Protein AF-A0A3S0YT49-F1 (afdb_monomer)

Sequence (410 aa):
MTLQAIIIRADGALAETEEIRRRAFAQVFSEAGFEWPCDREGFALTAKLGSGISRMTHYVRSIMRGKPETEDISLLIQAMHRRASKVFGELLSTAALEPRPGIRDLIIAARNDGLKLVLVSLLEPRDTECLLTTLLGDRGRCLFDLVVSGDKSGKGECDRLYADALSALDIDSKHCLVIEGGRRGALAAQASGFSVITTRSAFCRESPAFSEDSVFVDDLTKLLPASDRNPYDPLTAEDRADLLAAIYRLHANNCCGLTGLDWSDEMKVSDILKTKGTAVKTIEANATMRALAHKFRKEQVGAMLVLDDKGGLQGIISERDLARGVDEYGMDLPQMRVANLMTRSVVTCAPEDRVSVVASIMTQQRIRHLPVVVDGKVVGLISIGDVLKHRLDEIQLEANVLRDVARSRR

Structure (mmCIF, N/CA/C/O backbone):
data_AF-A0A3S0YT49-F1
#
_entry.id   AF-A0A3S0YT49-F1
#
loop_
_atom_site.group_PDB
_atom_site.id
_atom_site.type_symbol
_atom_site.label_atom_id
_atom_site.label_alt_id
_atom_site.label_comp_id
_atom_site.label_asym_id
_atom_site.label_entity_id
_atom_site.label_seq_id
_atom_site.pdbx_PDB_ins_code
_atom_site.Cartn_x
_atom_site.Cartn_y
_atom_site.Cartn_z
_atom_site.occupancy
_atom_site.B_iso_or_equiv
_atom_site.auth_seq_id
_atom_site.auth_comp_id
_atom_site.auth_asym_id
_atom_site.auth_atom_id
_atom_site.pdbx_PDB_model_num
ATOM 1 N N . MET A 1 1 ? -22.991 -13.844 -2.734 1.00 59.94 1 MET A N 1
ATOM 2 C CA . MET A 1 1 ? -22.660 -13.730 -1.297 1.00 59.94 1 MET A CA 1
ATOM 3 C C . MET A 1 1 ? -22.907 -12.282 -0.908 1.00 59.94 1 MET A C 1
ATOM 5 O O . MET A 1 1 ? -22.580 -11.429 -1.717 1.00 59.94 1 MET A O 1
ATOM 9 N N . THR A 1 2 ? -23.540 -12.000 0.231 1.00 89.19 2 THR A N 1
ATOM 10 C CA . THR A 1 2 ? -23.880 -10.616 0.626 1.00 89.19 2 THR A CA 1
ATOM 11 C C . THR A 1 2 ? -22.850 -10.100 1.624 1.00 89.19 2 THR A C 1
ATOM 13 O O . THR A 1 2 ? -22.547 -10.819 2.576 1.00 89.19 2 THR A O 1
ATOM 16 N N . LEU A 1 3 ? -22.302 -8.905 1.408 1.00 94.06 3 LEU A N 1
ATOM 17 C CA . LEU A 1 3 ? -21.408 -8.241 2.359 1.00 94.06 3 LEU A CA 1
ATOM 18 C C . LEU A 1 3 ? -22.169 -7.928 3.658 1.00 94.06 3 LEU A C 1
ATOM 20 O O . LEU A 1 3 ? -23.323 -7.512 3.610 1.00 94.06 3 LEU A O 1
ATOM 24 N N . GLN A 1 4 ? -21.538 -8.157 4.808 1.00 96.19 4 GLN A N 1
ATOM 25 C CA . GLN A 1 4 ? -22.115 -7.913 6.137 1.00 96.19 4 GLN A CA 1
ATOM 26 C C . GLN A 1 4 ? -21.230 -7.016 7.006 1.00 96.19 4 GLN A C 1
ATOM 28 O O . GLN A 1 4 ? -21.740 -6.328 7.892 1.00 96.19 4 GLN A O 1
ATOM 33 N N . ALA A 1 5 ? -19.915 -7.015 6.768 1.00 97.19 5 ALA A N 1
ATOM 34 C CA . ALA A 1 5 ? -18.979 -6.210 7.538 1.00 97.19 5 ALA A CA 1
ATOM 35 C C . ALA A 1 5 ? -17.848 -5.639 6.683 1.00 97.19 5 ALA A C 1
ATOM 37 O O . ALA A 1 5 ? -17.342 -6.289 5.765 1.00 97.19 5 ALA A O 1
ATOM 38 N N . ILE A 1 6 ? -17.412 -4.434 7.044 1.00 97.88 6 ILE A N 1
ATOM 39 C CA . ILE A 1 6 ? -16.203 -3.811 6.509 1.00 97.88 6 ILE A CA 1
ATOM 40 C C . ILE A 1 6 ? -15.182 -3.701 7.636 1.00 97.88 6 ILE A C 1
ATOM 42 O O . ILE A 1 6 ? -15.461 -3.154 8.705 1.00 97.88 6 ILE A O 1
ATOM 46 N N . ILE A 1 7 ? -13.987 -4.217 7.377 1.00 97.75 7 ILE A N 1
ATOM 47 C CA . ILE A 1 7 ? -12.855 -4.202 8.295 1.00 97.75 7 ILE A CA 1
ATOM 48 C C . ILE A 1 7 ? -11.856 -3.163 7.789 1.00 97.75 7 ILE A C 1
ATOM 50 O O . ILE A 1 7 ? -11.359 -3.272 6.673 1.00 97.75 7 ILE A O 1
ATOM 54 N N . ILE A 1 8 ? -11.543 -2.152 8.593 1.00 98.00 8 ILE A N 1
ATOM 55 C CA . ILE A 1 8 ? -10.650 -1.054 8.217 1.00 98.00 8 ILE A CA 1
ATOM 56 C C . ILE A 1 8 ? -9.365 -1.146 9.035 1.00 98.00 8 ILE A C 1
ATOM 58 O O . ILE A 1 8 ? -9.387 -1.159 10.269 1.00 98.00 8 ILE A O 1
ATOM 62 N N . ARG A 1 9 ? -8.224 -1.170 8.348 1.00 95.81 9 ARG A N 1
ATOM 63 C CA . ARG A 1 9 ? -6.911 -1.047 8.974 1.00 95.81 9 ARG A CA 1
ATOM 64 C C . ARG A 1 9 ? -6.703 0.372 9.515 1.00 95.81 9 ARG A C 1
ATOM 66 O O . ARG A 1 9 ? -6.855 1.345 8.786 1.00 95.81 9 ARG A O 1
ATOM 73 N N . ALA A 1 10 ? -6.285 0.506 10.772 1.00 94.31 10 ALA A N 1
ATOM 74 C CA . ALA A 1 10 ? -5.985 1.808 11.368 1.00 94.31 10 ALA A CA 1
ATOM 75 C C . ALA A 1 10 ? -4.792 2.501 10.673 1.00 94.31 10 ALA A C 1
ATOM 77 O O . ALA A 1 10 ? -4.943 3.547 10.041 1.00 94.31 10 ALA A O 1
ATOM 78 N N . ASP A 1 11 ? -3.604 1.897 10.746 1.00 87.25 11 ASP A N 1
ATOM 79 C CA . ASP A 1 11 ? -2.383 2.473 10.172 1.00 87.25 11 ASP A CA 1
ATOM 80 C C . ASP A 1 11 ? -2.377 2.393 8.644 1.00 87.25 11 ASP A C 1
ATOM 82 O O . ASP A 1 11 ? -2.387 1.303 8.069 1.00 87.25 11 ASP A O 1
ATOM 86 N N . GLY A 1 12 ? -2.312 3.545 7.983 1.00 86.44 12 GLY A N 1
ATOM 87 C CA . GLY A 1 12 ? -2.144 3.647 6.537 1.00 86.44 12 GLY A CA 1
ATOM 88 C C . GLY A 1 12 ? -3.419 3.436 5.720 1.00 86.44 12 GLY A C 1
ATOM 89 O O . GLY A 1 12 ? -3.381 3.711 4.526 1.00 86.44 12 GLY A O 1
ATOM 90 N N . ALA A 1 13 ? -4.540 3.011 6.314 1.00 92.88 13 ALA A N 1
ATOM 91 C CA . ALA A 1 13 ? -5.833 2.929 5.619 1.00 92.88 13 ALA A CA 1
ATOM 92 C C . ALA A 1 13 ? -6.873 3.891 6.210 1.00 92.88 13 ALA A C 1
ATOM 94 O O . ALA A 1 13 ? -7.418 4.710 5.478 1.00 92.88 13 ALA A O 1
ATOM 95 N N . LEU A 1 14 ? -7.088 3.882 7.532 1.00 95.38 14 LEU A N 1
ATOM 96 C CA . LEU A 1 14 ? -7.902 4.897 8.209 1.00 95.38 14 LEU A CA 1
ATOM 97 C C . LEU A 1 14 ? -7.212 6.267 8.166 1.00 95.38 14 LEU A C 1
ATOM 99 O O . LEU A 1 14 ? -7.855 7.250 7.810 1.00 95.38 14 LEU A O 1
ATOM 103 N N . ALA A 1 15 ? -5.922 6.335 8.511 1.00 93.56 15 ALA A N 1
ATOM 104 C CA . ALA A 1 15 ? -5.125 7.565 8.490 1.00 93.56 15 ALA A CA 1
ATOM 105 C C . ALA A 1 15 ? -3.623 7.289 8.322 1.00 93.56 15 ALA A C 1
ATOM 107 O O . ALA A 1 15 ? -3.135 6.192 8.597 1.00 93.56 15 ALA A O 1
ATOM 108 N N . GLU A 1 16 ? -2.872 8.309 7.908 1.00 90.56 16 GLU A N 1
ATOM 109 C CA . GLU A 1 16 ? -1.411 8.243 7.809 1.00 90.56 16 GLU A CA 1
ATOM 110 C C . GLU A 1 16 ? -0.751 8.445 9.183 1.00 90.56 16 GLU A C 1
ATOM 112 O O . GLU A 1 16 ? -0.547 9.569 9.638 1.00 90.56 16 GLU A O 1
ATOM 117 N N . THR A 1 17 ? -0.384 7.350 9.850 1.00 91.00 17 THR A N 1
ATOM 118 C CA . THR A 1 17 ? 0.247 7.368 11.188 1.00 91.00 17 THR A CA 1
ATOM 119 C C . THR A 1 17 ? 1.776 7.265 11.142 1.00 91.00 17 THR A C 1
ATOM 121 O O . THR A 1 17 ? 2.469 7.578 12.113 1.00 91.00 17 THR A O 1
ATOM 124 N N . GLU A 1 18 ? 2.338 6.866 10.001 1.00 88.44 18 GLU A N 1
ATOM 125 C CA . GLU A 1 18 ? 3.768 6.575 9.857 1.00 88.44 18 GLU A CA 1
ATOM 126 C C . GLU A 1 18 ? 4.661 7.817 9.965 1.00 88.44 18 GLU A C 1
ATOM 128 O O . GLU A 1 18 ? 5.769 7.734 10.497 1.00 88.44 18 GLU A O 1
ATOM 133 N N . GLU A 1 19 ? 4.172 8.991 9.564 1.00 89.75 19 GLU A N 1
ATOM 134 C CA . GLU A 1 19 ? 4.915 10.246 9.738 1.00 89.75 19 GLU A CA 1
ATOM 135 C C . GLU A 1 19 ? 5.068 10.617 11.222 1.00 89.75 19 GLU A C 1
ATOM 137 O O . GLU A 1 19 ? 6.117 11.109 11.643 1.00 89.75 19 GLU A O 1
ATOM 142 N N . ILE A 1 20 ? 4.064 10.316 12.049 1.00 93.25 20 ILE A N 1
ATOM 143 C CA . ILE A 1 20 ? 4.140 10.507 13.504 1.00 93.25 20 ILE A CA 1
ATOM 144 C C . ILE A 1 20 ? 5.184 9.561 14.093 1.00 93.25 20 ILE A C 1
ATOM 146 O O . ILE A 1 20 ? 6.019 9.976 14.898 1.00 93.25 20 ILE A O 1
ATOM 150 N N . ARG A 1 21 ? 5.202 8.302 13.642 1.00 92.38 21 ARG A N 1
ATOM 151 C CA . ARG A 1 21 ? 6.203 7.319 14.069 1.00 92.38 21 ARG A CA 1
ATOM 152 C C . ARG A 1 21 ? 7.619 7.745 13.691 1.00 92.38 21 ARG A C 1
ATOM 154 O O . ARG A 1 21 ? 8.523 7.643 14.521 1.00 92.38 21 ARG A O 1
ATOM 161 N N . ARG A 1 22 ? 7.808 8.281 12.482 1.00 92.12 22 ARG A N 1
ATOM 162 C CA . ARG A 1 22 ? 9.089 8.845 12.038 1.00 92.12 22 ARG A CA 1
ATOM 163 C C . ARG A 1 22 ? 9.544 9.975 12.956 1.00 92.12 22 ARG A C 1
ATOM 165 O O . ARG A 1 22 ? 10.684 9.976 13.413 1.00 92.12 22 ARG A O 1
ATOM 172 N N . ARG A 1 23 ? 8.649 10.922 13.257 1.00 93.31 23 ARG A N 1
ATOM 173 C CA . ARG A 1 23 ? 8.932 12.045 14.165 1.00 93.31 23 ARG A CA 1
ATOM 174 C C . ARG A 1 23 ? 9.292 11.565 15.570 1.00 93.31 23 ARG A C 1
ATOM 176 O O . ARG A 1 23 ? 10.247 12.082 16.141 1.00 93.31 23 ARG A O 1
ATOM 183 N N . ALA A 1 24 ? 8.603 10.548 16.086 1.00 94.56 24 ALA A N 1
ATOM 184 C CA . ALA A 1 24 ? 8.929 9.950 17.378 1.00 94.56 24 ALA A CA 1
ATOM 185 C C . ALA A 1 24 ? 10.335 9.326 17.390 1.00 94.56 24 ALA A C 1
ATOM 187 O O . ALA A 1 24 ? 11.092 9.537 18.334 1.00 94.56 24 ALA A O 1
ATOM 188 N N . PHE A 1 25 ? 10.726 8.613 16.327 1.00 92.94 25 PHE A N 1
ATOM 189 C CA . PHE A 1 25 ? 12.080 8.059 16.198 1.00 92.94 25 PHE A CA 1
ATOM 190 C C . PHE A 1 25 ? 13.133 9.169 16.143 1.00 92.94 25 PHE A C 1
ATOM 192 O O . PHE A 1 25 ? 14.107 9.126 16.892 1.00 92.94 25 PHE A O 1
ATOM 199 N N . ALA A 1 26 ? 12.913 10.181 15.299 1.00 91.75 26 ALA A N 1
ATOM 200 C CA . ALA A 1 26 ? 13.812 11.322 15.159 1.00 91.75 26 ALA A CA 1
ATOM 201 C C . ALA A 1 26 ? 14.020 12.059 16.492 1.00 91.75 26 ALA A C 1
ATOM 203 O O . ALA A 1 26 ? 15.153 12.369 16.859 1.00 91.75 26 ALA A O 1
ATOM 204 N N . GLN A 1 27 ? 12.937 12.291 17.239 1.00 93.81 27 GLN A N 1
ATOM 205 C CA . GLN A 1 27 ? 12.998 12.935 18.547 1.00 93.81 27 GLN A CA 1
ATOM 206 C C . GLN A 1 27 ? 13.818 12.108 19.539 1.00 93.81 27 GLN A C 1
ATOM 208 O O . GLN A 1 27 ? 14.681 12.658 20.213 1.00 93.81 27 GLN A O 1
ATOM 213 N N . VAL A 1 28 ? 13.608 10.792 19.605 1.00 93.50 28 VAL A N 1
ATOM 214 C CA . VAL A 1 28 ? 14.351 9.936 20.542 1.00 93.50 28 VAL A CA 1
ATOM 215 C C . VAL A 1 28 ? 15.831 9.834 20.200 1.00 93.50 28 VAL A C 1
ATOM 217 O O . VAL A 1 28 ? 16.656 9.807 21.110 1.00 93.50 28 VAL A O 1
ATOM 220 N N . PHE A 1 29 ? 16.190 9.819 18.915 1.00 87.12 29 PHE A N 1
ATOM 221 C CA . PHE A 1 29 ? 17.597 9.895 18.523 1.00 87.12 29 PHE A CA 1
ATOM 222 C C . PHE A 1 29 ? 18.232 11.196 19.021 1.00 87.12 29 PHE A C 1
ATOM 224 O O . PHE A 1 29 ? 19.290 11.147 19.646 1.00 87.12 29 PHE A O 1
ATOM 231 N N . SER A 1 30 ? 17.539 12.326 18.859 1.00 88.88 30 SER A N 1
ATOM 232 C CA . SER A 1 30 ? 17.997 13.616 19.379 1.00 88.88 30 SER A CA 1
ATOM 233 C C . SER A 1 30 ? 18.085 13.644 20.912 1.00 88.88 30 SER A C 1
ATOM 235 O O . SER A 1 30 ? 19.070 14.147 21.443 1.00 88.88 30 SER A O 1
ATOM 237 N N . GLU A 1 31 ? 17.096 13.099 21.633 1.00 89.31 31 GLU A N 1
ATOM 238 C CA . GLU A 1 31 ? 17.092 13.012 23.107 1.00 89.31 31 GLU A CA 1
ATOM 239 C C . GLU A 1 31 ? 18.260 12.164 23.634 1.00 89.31 31 GLU A C 1
ATOM 241 O O . GLU A 1 31 ? 18.824 12.461 24.684 1.00 89.31 31 GLU A O 1
ATOM 246 N N . ALA A 1 32 ? 18.650 11.124 22.893 1.00 82.00 32 ALA A N 1
ATOM 247 C CA . ALA A 1 32 ? 19.795 10.277 23.210 1.00 82.00 32 ALA A CA 1
ATOM 248 C C . ALA A 1 32 ? 21.151 10.893 22.798 1.00 82.00 32 ALA A C 1
ATOM 250 O O . ALA A 1 32 ? 22.187 10.249 22.964 1.00 82.00 32 ALA A O 1
ATOM 251 N N . GLY A 1 33 ? 21.161 12.126 22.277 1.00 78.31 33 GLY A N 1
ATOM 252 C CA . GLY A 1 33 ? 22.371 12.838 21.862 1.00 78.31 33 GLY A CA 1
ATOM 253 C C . GLY A 1 33 ? 22.904 12.429 20.487 1.00 78.31 33 GLY A C 1
ATOM 254 O O . GLY A 1 33 ? 24.067 12.688 20.183 1.00 78.31 33 GLY A O 1
ATOM 255 N N . PHE A 1 34 ? 22.085 11.781 19.654 1.00 80.56 34 PHE A N 1
ATOM 256 C CA . PHE A 1 34 ? 22.462 11.364 18.308 1.00 80.56 34 PHE A CA 1
ATOM 257 C C . PHE A 1 34 ? 21.854 12.271 17.235 1.00 80.56 34 PHE A C 1
ATOM 259 O O . PHE A 1 34 ? 20.638 12.420 17.135 1.00 80.56 34 PHE A O 1
ATOM 266 N N . GLU A 1 35 ? 22.691 12.768 16.326 1.00 79.06 35 GLU A N 1
ATOM 267 C CA . GLU A 1 35 ? 22.259 13.488 15.116 1.00 79.06 35 GLU A CA 1
ATOM 268 C C . GLU A 1 35 ? 21.935 12.518 13.965 1.00 79.06 35 GLU A C 1
ATOM 270 O O . GLU A 1 35 ? 22.352 12.683 12.815 1.00 79.06 35 GLU A O 1
ATOM 275 N N . TRP A 1 36 ? 21.232 11.428 14.280 1.00 78.81 36 TRP A N 1
ATOM 276 C CA . TRP A 1 36 ? 20.972 10.376 13.305 1.00 78.81 36 TRP A CA 1
ATOM 277 C C . TRP A 1 36 ? 19.899 10.772 12.283 1.00 78.81 36 TRP A C 1
ATOM 279 O O . TRP A 1 36 ? 18.863 11.333 12.648 1.00 78.81 36 TRP A O 1
ATOM 289 N N . PRO A 1 37 ? 20.094 10.437 10.994 1.00 70.62 37 PRO A N 1
ATOM 290 C CA . PRO A 1 37 ? 19.100 10.676 9.956 1.00 70.62 37 PRO A CA 1
ATOM 291 C C . PRO A 1 37 ? 17.817 9.912 10.245 1.00 70.62 37 PRO A C 1
ATOM 293 O O . PRO A 1 37 ? 17.843 8.697 10.436 1.00 70.62 37 PRO A O 1
ATOM 296 N N . CYS A 1 38 ? 16.683 10.593 10.167 1.00 80.25 38 CYS A N 1
ATOM 297 C CA . CYS A 1 38 ? 15.385 9.937 10.095 1.00 80.25 38 CYS A CA 1
ATOM 298 C C . CYS A 1 38 ? 14.518 10.648 9.052 1.00 80.25 38 CYS A C 1
ATOM 300 O O . CYS A 1 38 ? 13.458 11.175 9.370 1.00 80.25 38 CYS A O 1
ATOM 302 N N . ASP A 1 39 ? 15.006 10.761 7.815 1.00 81.25 39 ASP A N 1
ATOM 303 C CA . ASP A 1 39 ? 14.230 11.338 6.717 1.00 81.25 39 ASP A CA 1
ATOM 304 C C . ASP A 1 39 ? 13.074 10.418 6.292 1.00 81.25 39 ASP A C 1
ATOM 306 O O . ASP A 1 39 ? 13.009 9.234 6.639 1.00 81.25 39 ASP A O 1
ATOM 310 N N . ARG A 1 40 ? 12.115 10.999 5.569 1.00 78.31 40 ARG A N 1
ATOM 311 C CA . ARG A 1 40 ? 10.868 10.329 5.195 1.00 78.31 40 ARG A CA 1
ATOM 312 C C . ARG A 1 40 ? 11.094 9.129 4.277 1.00 78.31 40 ARG A C 1
ATOM 314 O O . ARG A 1 40 ? 10.423 8.112 4.444 1.00 78.31 40 ARG A O 1
ATOM 321 N N . GLU A 1 41 ? 12.032 9.229 3.340 1.00 70.69 41 GLU A N 1
ATOM 322 C CA . GLU A 1 41 ? 12.303 8.181 2.353 1.00 70.69 41 GLU A CA 1
ATOM 323 C C . GLU A 1 41 ? 12.973 6.972 3.002 1.00 70.69 41 GLU A C 1
ATOM 325 O O . GLU A 1 41 ? 12.469 5.851 2.889 1.00 70.69 41 GLU A O 1
ATOM 330 N N . GLY A 1 42 ? 14.033 7.202 3.780 1.00 71.69 42 GLY A N 1
ATOM 331 C CA . GLY A 1 42 ? 14.689 6.161 4.564 1.00 71.69 42 GLY A CA 1
ATOM 332 C C . GLY A 1 42 ? 13.720 5.458 5.517 1.00 71.69 42 GLY A C 1
ATOM 333 O O . GLY A 1 42 ? 13.777 4.236 5.674 1.00 71.69 42 GLY A O 1
ATOM 334 N N . PHE A 1 43 ? 12.781 6.204 6.110 1.00 79.38 43 PHE A N 1
ATOM 335 C CA . PHE A 1 43 ? 11.822 5.645 7.064 1.00 79.38 43 PHE A CA 1
ATOM 336 C C . PHE A 1 43 ? 10.784 4.752 6.406 1.00 79.38 43 PHE A C 1
ATOM 338 O O . PHE A 1 43 ? 10.521 3.658 6.920 1.00 79.38 43 PHE A O 1
ATOM 345 N N . ALA A 1 44 ? 10.263 5.159 5.247 1.00 73.69 44 ALA A N 1
ATOM 346 C CA . ALA A 1 44 ? 9.342 4.353 4.450 1.00 73.69 44 ALA A CA 1
ATOM 347 C C . ALA A 1 44 ? 9.945 2.985 4.081 1.00 73.69 44 ALA A C 1
ATOM 349 O O . ALA A 1 44 ? 9.271 1.960 4.150 1.00 73.69 44 ALA A O 1
ATOM 350 N N . LEU A 1 45 ? 11.249 2.926 3.801 1.00 70.06 45 LEU A N 1
ATOM 351 C CA . LEU A 1 45 ? 11.937 1.691 3.399 1.00 70.06 45 LEU A CA 1
ATOM 352 C C . LEU A 1 45 ? 12.042 0.650 4.526 1.00 70.06 45 LEU A C 1
ATOM 354 O O . LEU A 1 45 ? 12.254 -0.540 4.268 1.00 70.06 45 LEU A O 1
ATOM 358 N N . THR A 1 46 ? 11.842 1.074 5.776 1.00 74.25 46 THR A N 1
ATOM 359 C CA . THR A 1 46 ? 11.782 0.173 6.933 1.00 74.25 46 THR A CA 1
ATOM 360 C C . THR A 1 46 ? 10.394 -0.422 7.171 1.00 74.25 46 THR A C 1
ATOM 362 O O . THR A 1 46 ? 10.292 -1.378 7.937 1.00 74.25 46 THR A O 1
ATOM 365 N N . ALA A 1 47 ? 9.339 0.055 6.497 1.00 69.38 47 ALA A N 1
ATOM 366 C CA . ALA A 1 47 ? 7.967 -0.429 6.694 1.00 69.38 47 ALA A CA 1
ATOM 367 C C . ALA A 1 47 ? 7.837 -1.953 6.488 1.00 69.38 47 ALA A C 1
ATOM 369 O O . ALA A 1 47 ? 7.134 -2.635 7.234 1.00 69.38 47 ALA A O 1
ATOM 370 N N . LYS A 1 48 ? 8.617 -2.527 5.561 1.00 67.38 48 LYS A N 1
ATOM 371 C CA . LYS A 1 48 ? 8.663 -3.979 5.309 1.00 67.38 48 LYS A CA 1
ATOM 372 C C . LYS A 1 48 ? 9.140 -4.815 6.500 1.00 67.38 48 LYS A C 1
ATOM 374 O O . LYS A 1 48 ? 8.845 -6.007 6.564 1.00 67.38 48 LYS A O 1
ATOM 379 N N . LEU A 1 49 ? 9.866 -4.217 7.447 1.00 68.00 49 LEU A N 1
ATOM 380 C CA . LEU A 1 49 ? 10.414 -4.907 8.619 1.00 68.00 49 LEU A CA 1
ATOM 381 C C . LEU A 1 49 ? 9.353 -5.161 9.701 1.00 68.00 49 LEU A C 1
ATOM 383 O O . LEU A 1 49 ? 9.544 -6.043 10.533 1.00 68.00 49 LEU A O 1
ATOM 387 N N . GLY A 1 50 ? 8.205 -4.479 9.643 1.00 69.94 50 GLY A N 1
ATOM 388 C CA . GLY A 1 50 ? 7.071 -4.704 10.545 1.00 69.94 50 GLY A CA 1
ATOM 389 C C . GLY A 1 50 ? 7.233 -3.943 11.842 1.00 69.94 50 GLY A C 1
ATOM 390 O O . GLY A 1 50 ? 7.203 -2.714 11.827 1.00 69.94 50 GLY A O 1
ATOM 391 N N . SER A 1 51 ? 7.420 -4.674 12.942 1.00 76.19 51 SER A N 1
ATOM 392 C CA . SER A 1 51 ? 7.442 -4.109 14.292 1.00 76.19 51 SER A CA 1
ATOM 393 C C . SER A 1 51 ? 8.389 -2.911 14.458 1.00 76.19 51 SER A C 1
ATOM 395 O O . SER A 1 51 ? 9.478 -2.846 13.870 1.00 76.19 51 SER A O 1
ATOM 397 N N . GLY A 1 52 ? 7.991 -1.972 15.324 1.00 79.38 52 GLY A N 1
ATOM 398 C CA . GLY A 1 52 ? 8.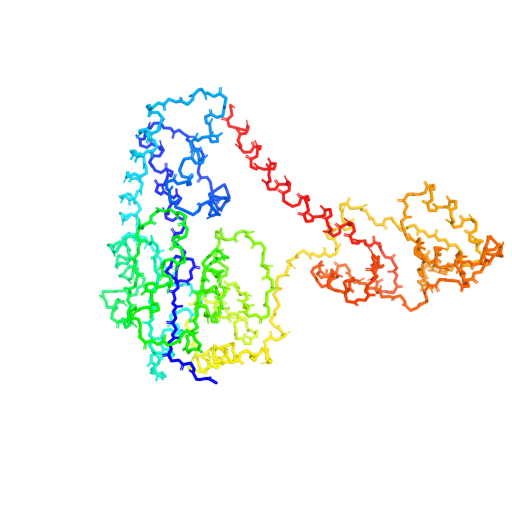765 -0.768 15.636 1.00 79.38 52 GLY A CA 1
ATOM 399 C C . GLY A 1 52 ? 10.184 -1.084 16.112 1.00 79.38 52 GLY A C 1
ATOM 400 O O . GLY A 1 52 ? 11.139 -0.435 15.682 1.00 79.38 52 GLY A O 1
ATOM 401 N N . ILE A 1 53 ? 10.348 -2.136 16.916 1.00 83.00 53 ILE A N 1
ATOM 402 C CA . ILE A 1 53 ? 11.661 -2.574 17.394 1.00 83.00 53 ILE A CA 1
ATOM 403 C C . ILE A 1 53 ? 12.537 -3.067 16.241 1.00 83.00 53 ILE A C 1
ATOM 405 O O . ILE A 1 53 ? 13.678 -2.634 16.137 1.00 83.00 53 ILE A O 1
ATOM 409 N N . SER A 1 54 ? 12.011 -3.877 15.313 1.00 81.62 54 SER A N 1
ATOM 410 C CA . SER A 1 54 ? 12.773 -4.343 14.145 1.00 81.62 54 SER A CA 1
ATOM 411 C C . SER A 1 54 ? 13.241 -3.182 13.267 1.00 81.62 54 SER A C 1
ATOM 413 O O . SER A 1 54 ? 14.369 -3.193 12.769 1.00 81.62 54 SER A O 1
ATOM 415 N N . ARG A 1 55 ? 12.401 -2.154 13.116 1.00 84.19 55 ARG A N 1
ATOM 416 C CA . ARG A 1 55 ? 12.741 -0.929 12.381 1.00 84.19 55 ARG A CA 1
ATOM 417 C C . ARG A 1 55 ? 13.821 -0.127 13.090 1.00 84.19 55 ARG A C 1
ATOM 419 O O . ARG A 1 55 ? 14.796 0.267 12.457 1.00 84.19 55 ARG A O 1
ATOM 426 N N . MET A 1 56 ? 13.695 0.070 14.401 1.00 84.69 56 MET A N 1
ATOM 427 C CA . MET A 1 56 ? 14.693 0.792 15.187 1.00 84.69 56 MET A CA 1
ATOM 428 C C . MET A 1 56 ? 16.032 0.059 15.210 1.00 84.69 56 MET A C 1
ATOM 430 O O . MET A 1 56 ? 17.069 0.666 14.965 1.00 84.69 56 MET A O 1
ATOM 434 N N . THR A 1 57 ? 16.012 -1.257 15.416 1.00 83.88 57 THR A N 1
ATOM 435 C CA . THR A 1 57 ? 17.196 -2.107 15.311 1.00 83.88 57 THR A CA 1
ATOM 436 C C . THR A 1 57 ? 17.863 -1.944 13.950 1.00 83.88 57 THR A C 1
ATOM 438 O O . THR A 1 57 ? 19.079 -1.797 13.887 1.00 83.88 57 THR A O 1
ATOM 441 N N . HIS A 1 58 ? 17.092 -1.937 12.859 1.00 83.38 58 HIS A N 1
ATOM 442 C CA . HIS A 1 58 ? 17.642 -1.727 11.522 1.00 83.38 58 HIS A CA 1
ATOM 443 C C . HIS A 1 58 ? 18.298 -0.353 11.370 1.00 83.38 58 HIS A C 1
ATOM 445 O O . HIS A 1 58 ? 19.406 -0.281 10.846 1.00 83.38 58 HIS A O 1
ATOM 451 N N . TYR A 1 59 ? 17.657 0.709 11.862 1.00 79.31 59 TYR A N 1
ATOM 452 C CA . TYR A 1 59 ? 18.212 2.064 11.858 1.00 79.31 59 TYR A CA 1
ATOM 453 C C . TYR A 1 59 ? 19.527 2.163 12.628 1.00 79.31 59 TYR A C 1
ATOM 455 O O . TYR A 1 59 ? 20.532 2.626 12.098 1.00 79.31 59 TYR A O 1
ATOM 463 N N . VAL A 1 60 ? 19.549 1.677 13.866 1.00 77.75 60 VAL A N 1
ATOM 464 C CA . VAL A 1 60 ? 20.752 1.736 14.700 1.00 77.75 60 VAL A CA 1
ATOM 465 C C . VAL A 1 60 ? 21.866 0.892 14.080 1.00 77.75 60 VAL A C 1
ATOM 467 O O . VAL A 1 60 ? 22.992 1.360 13.923 1.00 77.75 60 VAL A O 1
ATOM 470 N N . ARG A 1 61 ? 21.558 -0.329 13.624 1.00 79.38 61 ARG A N 1
ATOM 471 C CA . ARG A 1 61 ? 22.547 -1.216 12.990 1.00 79.38 61 ARG A CA 1
ATOM 472 C C . ARG A 1 61 ? 23.060 -0.691 11.649 1.00 79.38 61 ARG A C 1
ATOM 474 O O . ARG A 1 61 ? 24.220 -0.934 11.323 1.00 79.38 61 ARG A O 1
ATOM 481 N N . SER A 1 62 ? 22.237 -0.002 10.855 1.00 74.00 62 SER A N 1
ATOM 482 C CA . SER A 1 62 ? 22.677 0.561 9.571 1.00 74.00 62 SER A CA 1
ATOM 483 C C . SER A 1 62 ? 23.695 1.685 9.775 1.00 74.00 62 SER A C 1
ATOM 485 O O . SER A 1 62 ? 24.669 1.762 9.025 1.00 74.00 62 SER A O 1
ATOM 487 N N . ILE A 1 63 ? 23.526 2.475 10.837 1.00 71.38 63 ILE A N 1
ATOM 488 C CA . ILE A 1 63 ? 24.437 3.554 11.229 1.00 71.38 63 ILE A CA 1
ATOM 489 C C . ILE A 1 63 ? 25.709 2.996 11.884 1.00 71.38 63 ILE A C 1
ATOM 491 O O . ILE A 1 63 ? 26.811 3.476 11.626 1.00 71.38 63 ILE A O 1
ATOM 495 N N . MET A 1 64 ? 25.591 1.937 12.689 1.00 68.50 64 MET A N 1
ATOM 496 C CA . MET A 1 64 ? 26.717 1.313 13.398 1.00 68.50 64 MET A CA 1
ATOM 497 C C . MET A 1 64 ? 27.523 0.302 12.561 1.00 68.50 64 MET A C 1
ATOM 499 O O . MET A 1 64 ? 28.346 -0.430 13.111 1.00 68.50 64 MET A O 1
ATOM 503 N N . ARG A 1 65 ? 27.324 0.244 11.236 1.00 70.00 65 ARG A N 1
ATOM 504 C CA . ARG A 1 65 ? 28.004 -0.715 10.344 1.00 70.00 65 ARG A CA 1
ATOM 505 C C . ARG A 1 65 ? 29.522 -0.745 10.561 1.00 70.00 65 ARG A C 1
ATOM 507 O O . ARG A 1 65 ? 30.198 0.274 10.444 1.00 70.00 65 ARG A O 1
ATOM 514 N N . GLY A 1 66 ? 30.052 -1.944 10.812 1.00 61.81 66 GLY A N 1
ATOM 515 C CA . GLY A 1 66 ? 31.483 -2.185 11.033 1.00 61.81 66 GLY A CA 1
ATOM 516 C C . GLY A 1 66 ? 31.948 -2.032 12.485 1.00 61.81 66 GLY A C 1
ATOM 517 O O . GLY A 1 66 ? 33.129 -2.235 12.751 1.00 61.81 66 GLY A O 1
ATOM 518 N N . LYS A 1 67 ? 31.050 -1.705 13.424 1.00 69.19 67 LYS A N 1
ATOM 519 C CA . LYS A 1 67 ? 31.326 -1.729 14.867 1.00 69.19 67 LYS A CA 1
ATOM 520 C C . LYS A 1 67 ? 30.873 -3.065 15.482 1.00 69.19 67 LYS A C 1
ATOM 522 O O . LYS A 1 67 ? 29.895 -3.636 14.996 1.00 69.19 67 LYS A O 1
ATOM 527 N N . PRO A 1 68 ? 31.566 -3.576 16.517 1.00 64.56 68 PRO A N 1
ATOM 528 C CA . PRO A 1 68 ? 31.168 -4.804 17.198 1.00 64.56 68 PRO A CA 1
ATOM 529 C C . PRO A 1 68 ? 29.806 -4.637 17.878 1.00 64.56 68 PRO A C 1
ATOM 531 O O . PRO A 1 68 ? 29.492 -3.575 18.415 1.00 64.56 68 PRO A O 1
ATOM 534 N N . GLU A 1 69 ? 29.003 -5.697 17.841 1.00 70.88 69 GLU A N 1
ATOM 535 C CA . GLU A 1 69 ? 27.707 -5.735 18.510 1.00 70.88 69 GLU A CA 1
ATOM 536 C C . GLU A 1 69 ? 27.928 -6.007 20.003 1.00 70.88 69 GLU A C 1
ATOM 538 O O . GLU A 1 69 ? 28.556 -6.998 20.373 1.00 70.88 69 GLU A O 1
ATOM 543 N N . THR A 1 70 ? 27.456 -5.101 20.857 1.00 77.00 70 THR A N 1
ATOM 544 C CA . THR A 1 70 ? 27.587 -5.203 22.314 1.00 77.00 70 THR A CA 1
ATOM 545 C C . THR A 1 70 ? 26.212 -5.323 22.962 1.00 77.00 70 THR A C 1
ATOM 547 O O . THR A 1 70 ? 25.194 -4.895 22.405 1.00 77.00 70 THR A O 1
ATOM 550 N N . GLU A 1 71 ? 26.174 -5.903 24.160 1.00 76.25 71 GLU A N 1
ATOM 551 C CA . GLU A 1 71 ? 24.958 -5.989 24.973 1.00 76.25 71 GLU A CA 1
ATOM 552 C C . GLU A 1 71 ? 24.372 -4.593 25.254 1.00 76.25 71 GLU A C 1
ATOM 554 O O . GLU A 1 71 ? 23.164 -4.385 25.117 1.00 76.25 71 GLU A O 1
ATOM 559 N N . ASP A 1 72 ? 25.240 -3.603 25.482 1.00 79.69 72 ASP A N 1
ATOM 560 C CA . ASP A 1 72 ? 24.865 -2.198 25.681 1.00 79.69 72 ASP A CA 1
ATOM 561 C C . ASP A 1 72 ? 24.079 -1.612 24.500 1.00 79.69 72 ASP A C 1
ATOM 563 O O . ASP A 1 72 ? 23.102 -0.889 24.700 1.00 79.69 72 ASP A O 1
ATOM 567 N N . ILE A 1 73 ? 24.450 -1.944 23.256 1.00 80.06 73 ILE A N 1
ATOM 568 C CA . ILE A 1 73 ? 23.737 -1.466 22.059 1.00 80.06 73 ILE A CA 1
ATOM 569 C C . ILE A 1 73 ? 22.331 -2.063 22.003 1.00 80.06 73 ILE A C 1
ATOM 571 O O . ILE A 1 73 ? 21.368 -1.368 21.674 1.00 80.06 73 ILE A O 1
ATOM 575 N N . SER A 1 74 ? 22.193 -3.345 22.343 1.00 80.25 74 SER A N 1
ATOM 576 C CA . SER A 1 74 ? 20.888 -4.010 22.371 1.00 80.25 74 SER A CA 1
ATOM 577 C C . SER A 1 74 ? 19.974 -3.396 23.436 1.00 80.25 74 SER A C 1
ATOM 579 O O . SER A 1 74 ? 18.804 -3.120 23.158 1.00 80.25 74 SER A O 1
ATOM 581 N N . LEU A 1 75 ? 20.513 -3.110 24.625 1.00 83.12 75 LEU A N 1
ATOM 582 C CA . LEU A 1 75 ? 19.795 -2.417 25.699 1.00 83.12 75 LEU A CA 1
ATOM 583 C C . LEU A 1 75 ? 19.408 -0.987 25.302 1.00 83.12 75 LEU A C 1
ATOM 585 O O . LEU A 1 75 ? 18.275 -0.569 25.551 1.00 83.12 75 LEU A O 1
ATOM 589 N N . LEU A 1 76 ? 20.304 -0.263 24.627 1.00 84.50 76 LEU A N 1
ATOM 590 C CA . LEU A 1 76 ? 20.042 1.078 24.108 1.00 84.50 76 LEU A CA 1
ATOM 591 C C . LEU A 1 76 ? 18.907 1.071 23.076 1.00 84.50 76 LEU A C 1
ATOM 593 O O . LEU A 1 76 ? 17.990 1.882 23.180 1.00 84.50 76 LEU A O 1
ATOM 597 N N . ILE A 1 77 ? 18.910 0.133 22.121 1.00 85.00 77 ILE A N 1
ATOM 598 C CA . ILE A 1 77 ? 17.829 -0.021 21.132 1.00 85.00 77 ILE A CA 1
ATOM 599 C C . ILE A 1 77 ? 16.486 -0.254 21.832 1.00 85.00 77 ILE A C 1
ATOM 601 O O . ILE A 1 77 ? 15.492 0.387 21.494 1.00 85.00 77 ILE A O 1
ATOM 605 N N . GLN A 1 78 ? 16.444 -1.139 22.829 1.00 86.62 78 GLN A N 1
ATOM 606 C CA . GLN A 1 78 ? 15.218 -1.394 23.586 1.00 86.62 78 GLN A CA 1
ATOM 607 C C . GLN A 1 78 ? 14.756 -0.159 24.370 1.00 86.62 78 GLN A C 1
ATOM 609 O O . GLN A 1 78 ? 13.560 0.135 24.407 1.00 86.62 78 GLN A O 1
ATOM 614 N N . ALA A 1 79 ? 15.683 0.575 24.992 1.00 87.38 79 ALA A N 1
ATOM 615 C CA . ALA A 1 79 ? 15.376 1.798 25.725 1.00 87.38 79 ALA A CA 1
ATOM 616 C C . ALA A 1 79 ? 14.827 2.893 24.797 1.00 87.38 79 ALA A C 1
ATOM 618 O O . ALA A 1 79 ? 13.774 3.465 25.091 1.00 87.38 79 ALA A O 1
ATOM 619 N N . MET A 1 80 ? 15.476 3.119 23.652 1.00 89.38 80 MET A N 1
ATOM 620 C CA . MET A 1 80 ? 15.010 4.056 22.630 1.00 89.38 80 MET A CA 1
ATOM 621 C C . MET A 1 80 ? 13.647 3.639 22.074 1.00 89.38 80 MET A C 1
ATOM 623 O O . MET A 1 80 ? 12.769 4.483 21.941 1.00 89.38 80 MET A O 1
ATOM 627 N N . HIS A 1 81 ? 13.406 2.350 21.829 1.00 90.44 81 HIS A N 1
ATOM 628 C CA . HIS A 1 81 ? 12.114 1.876 21.325 1.00 90.44 81 HIS A CA 1
ATOM 629 C C . HIS A 1 81 ? 10.986 2.139 22.325 1.00 90.44 81 HIS A C 1
ATOM 631 O O . HIS A 1 81 ? 9.932 2.664 21.957 1.00 90.44 81 HIS A O 1
ATOM 637 N N . ARG A 1 82 ? 11.221 1.836 23.609 1.00 90.88 82 ARG A N 1
ATOM 638 C CA . ARG A 1 82 ? 10.263 2.135 24.683 1.00 90.88 82 ARG A CA 1
ATOM 639 C C . ARG A 1 82 ? 9.980 3.631 24.782 1.00 90.88 82 ARG A C 1
ATOM 641 O O . ARG A 1 82 ? 8.826 4.019 24.950 1.00 90.88 82 ARG A O 1
ATOM 648 N N . ARG A 1 83 ? 11.007 4.481 24.674 1.00 93.94 83 ARG A N 1
ATOM 649 C CA . ARG A 1 83 ? 10.823 5.938 24.678 1.00 93.94 83 ARG A CA 1
ATOM 650 C C . ARG A 1 83 ? 10.063 6.407 23.436 1.00 93.94 83 ARG A C 1
ATOM 652 O O . ARG A 1 83 ? 9.129 7.185 23.582 1.00 93.94 83 ARG A O 1
ATOM 659 N N . ALA A 1 84 ? 10.394 5.890 22.255 1.00 92.56 84 ALA A N 1
ATOM 660 C CA . ALA A 1 84 ? 9.757 6.271 20.997 1.00 92.56 84 ALA A CA 1
ATOM 661 C C . ALA A 1 84 ? 8.279 5.883 20.970 1.00 92.56 84 ALA A C 1
ATOM 663 O O . ALA A 1 84 ? 7.474 6.635 20.441 1.00 92.56 84 ALA A O 1
ATOM 664 N N . SER A 1 85 ? 7.910 4.762 21.593 1.00 91.69 85 SER A N 1
ATOM 665 C CA . SER A 1 85 ? 6.505 4.357 21.744 1.00 91.69 85 SER A CA 1
ATOM 666 C C . SER A 1 85 ? 5.722 5.358 22.607 1.00 91.69 85 SER A C 1
ATOM 668 O O . SER A 1 85 ? 4.630 5.771 22.237 1.00 91.69 85 SER A O 1
ATOM 670 N N . LYS A 1 86 ? 6.316 5.859 23.702 1.00 92.69 86 LYS A N 1
ATOM 671 C CA . LYS A 1 86 ? 5.700 6.922 24.522 1.00 92.69 86 LYS A CA 1
ATOM 672 C C . LYS A 1 86 ? 5.566 8.244 23.760 1.00 92.69 86 LYS A C 1
ATOM 674 O O . LYS A 1 86 ? 4.492 8.835 23.758 1.00 92.69 86 LYS A O 1
ATOM 679 N N . VAL A 1 87 ? 6.640 8.674 23.091 1.00 95.12 87 VAL A N 1
ATOM 680 C CA . VAL A 1 87 ? 6.648 9.901 22.275 1.00 95.12 87 VAL A CA 1
ATOM 681 C C . VAL A 1 87 ? 5.640 9.797 21.126 1.00 95.12 87 VAL A C 1
ATOM 683 O O . VAL A 1 87 ? 4.977 10.776 20.804 1.00 95.12 87 VAL A O 1
ATOM 686 N N . PHE A 1 88 ? 5.473 8.615 20.528 1.00 94.56 88 PHE A N 1
ATOM 687 C CA . PHE A 1 88 ? 4.462 8.378 19.500 1.00 94.56 88 PHE A CA 1
ATOM 688 C C . PHE A 1 88 ? 3.050 8.671 20.021 1.00 94.56 88 PHE A C 1
ATOM 690 O O . PHE A 1 88 ? 2.352 9.461 19.393 1.00 94.56 88 PHE A O 1
ATOM 697 N N . GLY A 1 89 ? 2.658 8.122 21.176 1.00 92.75 89 GLY A N 1
ATOM 698 C CA . GLY A 1 89 ? 1.348 8.397 21.780 1.00 92.75 89 GLY A CA 1
ATOM 699 C C . GLY A 1 89 ? 1.141 9.877 22.141 1.00 92.75 89 GLY A C 1
ATOM 700 O O . GLY A 1 89 ? 0.072 10.437 21.899 1.00 92.75 89 GLY A O 1
ATOM 701 N N . GLU A 1 90 ? 2.178 10.550 22.657 1.00 93.69 90 GLU A N 1
ATOM 702 C CA . GLU A 1 90 ? 2.155 11.998 22.937 1.00 93.69 90 GLU A CA 1
ATOM 703 C C . GLU A 1 90 ? 1.916 12.817 21.655 1.00 93.69 90 GLU A C 1
ATOM 705 O O . GLU A 1 90 ? 1.015 13.661 21.598 1.00 93.69 90 GLU A O 1
ATOM 710 N N . LEU A 1 91 ? 2.676 12.532 20.593 1.00 94.94 91 LEU A N 1
ATOM 711 C CA . LEU A 1 91 ? 2.528 13.200 19.301 1.00 94.94 91 LEU A CA 1
ATOM 712 C C . LEU A 1 91 ? 1.182 12.884 18.644 1.00 94.94 91 LEU A C 1
ATOM 714 O O . LEU A 1 91 ? 0.591 13.764 18.028 1.00 94.94 91 LEU A O 1
ATOM 718 N N . LEU A 1 92 ? 0.677 11.659 18.789 1.00 93.56 92 LEU A N 1
ATOM 719 C CA . LEU A 1 92 ? -0.602 11.234 18.227 1.00 93.56 92 LEU A CA 1
ATOM 720 C C . LEU A 1 92 ? -1.780 12.028 18.803 1.00 93.56 92 LEU A C 1
ATOM 722 O O . LEU A 1 92 ? -2.679 12.420 18.061 1.00 93.56 92 LEU A O 1
ATOM 726 N N . SER A 1 93 ? -1.743 12.322 20.104 1.00 89.38 93 SER A N 1
ATOM 727 C CA . SER A 1 93 ? -2.784 13.105 20.784 1.00 89.38 93 SER A CA 1
ATOM 728 C C . SER A 1 93 ? -2.850 14.576 20.355 1.00 89.38 93 SER A C 1
ATOM 730 O O . SER A 1 93 ? -3.870 15.232 20.542 1.00 89.38 93 SER A O 1
ATOM 732 N N . THR A 1 94 ? -1.765 15.099 19.780 1.00 88.75 94 THR A N 1
ATOM 733 C CA . THR A 1 94 ? -1.625 16.516 19.399 1.00 88.75 94 THR A CA 1
ATOM 734 C C . THR A 1 94 ? -1.513 16.720 17.890 1.00 88.75 94 THR A C 1
ATOM 736 O O . THR A 1 94 ? -1.425 17.854 17.417 1.00 88.75 94 THR A O 1
ATOM 739 N N . ALA A 1 95 ? -1.498 15.635 17.116 1.00 88.75 95 ALA A N 1
ATOM 740 C CA . ALA A 1 95 ? -1.353 15.693 15.675 1.00 88.75 95 ALA A CA 1
ATOM 741 C C . ALA A 1 95 ? -2.649 16.172 15.011 1.00 88.75 95 ALA A C 1
ATOM 743 O O . ALA A 1 95 ? -3.731 15.652 15.274 1.00 88.75 95 ALA A O 1
ATOM 744 N N . ALA A 1 96 ? -2.517 17.114 14.078 1.00 87.31 96 ALA A N 1
ATOM 745 C CA . ALA A 1 96 ? -3.568 17.416 13.119 1.00 87.31 96 ALA A CA 1
ATOM 746 C C . ALA A 1 96 ? -3.610 16.287 12.079 1.00 87.31 96 ALA A C 1
ATOM 748 O O . ALA A 1 96 ? -2.867 16.308 11.097 1.00 87.31 96 ALA A O 1
ATOM 749 N N . LEU A 1 97 ? -4.414 15.261 12.355 1.00 89.81 97 LEU A N 1
ATOM 750 C CA . LEU A 1 97 ? -4.649 14.143 11.451 1.00 89.81 97 LEU A CA 1
ATOM 751 C C . LEU A 1 97 ? -6.051 14.218 10.860 1.00 89.81 97 LEU A C 1
ATOM 753 O O . LEU A 1 97 ? -7.020 14.534 11.547 1.00 89.81 97 LEU A O 1
ATOM 757 N N . GLU A 1 98 ? -6.156 13.810 9.603 1.00 90.50 98 GLU A N 1
ATOM 758 C CA . GLU A 1 98 ? -7.428 13.599 8.931 1.00 90.50 98 GLU A CA 1
ATOM 759 C C . GLU A 1 98 ? -7.532 12.142 8.471 1.00 90.50 98 GLU A C 1
ATOM 761 O O . GLU A 1 98 ? -6.513 11.521 8.142 1.00 90.50 98 GLU A O 1
ATOM 766 N N . PRO A 1 99 ? -8.746 11.562 8.453 1.00 94.00 99 PRO A N 1
ATOM 767 C CA . PRO A 1 99 ? -8.962 10.281 7.808 1.00 94.00 99 PRO A CA 1
ATOM 768 C C . PRO A 1 99 ? -8.564 10.351 6.336 1.00 94.00 99 PRO A C 1
ATOM 770 O O . PRO A 1 99 ? -8.732 11.387 5.691 1.00 94.00 99 PRO A O 1
ATOM 773 N N . ARG A 1 100 ? -8.072 9.239 5.788 1.00 94.06 100 ARG A N 1
ATOM 774 C CA . ARG A 1 100 ? -7.720 9.174 4.368 1.00 94.06 100 ARG A CA 1
ATOM 775 C C . ARG A 1 100 ? -8.951 9.450 3.490 1.00 94.06 100 ARG A C 1
ATOM 777 O O . ARG A 1 100 ? -10.076 9.143 3.906 1.00 94.06 100 ARG A O 1
ATOM 784 N N . PRO A 1 101 ? -8.756 9.988 2.274 1.00 93.12 101 PRO A N 1
ATOM 785 C CA . PRO A 1 101 ? -9.853 10.306 1.370 1.00 93.12 101 PRO A CA 1
ATOM 786 C C . PRO A 1 101 ? -10.866 9.170 1.193 1.00 93.12 101 PRO A C 1
ATOM 788 O O . PRO A 1 101 ? -10.499 8.010 0.991 1.00 93.12 101 PRO A O 1
ATOM 791 N N . GLY A 1 102 ? -12.150 9.517 1.296 1.00 93.12 102 GLY A N 1
ATOM 792 C CA . GLY A 1 102 ? -13.284 8.595 1.199 1.00 93.12 102 GLY A CA 1
ATOM 793 C C . GLY A 1 102 ? -13.555 7.730 2.439 1.00 93.12 102 GLY A C 1
ATOM 794 O O . GLY A 1 102 ? -14.603 7.094 2.496 1.00 93.12 102 GLY A O 1
ATOM 795 N N . ILE A 1 103 ? -12.693 7.716 3.467 1.00 95.62 103 ILE A N 1
ATOM 796 C CA . ILE A 1 103 ? -12.931 6.906 4.679 1.00 95.62 103 ILE A CA 1
ATOM 797 C C . ILE A 1 103 ? -14.106 7.438 5.504 1.00 95.62 103 ILE A C 1
ATOM 799 O O . ILE A 1 103 ? -14.948 6.653 5.940 1.00 95.62 103 ILE A O 1
ATOM 803 N N . ARG A 1 104 ? -14.198 8.761 5.716 1.00 94.00 104 ARG A N 1
ATOM 804 C CA . ARG A 1 104 ? -15.337 9.361 6.443 1.00 94.00 104 ARG A CA 1
ATOM 805 C C . ARG A 1 104 ? -16.657 9.016 5.755 1.00 94.00 104 ARG A C 1
ATOM 807 O O . ARG A 1 104 ? -17.599 8.572 6.406 1.00 94.00 104 ARG A O 1
ATOM 814 N N . ASP A 1 105 ? -16.692 9.183 4.440 1.00 94.75 105 ASP A N 1
ATOM 815 C CA . ASP A 1 105 ? -17.862 8.917 3.613 1.00 94.75 105 ASP A CA 1
ATOM 816 C C . ASP A 1 105 ? -18.240 7.439 3.577 1.00 94.75 105 ASP A C 1
ATOM 818 O O . ASP A 1 105 ? -19.423 7.117 3.689 1.00 94.75 105 ASP A O 1
ATOM 822 N N . LEU A 1 106 ? -17.251 6.544 3.515 1.00 96.44 106 LEU A N 1
ATOM 823 C CA . LEU A 1 106 ? -17.474 5.109 3.634 1.00 96.44 106 LEU A CA 1
ATOM 824 C C . LEU A 1 106 ? -18.099 4.746 4.984 1.00 96.44 106 LEU A C 1
ATOM 826 O O . LEU A 1 106 ? -19.065 3.991 5.011 1.00 96.44 106 LEU A O 1
ATOM 830 N N . ILE A 1 107 ? -17.577 5.278 6.095 1.00 95.56 107 ILE A N 1
ATOM 831 C CA . ILE A 1 107 ? -18.120 5.013 7.437 1.00 95.56 107 ILE A CA 1
ATOM 832 C C . ILE A 1 107 ? -19.594 5.432 7.503 1.00 95.56 107 ILE A C 1
ATOM 834 O O . ILE A 1 107 ? -20.429 4.681 8.007 1.00 95.56 107 ILE A O 1
ATOM 838 N N . ILE A 1 108 ? -19.926 6.611 6.969 1.00 93.06 108 ILE A N 1
ATOM 839 C CA . ILE A 1 108 ? -21.306 7.111 6.922 1.00 93.06 108 ILE A CA 1
ATOM 840 C C . ILE A 1 108 ? -22.184 6.191 6.067 1.00 93.06 108 ILE A C 1
ATOM 842 O O . ILE A 1 108 ? -23.245 5.763 6.520 1.00 93.06 108 ILE A O 1
ATOM 846 N N . ALA A 1 109 ? -21.749 5.876 4.845 1.00 94.31 109 ALA A N 1
ATOM 847 C CA . ALA A 1 109 ? -22.513 5.059 3.907 1.00 94.31 109 ALA A CA 1
ATOM 848 C C . ALA A 1 109 ? -22.748 3.639 4.445 1.00 94.31 109 ALA A C 1
ATOM 850 O O . ALA A 1 109 ? -23.884 3.175 4.465 1.00 94.31 109 ALA A O 1
ATOM 851 N N . ALA A 1 110 ? -21.703 2.989 4.960 1.00 95.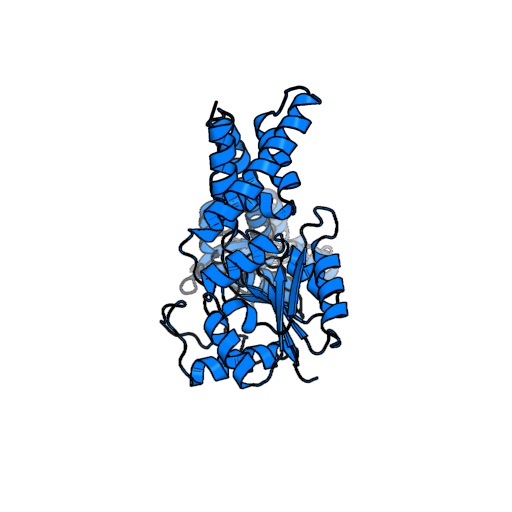50 110 ALA A N 1
ATOM 852 C CA . ALA A 1 110 ? -21.772 1.637 5.504 1.00 95.50 110 ALA A CA 1
ATOM 853 C C . ALA A 1 110 ? -22.718 1.542 6.710 1.00 95.50 110 ALA A C 1
ATOM 855 O O . ALA A 1 110 ? -23.524 0.618 6.788 1.00 95.50 110 ALA A O 1
ATOM 856 N N . ARG A 1 111 ? -22.680 2.522 7.626 1.00 94.38 111 ARG A N 1
ATOM 857 C CA . ARG A 1 111 ? -23.598 2.546 8.777 1.00 94.38 111 ARG A CA 1
ATOM 858 C C . ARG A 1 111 ? -25.047 2.782 8.366 1.00 94.38 111 ARG A C 1
ATOM 860 O O . ARG A 1 111 ? -25.935 2.157 8.937 1.00 94.38 111 ARG A O 1
ATOM 867 N N . ASN A 1 112 ? -25.287 3.662 7.393 1.00 94.81 112 ASN A N 1
ATOM 868 C CA . ASN A 1 112 ? -26.635 3.901 6.870 1.00 94.81 112 ASN A CA 1
ATOM 869 C C . ASN A 1 112 ? -27.218 2.658 6.184 1.00 94.81 112 ASN A C 1
ATOM 871 O O . ASN A 1 112 ? -28.430 2.466 6.207 1.00 94.81 112 ASN A O 1
ATOM 875 N N . ASP A 1 113 ? -26.356 1.816 5.618 1.00 95.94 113 ASP A N 1
ATOM 876 C CA . ASP A 1 113 ? -26.714 0.546 4.984 1.00 95.94 113 ASP A CA 1
ATOM 877 C C . ASP A 1 113 ? -26.801 -0.632 5.978 1.00 95.94 113 ASP A C 1
ATOM 879 O O . ASP A 1 113 ? -27.179 -1.743 5.618 1.00 95.94 113 ASP A O 1
ATOM 883 N N . GLY A 1 114 ? -26.480 -0.402 7.257 1.00 96.25 114 GLY A N 1
ATOM 884 C CA . GLY A 1 114 ? -26.549 -1.418 8.311 1.00 96.25 114 GLY A CA 1
ATOM 885 C C . GLY A 1 114 ? -25.381 -2.410 8.328 1.00 96.25 114 GLY A C 1
ATOM 886 O O . GLY A 1 114 ? -25.476 -3.443 8.993 1.00 96.25 114 GLY A O 1
ATOM 887 N N . LEU A 1 115 ? -24.280 -2.114 7.631 1.00 97.06 115 LEU A N 1
ATOM 888 C CA . LEU A 1 115 ? -23.058 -2.917 7.685 1.00 97.06 115 LEU A CA 1
ATOM 889 C C . LEU A 1 115 ? -22.353 -2.742 9.032 1.00 97.06 115 LEU A C 1
ATOM 891 O O . LEU A 1 115 ? -22.250 -1.628 9.554 1.00 97.06 115 LEU A O 1
ATOM 895 N N . LYS A 1 116 ? -21.792 -3.837 9.558 1.00 97.88 116 LYS A N 1
ATOM 896 C CA . LYS A 1 116 ? -20.902 -3.756 10.721 1.00 97.88 116 LYS A CA 1
ATOM 897 C C . LYS A 1 116 ? -19.571 -3.125 10.321 1.00 97.88 116 LYS A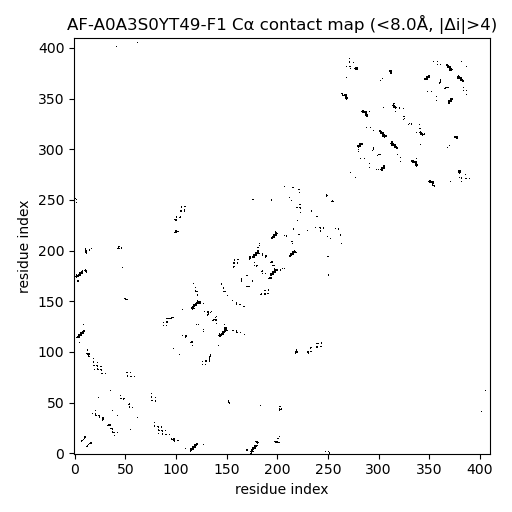 C 1
ATOM 899 O O . LYS A 1 116 ? -18.982 -3.491 9.302 1.00 97.88 116 LYS A O 1
ATOM 904 N N . LEU A 1 117 ? -19.061 -2.229 11.154 1.00 98.19 117 LEU A N 1
ATOM 905 C CA . LEU A 1 117 ? -17.740 -1.634 10.998 1.00 98.19 117 LEU A CA 1
ATOM 906 C C . LEU A 1 117 ? -16.777 -2.185 12.040 1.00 98.19 117 LEU A C 1
ATOM 908 O O . LEU A 1 117 ? -17.020 -2.109 13.244 1.00 98.19 117 LEU A O 1
ATOM 912 N N . VAL A 1 118 ? -15.643 -2.693 11.569 1.00 98.25 118 VAL A N 1
ATOM 913 C CA . VAL A 1 118 ? -14.573 -3.221 12.415 1.00 98.25 118 VAL A CA 1
ATOM 914 C C . VAL A 1 118 ? -13.303 -2.430 12.166 1.00 98.25 118 VAL A C 1
ATOM 916 O O . VAL A 1 118 ? -12.920 -2.226 11.018 1.00 98.25 118 VAL A O 1
ATOM 919 N N . LEU A 1 119 ? -12.621 -2.006 13.226 1.00 98.00 119 LEU A N 1
ATOM 920 C CA . LEU A 1 119 ? -11.269 -1.465 13.121 1.00 98.00 119 LEU A CA 1
ATOM 921 C C . LEU A 1 119 ? -10.252 -2.525 13.537 1.00 98.00 119 LEU A C 1
ATOM 923 O O . LEU A 1 119 ? -10.408 -3.149 14.586 1.00 98.00 119 LEU A O 1
ATOM 927 N N . VAL A 1 120 ? -9.178 -2.672 12.764 1.00 96.62 120 VAL A N 1
ATOM 928 C CA . VAL A 1 120 ? -8.028 -3.512 13.126 1.00 96.62 120 VAL A CA 1
ATOM 929 C C . VAL A 1 120 ? -6.746 -2.684 13.178 1.00 96.62 120 VAL A C 1
ATOM 931 O O . VAL A 1 120 ? -6.461 -1.891 12.281 1.00 96.62 120 VAL A O 1
ATOM 934 N N . SER A 1 121 ? -5.944 -2.859 14.225 1.00 93.94 121 SER A N 1
ATOM 935 C CA . SER A 1 121 ? -4.762 -2.035 14.495 1.00 93.94 121 SER A CA 1
ATOM 936 C C . SER A 1 121 ? -3.609 -2.857 15.076 1.00 93.94 121 SER A C 1
ATOM 938 O O . SER A 1 121 ? -3.824 -3.757 15.882 1.00 93.94 121 SER A O 1
ATOM 940 N N . LEU A 1 122 ? -2.369 -2.540 14.677 1.00 89.50 122 LEU A N 1
ATOM 941 C CA . LEU A 1 122 ? -1.155 -3.051 15.348 1.00 89.50 122 LEU A CA 1
ATOM 942 C C . LEU A 1 122 ? -0.633 -2.057 16.395 1.00 89.50 122 LEU A C 1
ATOM 944 O O . LEU A 1 122 ? 0.401 -2.294 17.011 1.00 89.50 122 LEU A O 1
ATOM 948 N N . LEU A 1 123 ? -1.306 -0.918 16.565 1.00 89.44 123 LEU A N 1
ATOM 949 C CA . LEU A 1 123 ? -1.009 -0.013 17.663 1.00 89.44 123 LEU A CA 1
ATOM 950 C C . LEU A 1 123 ? -1.448 -0.647 18.983 1.00 89.44 123 LEU A C 1
ATOM 952 O O . LEU A 1 123 ? -2.364 -1.479 19.026 1.00 89.44 123 LEU A O 1
ATOM 956 N N . GLU A 1 124 ? -0.841 -0.190 20.076 1.00 88.38 124 GLU A N 1
ATOM 957 C CA . GLU A 1 124 ? -1.353 -0.486 21.408 1.00 88.38 124 GLU A CA 1
ATOM 958 C C . GLU A 1 124 ? -2.826 -0.036 21.527 1.00 88.38 124 GLU A C 1
ATOM 960 O O . GLU A 1 124 ? -3.245 0.926 20.866 1.00 88.38 124 GLU A O 1
ATOM 965 N N . PRO A 1 125 ? -3.639 -0.686 22.383 1.00 91.69 125 PRO A N 1
ATOM 966 C CA . PRO A 1 125 ? -5.036 -0.300 22.580 1.00 91.69 125 PRO A CA 1
ATOM 967 C C . PRO A 1 125 ? -5.204 1.183 22.930 1.00 91.69 125 PRO A C 1
ATOM 969 O O . PRO A 1 125 ? -6.049 1.861 22.355 1.00 91.69 125 PRO A O 1
ATOM 972 N N . ARG A 1 126 ? -4.339 1.718 23.803 1.00 92.19 126 ARG A N 1
ATOM 973 C CA . ARG A 1 126 ? -4.357 3.136 24.192 1.00 92.19 126 ARG A CA 1
ATOM 974 C C . ARG A 1 126 ? -4.145 4.068 22.998 1.00 92.19 126 ARG A C 1
ATOM 976 O O . ARG A 1 126 ? -4.874 5.045 22.855 1.00 92.19 126 ARG A O 1
ATOM 983 N N . ASP A 1 127 ? -3.164 3.766 22.155 1.00 93.31 127 ASP A N 1
ATOM 984 C CA . ASP A 1 127 ? -2.851 4.578 20.978 1.00 93.31 127 ASP A CA 1
ATOM 985 C C . ASP A 1 127 ? -3.927 4.434 19.897 1.00 93.31 127 ASP A C 1
ATOM 987 O O . ASP A 1 127 ? -4.223 5.394 19.194 1.00 93.31 127 ASP A O 1
ATOM 991 N N . THR A 1 128 ? -4.568 3.265 19.794 1.00 94.88 128 THR A N 1
ATOM 992 C CA . THR A 1 128 ? -5.711 3.067 18.889 1.00 94.88 128 THR A CA 1
ATOM 993 C C . THR A 1 128 ? -6.900 3.937 19.299 1.00 94.88 128 THR A C 1
ATOM 995 O O . THR A 1 128 ? -7.480 4.616 18.454 1.00 94.88 128 THR A O 1
ATOM 998 N N . GLU A 1 129 ? -7.243 3.961 20.589 1.00 94.38 129 GLU A N 1
ATOM 999 C CA . GLU A 1 129 ? -8.304 4.835 21.107 1.00 94.38 129 GLU A CA 1
ATOM 1000 C C . GLU A 1 129 ? -7.937 6.316 20.925 1.00 94.38 129 GLU A C 1
ATOM 1002 O O . GLU A 1 129 ? -8.763 7.113 20.484 1.00 94.38 129 GLU A O 1
ATOM 1007 N N . CYS A 1 130 ? -6.674 6.685 21.170 1.00 94.56 130 CYS A N 1
ATOM 1008 C CA . CYS A 1 130 ? -6.183 8.037 20.908 1.00 94.56 130 CYS A CA 1
ATOM 1009 C C . CYS A 1 130 ? -6.333 8.427 19.430 1.00 94.56 130 CYS A C 1
ATOM 1011 O O . CYS A 1 130 ? -6.838 9.507 19.142 1.00 94.56 130 CYS A O 1
ATOM 1013 N N . LEU A 1 131 ? -5.937 7.554 18.496 1.00 95.25 131 LEU A N 1
ATOM 1014 C CA . LEU A 1 131 ? -6.079 7.781 17.055 1.00 95.25 131 LEU A CA 1
ATOM 1015 C C . LEU A 1 131 ? -7.542 8.034 16.675 1.00 95.25 131 LEU A C 1
ATOM 1017 O O . LEU A 1 131 ? -7.834 8.970 15.933 1.00 95.25 131 LEU A O 1
ATOM 1021 N N . LEU A 1 132 ? -8.461 7.209 17.184 1.00 95.00 132 LEU A N 1
ATOM 1022 C CA . LEU A 1 132 ? -9.892 7.343 16.919 1.00 95.00 132 LEU A CA 1
ATOM 1023 C C . LEU A 1 132 ? -10.439 8.682 17.413 1.00 95.00 132 LEU A C 1
ATOM 1025 O O . LEU A 1 132 ? -11.151 9.351 16.663 1.00 95.00 132 LEU A O 1
ATOM 1029 N N . THR A 1 133 ? -10.074 9.089 18.629 1.00 93.62 133 THR A N 1
ATOM 1030 C CA . THR A 1 133 ? -10.474 10.384 19.187 1.00 93.62 133 THR A CA 1
ATOM 1031 C C . THR A 1 133 ? -9.900 11.545 18.379 1.00 93.62 133 THR A C 1
ATOM 1033 O O . THR A 1 133 ? -10.643 12.455 18.017 1.00 93.62 133 THR A O 1
ATOM 1036 N N . THR A 1 134 ? -8.614 11.496 18.020 1.00 92.44 134 THR A N 1
ATOM 1037 C CA . THR A 1 134 ? -7.963 12.540 17.211 1.00 92.44 134 THR A CA 1
ATOM 1038 C C . THR A 1 134 ? -8.625 12.694 15.836 1.00 92.44 134 THR A C 1
ATOM 1040 O O . THR A 1 134 ? -8.830 13.810 15.369 1.00 92.44 134 THR A O 1
ATOM 1043 N N . LEU A 1 135 ? -8.990 11.589 15.178 1.00 92.69 135 LEU A N 1
ATOM 1044 C CA . LEU A 1 135 ? -9.530 11.605 13.813 1.00 92.69 135 LEU A CA 1
ATOM 1045 C C . LEU A 1 135 ? -11.034 11.891 13.737 1.00 92.69 135 LEU A C 1
ATOM 1047 O O . LEU A 1 135 ? -11.509 12.580 12.827 1.00 92.69 135 LEU A O 1
ATOM 1051 N N . LEU A 1 136 ? -11.802 11.275 14.633 1.00 90.88 136 LEU A N 1
ATOM 1052 C CA . LEU A 1 136 ? -13.260 11.157 14.538 1.00 90.88 136 LEU A CA 1
ATOM 1053 C C . LEU A 1 136 ? -13.977 11.776 15.753 1.00 90.88 136 LEU A C 1
ATOM 1055 O O . LEU A 1 136 ? -15.205 11.717 15.829 1.00 90.88 136 LEU A O 1
ATOM 1059 N N . GLY A 1 137 ? -13.230 12.398 16.672 1.00 89.75 137 GLY A N 1
ATOM 1060 C CA . GLY A 1 137 ? -13.729 13.012 17.903 1.00 89.75 137 GLY A CA 1
ATOM 1061 C C . GLY A 1 137 ? -14.024 11.998 19.012 1.00 89.75 137 GLY A C 1
ATOM 1062 O O . GLY A 1 137 ? -13.911 10.790 18.818 1.00 89.75 137 GLY A O 1
ATOM 1063 N N . ASP A 1 138 ? -14.483 12.481 20.170 1.00 90.38 138 ASP A N 1
ATOM 1064 C CA . ASP A 1 138 ? -14.705 11.672 21.388 1.00 90.38 138 ASP A CA 1
ATOM 1065 C C . ASP A 1 138 ? -15.667 10.485 21.206 1.00 90.38 138 ASP A C 1
ATOM 1067 O O . ASP A 1 138 ? -15.654 9.528 21.978 1.00 90.38 138 ASP A O 1
ATOM 1071 N N . ARG A 1 139 ? -16.529 10.535 20.183 1.00 88.81 139 ARG A N 1
ATOM 1072 C CA . ARG A 1 139 ? -17.468 9.455 19.834 1.00 88.81 139 ARG A CA 1
ATOM 1073 C C . ARG A 1 139 ? -16.986 8.574 18.683 1.00 88.81 139 ARG A C 1
ATOM 1075 O O . ARG A 1 139 ? -17.722 7.688 18.255 1.00 88.81 139 ARG A O 1
ATOM 1082 N N . GLY A 1 140 ? -15.764 8.783 18.198 1.00 90.31 140 GLY A N 1
ATOM 1083 C CA . GLY A 1 140 ? -15.175 8.048 17.084 1.00 90.31 140 GLY A CA 1
ATOM 1084 C C . GLY A 1 140 ? -15.194 6.538 17.297 1.00 90.31 140 GLY A C 1
ATOM 1085 O O . GLY A 1 140 ? -15.584 5.787 16.407 1.00 90.31 140 GLY A O 1
ATOM 1086 N N . ARG A 1 141 ? -14.883 6.088 18.518 1.00 94.75 141 ARG A N 1
ATOM 1087 C CA . ARG A 1 141 ? -14.927 4.671 18.900 1.00 94.75 141 ARG A CA 1
ATOM 1088 C C . ARG A 1 141 ? -16.305 4.033 18.726 1.00 94.75 141 ARG A C 1
ATOM 1090 O O . ARG A 1 141 ? -16.381 2.861 18.363 1.00 94.75 141 ARG A O 1
ATOM 1097 N N . CYS A 1 142 ? -17.382 4.784 18.948 1.00 94.19 142 CYS A N 1
ATOM 1098 C CA . CYS A 1 142 ? -18.757 4.294 18.821 1.00 94.19 142 CYS A CA 1
ATOM 1099 C C . CYS A 1 142 ? -19.186 4.068 17.362 1.00 94.19 142 CYS A C 1
ATOM 1101 O O . CYS A 1 142 ? -20.235 3.472 17.122 1.00 94.19 142 CYS A O 1
ATOM 1103 N N . LEU A 1 143 ? -18.399 4.539 16.387 1.00 95.19 143 LEU A N 1
ATOM 1104 C CA . LEU A 1 143 ? -18.653 4.294 14.968 1.00 95.19 143 LEU A CA 1
ATOM 1105 C C . LEU A 1 143 ? -18.310 2.858 14.550 1.00 95.19 143 LEU A C 1
ATOM 1107 O O . LEU A 1 143 ? -18.794 2.420 13.509 1.00 95.19 143 LEU A O 1
ATOM 1111 N N . PHE A 1 144 ? -17.533 2.134 15.361 1.00 97.50 144 PHE A N 1
ATOM 1112 C CA . PHE A 1 144 ? -17.097 0.765 15.099 1.00 97.50 144 PHE A CA 1
ATOM 1113 C C . PHE A 1 144 ? -17.756 -0.213 16.074 1.00 97.50 144 PHE A C 1
ATOM 1115 O O . PHE A 1 144 ? -17.654 -0.059 17.294 1.00 97.50 144 PHE A O 1
ATOM 1122 N N . ASP A 1 145 ? -18.386 -1.251 15.533 1.00 97.75 145 ASP A N 1
ATOM 1123 C CA . ASP A 1 145 ? -18.984 -2.351 16.292 1.00 97.75 145 ASP A CA 1
ATOM 1124 C C . ASP A 1 145 ? -17.916 -3.166 17.029 1.00 97.75 145 ASP A C 1
ATOM 1126 O O . ASP A 1 145 ? -18.130 -3.629 18.148 1.00 97.75 145 ASP A O 1
ATOM 1130 N N . LEU A 1 146 ? -16.729 -3.285 16.429 1.00 97.12 146 LEU A N 1
ATOM 1131 C CA . LEU A 1 146 ? -15.588 -3.990 16.998 1.00 97.12 146 LEU A CA 1
ATOM 1132 C C . LEU A 1 146 ? -14.291 -3.223 16.724 1.00 97.12 146 LEU A C 1
ATOM 1134 O O . LEU A 1 146 ? -14.073 -2.707 15.631 1.00 97.12 146 LEU A O 1
ATOM 1138 N N . VAL A 1 147 ? -13.406 -3.174 17.718 1.00 97.06 147 VAL A N 1
ATOM 1139 C CA . VAL A 1 147 ? -12.036 -2.671 17.564 1.00 97.06 147 VAL A CA 1
ATOM 1140 C C . VAL A 1 147 ? -11.088 -3.736 18.085 1.00 97.06 147 VAL A C 1
ATOM 1142 O O . VAL A 1 147 ? -11.182 -4.136 19.245 1.00 97.06 147 VAL A O 1
ATOM 1145 N N . VAL A 1 148 ? -10.192 -4.195 17.217 1.00 94.94 148 VAL A N 1
ATOM 1146 C CA . VAL A 1 148 ? -9.159 -5.180 17.532 1.00 94.94 148 VAL A CA 1
ATOM 1147 C C . VAL A 1 148 ? -7.803 -4.502 17.424 1.00 94.94 148 VAL A C 1
ATOM 1149 O O . VAL A 1 148 ? -7.388 -4.070 16.349 1.00 94.94 148 VAL A O 1
ATOM 1152 N N . SER A 1 149 ? -7.106 -4.418 18.549 1.00 91.00 149 SER A N 1
ATOM 1153 C CA . SER A 1 149 ? -5.782 -3.807 18.655 1.00 91.00 149 SER A CA 1
ATOM 1154 C C . SER A 1 149 ? -4.792 -4.817 19.216 1.00 91.00 149 SER A C 1
ATOM 1156 O O . SER A 1 149 ? -5.132 -5.568 20.132 1.00 91.00 149 SER A O 1
ATOM 1158 N N . GLY A 1 150 ? -3.554 -4.818 18.723 1.00 74.56 150 GLY A N 1
ATOM 1159 C CA . GLY A 1 150 ? -2.523 -5.707 19.249 1.00 74.56 150 GLY A CA 1
ATOM 1160 C C . GLY A 1 150 ? -1.098 -5.218 19.014 1.00 74.56 150 GLY A C 1
ATOM 1161 O O . GLY A 1 150 ? -0.668 -5.100 17.876 1.00 74.56 150 GLY A O 1
ATOM 1162 N N . ASP A 1 151 ? -0.336 -5.067 20.100 1.00 64.06 151 ASP A N 1
ATOM 1163 C CA . ASP A 1 151 ? 1.107 -4.755 20.103 1.00 64.06 151 ASP A CA 1
ATOM 1164 C C . ASP A 1 151 ? 1.980 -6.022 20.254 1.00 64.06 151 ASP A C 1
ATOM 1166 O O . ASP A 1 151 ? 3.085 -6.024 20.796 1.00 64.06 151 ASP A O 1
ATOM 1170 N N . LYS A 1 152 ? 1.497 -7.188 19.808 1.00 59.03 152 LYS A N 1
ATOM 1171 C CA . LYS A 1 152 ? 2.307 -8.418 19.868 1.00 59.03 152 LYS A CA 1
ATOM 1172 C C . LYS A 1 152 ? 3.347 -8.429 18.746 1.00 59.03 152 LYS A C 1
ATOM 1174 O O . LYS A 1 152 ? 3.266 -9.241 17.822 1.00 59.03 152 LYS A O 1
ATOM 1179 N N . SER A 1 153 ? 4.337 -7.547 18.889 1.00 62.03 153 SER A N 1
ATOM 1180 C CA . SER A 1 153 ? 5.550 -7.434 18.084 1.00 62.03 153 SER A CA 1
ATOM 1181 C C . SER A 1 153 ? 6.104 -8.818 17.740 1.00 62.03 153 SER A C 1
ATOM 1183 O O . SER A 1 153 ? 6.376 -9.627 18.630 1.00 62.03 153 SER A O 1
ATOM 1185 N N . GLY A 1 154 ? 6.276 -9.115 16.452 1.00 63.28 154 GLY A N 1
ATOM 1186 C CA . GLY A 1 154 ? 6.907 -10.361 16.018 1.00 63.28 154 GLY A CA 1
ATOM 1187 C C . GLY A 1 154 ? 6.409 -10.888 14.678 1.00 63.28 154 GLY A C 1
ATOM 1188 O O . GLY A 1 154 ? 5.552 -10.304 14.017 1.00 63.28 154 GLY A O 1
ATOM 1189 N N . LYS A 1 155 ? 6.963 -12.031 14.266 1.00 65.88 155 LYS A N 1
ATOM 1190 C CA . LYS A 1 155 ? 6.578 -12.706 13.022 1.00 65.88 155 LYS A CA 1
ATOM 1191 C C . LYS A 1 155 ? 5.091 -13.095 13.073 1.00 65.88 155 LYS A C 1
ATOM 1193 O O . LYS A 1 155 ? 4.632 -13.623 14.082 1.00 65.88 155 LYS A O 1
ATOM 1198 N N . GLY A 1 156 ? 4.355 -12.824 11.994 1.00 77.81 156 GLY A N 1
ATOM 1199 C CA . GLY A 1 156 ? 2.920 -13.126 11.894 1.00 77.81 156 GLY A CA 1
ATOM 1200 C C . GLY A 1 156 ? 2.020 -12.231 12.753 1.00 77.81 156 GLY A C 1
ATOM 1201 O O . GLY A 1 156 ? 0.980 -12.668 13.236 1.00 77.81 156 GLY 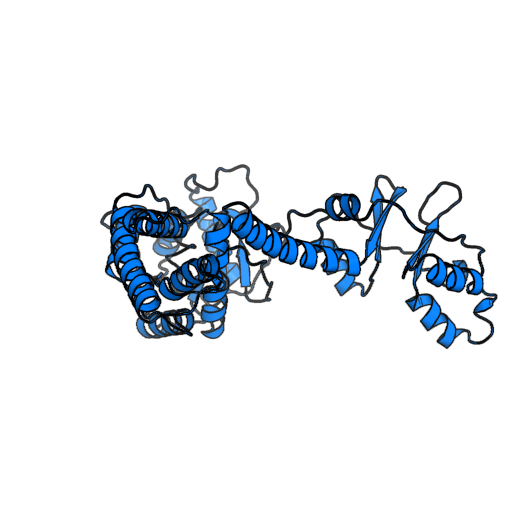A O 1
ATOM 1202 N N . GLU A 1 157 ? 2.429 -10.989 13.031 1.00 84.31 157 GLU A N 1
ATOM 1203 C CA . GLU A 1 157 ? 1.581 -10.001 13.721 1.00 84.31 157 GLU A CA 1
ATOM 1204 C C . GLU A 1 157 ? 0.285 -9.693 12.950 1.00 84.31 157 GLU A C 1
ATOM 1206 O O . GLU A 1 157 ? -0.786 -9.712 13.550 1.00 84.31 157 GLU A O 1
ATOM 1211 N N . CYS A 1 158 ? 0.355 -9.512 11.625 1.00 87.62 158 CYS A N 1
ATOM 1212 C CA . CYS A 1 158 ? -0.831 -9.286 10.795 1.00 87.62 158 CYS A CA 1
ATOM 1213 C C . CYS A 1 158 ? -1.738 -10.525 10.740 1.00 87.62 158 CYS A C 1
ATOM 1215 O O . CYS A 1 158 ? -2.949 -10.386 10.864 1.00 87.62 158 CYS A O 1
ATOM 1217 N N . ASP A 1 159 ? -1.165 -11.727 10.607 1.00 90.00 159 ASP A N 1
ATOM 1218 C CA . ASP A 1 159 ? -1.939 -12.978 10.545 1.00 90.00 159 ASP A CA 1
ATOM 1219 C C . ASP A 1 159 ? -2.765 -13.174 11.823 1.00 90.00 159 ASP A C 1
ATOM 1221 O O . ASP A 1 159 ? -3.957 -13.468 11.775 1.00 90.00 159 ASP A O 1
ATOM 1225 N N . ARG A 1 160 ? -2.141 -12.935 12.985 1.00 90.50 160 ARG A N 1
ATOM 1226 C CA . ARG A 1 160 ? -2.822 -12.997 14.286 1.00 90.50 160 ARG A CA 1
ATOM 1227 C C . ARG A 1 160 ? -3.904 -11.934 14.415 1.00 90.50 160 ARG A C 1
ATOM 1229 O O . ARG A 1 160 ? -4.987 -12.253 14.879 1.00 90.50 160 ARG A O 1
ATOM 1236 N N . LEU A 1 161 ? -3.640 -10.708 13.966 1.00 92.56 161 LEU A N 1
ATOM 1237 C CA . LEU A 1 161 ? -4.621 -9.626 14.016 1.00 92.56 161 LEU A CA 1
ATOM 1238 C C . LEU A 1 161 ? -5.912 -9.978 13.262 1.00 92.56 161 LEU A C 1
ATOM 1240 O O . LEU A 1 161 ? -7.006 -9.744 13.770 1.00 92.56 161 LEU A O 1
ATOM 1244 N N . TYR A 1 162 ? -5.787 -10.549 12.063 1.00 93.06 162 TYR A N 1
ATOM 1245 C CA . TYR A 1 162 ? -6.942 -10.944 11.258 1.00 93.06 162 TYR A CA 1
ATOM 1246 C C . TYR A 1 162 ? -7.642 -12.195 11.794 1.00 93.06 162 TYR A C 1
ATOM 1248 O O . TYR A 1 162 ? -8.871 -12.255 11.758 1.00 93.06 162 TYR A O 1
ATOM 1256 N N . ALA A 1 163 ? -6.899 -13.144 12.370 1.00 91.56 163 ALA A N 1
ATOM 1257 C CA . ALA A 1 163 ? -7.483 -14.277 13.084 1.00 91.56 163 ALA A CA 1
ATOM 1258 C C . ALA A 1 163 ? -8.284 -13.829 14.324 1.00 91.56 163 ALA A C 1
ATOM 1260 O O . ALA A 1 163 ? -9.407 -14.291 14.533 1.00 91.56 163 ALA A O 1
ATOM 1261 N N . ASP A 1 164 ? -7.745 -12.890 15.107 1.00 91.81 164 ASP A N 1
ATOM 1262 C CA . ASP A 1 164 ? -8.414 -12.315 16.278 1.00 91.81 164 ASP A CA 1
ATOM 1263 C C . ASP A 1 164 ? -9.682 -11.545 15.864 1.00 91.81 164 ASP A C 1
ATOM 1265 O O . ASP A 1 164 ? -10.726 -11.678 16.504 1.00 91.81 164 ASP A O 1
ATOM 1269 N N . ALA A 1 165 ? -9.628 -10.795 14.755 1.00 93.12 165 ALA A N 1
ATOM 1270 C CA . ALA A 1 165 ? -10.788 -10.093 14.207 1.00 93.12 165 ALA A CA 1
ATOM 1271 C C . ALA A 1 165 ? -11.890 -11.046 13.734 1.00 93.12 165 ALA A C 1
ATOM 1273 O O . ALA A 1 165 ? -13.058 -10.821 14.046 1.00 93.12 165 ALA A O 1
ATOM 1274 N N . LEU A 1 166 ? -11.528 -12.125 13.035 1.00 91.31 166 LEU A N 1
ATOM 1275 C CA . LEU A 1 166 ? -12.483 -13.131 12.575 1.00 91.31 166 LEU A CA 1
ATOM 1276 C C . LEU A 1 166 ? -13.170 -13.837 13.754 1.00 91.31 166 LEU A C 1
ATOM 1278 O O . LEU A 1 166 ? -14.387 -14.001 13.753 1.00 91.31 166 LEU A O 1
ATOM 1282 N N . SER A 1 167 ? -12.391 -14.193 14.779 1.00 91.88 167 SER A N 1
ATOM 1283 C CA . SER A 1 167 ? -12.888 -14.826 16.005 1.00 91.88 167 SER A CA 1
ATOM 1284 C C . SER A 1 167 ? -13.865 -13.926 16.772 1.00 91.88 167 SER A C 1
ATOM 1286 O O . SER A 1 167 ? -14.891 -14.391 17.261 1.00 91.88 167 SER A O 1
ATOM 1288 N N . ALA A 1 168 ? -13.577 -12.624 16.858 1.00 93.00 168 ALA A N 1
ATOM 1289 C CA . ALA A 1 168 ? -14.392 -11.678 17.618 1.00 93.00 168 ALA A CA 1
ATOM 1290 C C . ALA A 1 168 ? -15.638 -11.166 16.867 1.00 93.00 168 ALA A C 1
ATOM 1292 O O . ALA A 1 168 ? -16.614 -10.781 17.509 1.00 93.00 168 ALA A O 1
ATOM 1293 N N . LEU A 1 169 ? -15.612 -11.120 15.530 1.00 91.19 169 LEU A N 1
ATOM 1294 C CA . LEU A 1 169 ? -16.709 -10.579 14.716 1.00 91.19 169 LEU A CA 1
ATOM 1295 C C . LEU A 1 169 ? -17.893 -11.549 14.565 1.00 91.19 169 LEU A C 1
ATOM 1297 O O . LEU A 1 169 ? -19.018 -11.091 14.343 1.00 91.19 169 LEU A O 1
ATOM 1301 N N . ASP A 1 170 ? -17.637 -12.857 14.683 1.00 89.25 170 ASP A N 1
ATOM 1302 C CA . ASP A 1 170 ? -18.613 -13.938 14.465 1.00 89.25 170 ASP A CA 1
ATOM 1303 C C . ASP A 1 170 ? -19.326 -13.831 13.097 1.00 89.25 170 ASP A C 1
ATOM 1305 O O . ASP A 1 170 ? -20.536 -14.008 12.962 1.00 89.25 170 ASP A O 1
ATOM 1309 N N . ILE A 1 171 ? -18.565 -13.464 12.058 1.00 93.06 171 ILE A N 1
ATOM 1310 C CA . ILE A 1 171 ? -19.007 -13.403 10.658 1.00 93.06 171 ILE A CA 1
ATOM 1311 C C . ILE A 1 171 ? -17.967 -14.133 9.809 1.00 93.06 171 ILE A C 1
ATOM 1313 O O . ILE A 1 171 ? -16.773 -13.868 9.921 1.00 93.06 171 ILE A O 1
ATOM 1317 N N . ASP A 1 172 ? -18.423 -15.037 8.943 1.00 93.12 172 ASP A N 1
ATOM 1318 C CA . ASP A 1 172 ? -17.566 -15.762 7.997 1.00 93.12 172 ASP A CA 1
ATOM 1319 C C . ASP A 1 172 ? -16.834 -14.775 7.066 1.00 93.12 172 ASP A C 1
ATOM 1321 O O . ASP A 1 172 ? -17.440 -13.834 6.546 1.00 93.12 172 ASP A O 1
ATOM 1325 N N . SER A 1 173 ? -15.531 -14.986 6.847 1.00 91.69 173 SER A N 1
ATOM 1326 C CA . SER A 1 173 ? -14.670 -14.059 6.103 1.00 91.69 173 SER A CA 1
ATOM 1327 C C . SER A 1 173 ? -15.160 -13.775 4.681 1.00 91.69 173 SER A C 1
ATOM 1329 O O . SER A 1 173 ? -14.953 -12.666 4.190 1.00 91.69 173 SER A O 1
ATOM 1331 N N . LYS A 1 174 ? -15.921 -14.688 4.060 1.00 90.44 174 LYS A N 1
ATOM 1332 C CA . LYS A 1 174 ? -16.550 -14.473 2.743 1.00 90.44 174 LYS A CA 1
ATOM 1333 C C . LYS A 1 174 ? -17.639 -13.394 2.734 1.00 90.44 174 LYS A C 1
ATOM 1335 O O . LYS A 1 174 ? -18.087 -12.991 1.664 1.00 90.44 174 LYS A O 1
ATOM 1340 N N . HIS A 1 175 ? -18.115 -12.959 3.899 1.00 93.44 175 HIS A N 1
ATOM 1341 C CA . HIS A 1 175 ? -19.089 -11.875 4.074 1.00 93.44 175 HIS A CA 1
ATOM 1342 C C . HIS A 1 175 ? -18.433 -10.573 4.550 1.00 93.44 175 HIS A C 1
ATOM 1344 O O . HIS A 1 175 ? -19.131 -9.623 4.910 1.00 93.44 175 HIS A O 1
ATOM 1350 N N . CYS A 1 176 ? -17.102 -10.518 4.534 1.00 94.00 176 CYS A N 1
ATOM 1351 C CA . CYS A 1 176 ? -16.314 -9.396 5.007 1.00 94.00 176 CYS A CA 1
ATOM 1352 C C . CYS A 1 176 ? -15.431 -8.847 3.882 1.00 94.00 176 CYS A C 1
ATOM 1354 O O . CYS A 1 176 ? -14.901 -9.599 3.063 1.00 94.00 176 CYS A O 1
ATOM 1356 N N . LEU A 1 177 ? -15.229 -7.532 3.882 1.00 93.81 177 LEU A N 1
ATOM 1357 C CA . LEU A 1 177 ? -14.253 -6.865 3.025 1.00 93.81 177 LEU A CA 1
ATOM 1358 C C . LEU A 1 177 ? -13.269 -6.080 3.888 1.00 93.81 177 LEU A C 1
ATOM 1360 O O . LEU A 1 177 ? -13.670 -5.338 4.783 1.00 93.81 177 LEU A O 1
ATOM 1364 N N . VAL A 1 178 ? -11.979 -6.243 3.611 1.00 94.56 178 VAL A N 1
ATOM 1365 C CA . VAL A 1 178 ? -10.892 -5.574 4.327 1.00 94.56 178 VAL A CA 1
ATOM 1366 C C . VAL A 1 1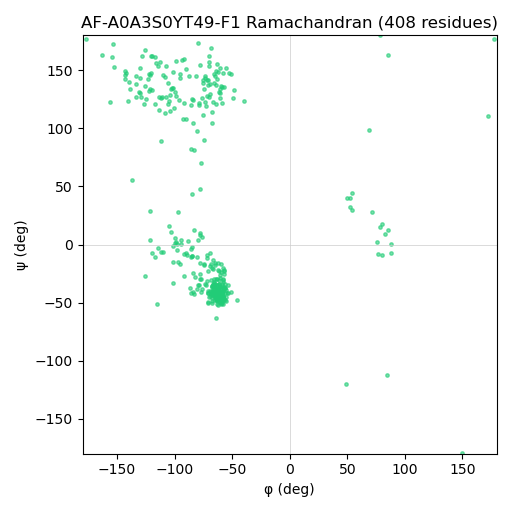78 ? -10.364 -4.404 3.505 1.00 94.56 178 VAL A C 1
ATOM 1368 O O . VAL A 1 178 ? -10.097 -4.543 2.314 1.00 94.56 178 VAL A O 1
ATOM 1371 N N . ILE A 1 179 ? -10.162 -3.263 4.159 1.00 95.25 179 ILE A N 1
ATOM 1372 C CA . ILE A 1 179 ? -9.465 -2.098 3.618 1.00 95.25 179 ILE A CA 1
ATOM 1373 C C . ILE A 1 179 ? -8.110 -1.989 4.310 1.00 95.25 179 ILE A C 1
ATOM 1375 O O . ILE A 1 179 ? -8.029 -1.724 5.509 1.00 95.25 179 ILE A O 1
ATOM 1379 N N . GLU A 1 180 ? -7.049 -2.199 3.541 1.00 91.62 180 GLU A N 1
ATOM 1380 C CA . GLU A 1 180 ? -5.665 -2.250 4.007 1.00 91.62 180 GLU A CA 1
ATOM 1381 C C . GLU A 1 180 ? -4.825 -1.080 3.495 1.00 91.62 180 GLU A C 1
ATOM 1383 O O . GLU A 1 180 ? -5.145 -0.454 2.487 1.00 91.62 180 GLU A O 1
ATOM 1388 N N . GLY A 1 181 ? -3.747 -0.771 4.215 1.00 86.69 181 GLY A N 1
ATOM 1389 C CA . GLY A 1 181 ? -2.829 0.333 3.906 1.00 86.69 181 GLY A CA 1
ATOM 1390 C C . GLY A 1 181 ? -1.538 -0.118 3.217 1.00 86.69 181 GLY A C 1
ATOM 1391 O O . GLY A 1 181 ? -0.784 0.699 2.680 1.00 86.69 181 GLY A O 1
ATOM 1392 N N . GLY A 1 182 ? -1.251 -1.424 3.251 1.00 79.81 182 GLY A N 1
ATOM 1393 C CA . GLY A 1 182 ? -0.016 -1.981 2.712 1.00 79.81 182 GLY A CA 1
ATOM 1394 C C . GLY A 1 182 ? -0.051 -3.491 2.488 1.00 79.81 182 GLY A C 1
ATOM 1395 O O . GLY A 1 182 ? -0.872 -4.226 3.036 1.00 79.81 182 GLY A O 1
ATOM 1396 N N . ARG A 1 183 ? 0.906 -3.972 1.687 1.00 77.94 183 ARG A N 1
ATOM 1397 C CA . ARG A 1 183 ? 0.941 -5.351 1.176 1.00 77.94 183 ARG A CA 1
ATOM 1398 C C . ARG A 1 183 ? 0.966 -6.425 2.261 1.00 77.94 183 ARG A C 1
ATOM 1400 O O . ARG A 1 183 ? 0.296 -7.439 2.128 1.00 77.94 183 ARG A O 1
ATOM 1407 N N . ARG A 1 184 ? 1.748 -6.234 3.327 1.00 79.69 184 ARG A N 1
ATOM 1408 C CA . ARG A 1 184 ? 1.875 -7.233 4.402 1.00 79.69 184 ARG A CA 1
ATOM 1409 C C . ARG A 1 184 ? 0.540 -7.531 5.079 1.00 79.69 184 ARG A C 1
ATOM 1411 O O . ARG A 1 184 ? 0.231 -8.690 5.326 1.00 79.69 184 ARG A O 1
ATOM 1418 N N . GLY A 1 185 ? -0.219 -6.481 5.380 1.00 85.69 185 GLY A N 1
ATOM 1419 C CA . GLY A 1 185 ? -1.548 -6.608 5.958 1.00 85.69 185 GLY A CA 1
ATOM 1420 C C . GLY A 1 185 ? -2.537 -7.208 4.962 1.00 85.69 185 GLY A C 1
ATOM 1421 O O . GLY A 1 185 ? -3.243 -8.149 5.308 1.00 85.69 185 GLY A O 1
ATOM 1422 N N . ALA A 1 186 ? -2.488 -6.762 3.702 1.00 84.56 186 ALA A N 1
ATOM 1423 C CA . ALA A 1 186 ? -3.323 -7.310 2.635 1.00 84.56 186 ALA A CA 1
ATOM 1424 C C . ALA A 1 186 ? -3.122 -8.824 2.444 1.00 84.56 186 ALA A C 1
ATOM 1426 O O . ALA A 1 186 ? -4.095 -9.569 2.436 1.00 84.56 186 ALA A O 1
ATOM 1427 N N . LEU A 1 187 ? -1.873 -9.299 2.383 1.00 82.88 187 LEU A N 1
ATOM 1428 C CA . LEU A 1 187 ? -1.568 -10.729 2.252 1.00 82.88 187 LEU A CA 1
ATOM 1429 C C . LEU A 1 187 ? -2.057 -11.545 3.456 1.00 82.88 187 LEU A C 1
ATOM 1431 O O . LEU A 1 187 ? -2.558 -12.650 3.276 1.00 82.88 187 LEU A O 1
ATOM 1435 N N . ALA A 1 188 ? -1.932 -11.008 4.672 1.00 87.50 188 ALA A N 1
ATOM 1436 C CA . ALA A 1 188 ? -2.421 -11.667 5.882 1.00 87.50 188 ALA A CA 1
ATOM 1437 C C . ALA A 1 188 ? -3.959 -11.755 5.910 1.00 87.50 188 ALA A C 1
ATOM 1439 O O . ALA A 1 188 ? -4.528 -12.789 6.270 1.00 87.50 188 ALA A O 1
ATOM 1440 N N . ALA A 1 189 ? -4.642 -10.692 5.477 1.00 89.31 189 ALA A N 1
ATOM 1441 C CA . ALA A 1 189 ? -6.092 -10.680 5.324 1.00 89.31 189 ALA A CA 1
ATOM 1442 C C . ALA A 1 189 ? -6.556 -11.695 4.263 1.00 89.31 189 ALA A C 1
ATOM 1444 O O . ALA A 1 189 ? -7.447 -12.501 4.528 1.00 89.31 189 ALA A O 1
ATOM 1445 N N . GLN A 1 190 ? -5.902 -11.729 3.100 1.00 85.69 190 GLN A N 1
ATOM 1446 C CA . GLN A 1 190 ? -6.192 -12.704 2.042 1.00 85.69 190 GLN A CA 1
ATOM 1447 C C . GLN A 1 190 ? -5.958 -14.144 2.509 1.00 85.69 190 GLN A C 1
ATOM 1449 O O . GLN A 1 190 ? -6.792 -15.013 2.272 1.00 85.69 190 GLN A O 1
ATOM 1454 N N . ALA A 1 191 ? -4.865 -14.402 3.235 1.00 85.94 191 ALA A N 1
ATOM 1455 C CA . ALA A 1 191 ? -4.593 -15.713 3.827 1.00 85.94 191 ALA A CA 1
ATOM 1456 C C . ALA A 1 191 ? -5.669 -16.149 4.842 1.00 85.94 191 ALA A C 1
ATOM 1458 O O . ALA A 1 191 ? -5.853 -17.345 5.062 1.00 85.94 191 ALA A O 1
ATOM 1459 N N . SER A 1 192 ? -6.405 -15.192 5.417 1.00 88.31 192 SER A N 1
ATOM 1460 C CA . SER A 1 192 ? -7.553 -15.427 6.306 1.00 88.31 192 SER A CA 1
ATOM 1461 C C . SER A 1 192 ? -8.894 -15.549 5.551 1.00 88.31 192 SER A C 1
ATOM 1463 O O . SER A 1 192 ? -9.948 -15.694 6.172 1.00 88.31 192 SER A O 1
ATOM 1465 N N . GLY A 1 193 ? -8.876 -15.502 4.214 1.00 85.88 193 GLY A N 1
ATOM 1466 C CA . GLY A 1 193 ? -10.049 -15.667 3.349 1.00 85.88 193 GLY A CA 1
ATOM 1467 C C . GLY A 1 193 ? -10.865 -14.395 3.105 1.00 85.88 193 GLY A C 1
ATOM 1468 O O . GLY A 1 193 ? -11.987 -14.491 2.617 1.00 85.88 193 GLY A O 1
ATOM 1469 N N . PHE A 1 194 ? -10.342 -13.215 3.452 1.00 87.56 194 PHE A N 1
ATOM 1470 C CA . PHE A 1 194 ? -11.029 -11.946 3.204 1.00 87.56 194 PHE A CA 1
ATOM 1471 C C . PHE A 1 194 ? -10.842 -11.456 1.762 1.00 87.56 194 PHE A C 1
ATOM 1473 O O . PHE A 1 194 ? -9.744 -11.548 1.211 1.00 87.56 194 PHE A O 1
ATOM 1480 N N . SER A 1 195 ? -11.874 -10.821 1.199 1.00 87.31 195 SER A N 1
ATOM 1481 C CA . SER A 1 195 ? -11.708 -9.908 0.059 1.00 87.31 195 SER A CA 1
ATOM 1482 C C . SER A 1 195 ? -10.976 -8.647 0.521 1.00 87.31 195 SER A C 1
ATOM 1484 O O . SER A 1 195 ? -11.282 -8.121 1.594 1.00 87.31 195 SER A O 1
ATOM 1486 N N . VAL A 1 196 ? -10.031 -8.134 -0.277 1.00 86.62 196 VAL A N 1
ATOM 1487 C CA . VAL A 1 196 ? -9.174 -7.014 0.147 1.00 86.62 196 VAL A CA 1
ATOM 1488 C C . VAL A 1 196 ? -9.117 -5.887 -0.882 1.00 86.62 196 VAL A C 1
ATOM 1490 O O . VAL A 1 196 ? -8.797 -6.091 -2.054 1.00 86.62 196 VAL A O 1
ATOM 1493 N N . ILE A 1 197 ? -9.330 -4.666 -0.397 1.00 87.94 197 ILE A N 1
ATOM 1494 C CA . ILE A 1 197 ? -8.970 -3.419 -1.070 1.00 87.94 197 ILE A CA 1
ATOM 1495 C C . ILE A 1 197 ? -7.739 -2.856 -0.367 1.00 87.94 197 ILE A C 1
ATOM 1497 O O . ILE A 1 197 ? -7.747 -2.619 0.836 1.00 87.94 197 ILE A O 1
ATOM 1501 N N . THR A 1 198 ? -6.669 -2.617 -1.110 1.00 85.81 198 THR A N 1
ATOM 1502 C CA . THR A 1 198 ? -5.469 -1.954 -0.602 1.00 85.81 198 THR A CA 1
ATOM 1503 C C . THR A 1 198 ? -5.481 -0.498 -1.040 1.00 85.81 198 THR A C 1
ATOM 1505 O O . THR A 1 198 ? -5.430 -0.207 -2.229 1.00 85.81 198 THR A O 1
ATOM 1508 N N . THR A 1 199 ? -5.523 0.414 -0.078 1.00 86.94 199 THR A N 1
ATOM 1509 C CA . THR A 1 199 ? -5.315 1.853 -0.265 1.00 86.94 199 THR A CA 1
ATOM 1510 C C . THR A 1 199 ? -3.829 2.175 -0.064 1.00 86.94 199 THR A C 1
ATOM 1512 O O . THR A 1 199 ? -3.277 1.904 0.999 1.00 86.94 199 THR A O 1
ATOM 1515 N N . ARG A 1 200 ? -3.135 2.754 -1.048 1.00 79.56 200 ARG A N 1
ATOM 1516 C CA . ARG A 1 200 ? -1.685 3.012 -0.981 1.00 79.56 200 ARG A CA 1
ATOM 1517 C C . ARG A 1 200 ? -1.370 4.071 0.068 1.00 79.56 200 ARG A C 1
ATOM 1519 O O . ARG A 1 200 ? -1.575 5.251 -0.191 1.00 79.56 200 ARG A O 1
ATOM 1526 N N . SER A 1 201 ? -0.851 3.676 1.229 1.00 81.00 201 SER A N 1
ATOM 1527 C CA . SER A 1 201 ? -0.293 4.651 2.177 1.00 81.00 201 SER A CA 1
ATOM 1528 C C . SER A 1 201 ? 0.902 5.383 1.559 1.00 81.00 201 SER A C 1
ATOM 1530 O O . SER A 1 201 ? 1.685 4.793 0.812 1.00 81.00 201 SER A O 1
ATOM 1532 N N . ALA A 1 202 ? 1.117 6.642 1.937 1.00 75.19 202 ALA A N 1
ATOM 1533 C CA . ALA A 1 202 ? 2.266 7.447 1.524 1.00 75.19 202 ALA A CA 1
ATOM 1534 C C . ALA A 1 202 ? 3.635 6.848 1.922 1.00 75.19 202 ALA A C 1
ATOM 1536 O O . ALA A 1 202 ? 4.669 7.258 1.391 1.00 75.19 202 ALA A O 1
ATOM 1537 N N . PHE A 1 203 ? 3.660 5.898 2.864 1.00 71.75 203 PHE A N 1
ATOM 1538 C CA . PHE A 1 203 ? 4.861 5.156 3.272 1.00 71.75 203 PHE A CA 1
ATOM 1539 C C . PHE A 1 203 ? 4.933 3.750 2.657 1.00 71.75 203 PHE A C 1
ATOM 1541 O O . PHE A 1 203 ? 5.917 3.036 2.862 1.00 71.75 203 PHE A O 1
ATOM 1548 N N . CYS A 1 204 ? 3.931 3.351 1.870 1.00 68.62 204 CYS A N 1
ATOM 1549 C CA . CYS A 1 204 ? 3.947 2.116 1.103 1.00 68.62 204 CYS A CA 1
ATOM 1550 C C . CYS A 1 204 ? 4.690 2.339 -0.223 1.00 68.62 204 CYS A C 1
ATOM 1552 O O . CYS A 1 204 ? 4.170 2.955 -1.150 1.00 68.62 204 CYS A O 1
ATOM 1554 N N . ARG A 1 205 ? 5.926 1.834 -0.305 1.00 62.56 205 ARG A N 1
ATOM 1555 C CA . ARG A 1 205 ? 6.775 1.899 -1.513 1.00 62.56 205 ARG A CA 1
ATOM 1556 C C . ARG A 1 205 ? 6.749 0.623 -2.351 1.00 62.56 205 ARG A C 1
ATOM 1558 O O . ARG A 1 205 ? 7.361 0.564 -3.406 1.00 62.56 205 ARG A O 1
ATOM 1565 N N . GLU A 1 206 ? 6.064 -0.414 -1.885 1.00 55.59 206 GLU A N 1
ATOM 1566 C CA . GLU A 1 206 ? 6.005 -1.672 -2.620 1.00 55.59 206 GLU A CA 1
ATOM 1567 C C . GLU A 1 206 ? 5.122 -1.514 -3.861 1.00 55.59 206 GLU A C 1
ATOM 1569 O O . GLU A 1 206 ? 3.976 -1.068 -3.768 1.00 55.59 206 GLU A O 1
ATOM 1574 N N . SER A 1 207 ? 5.648 -1.895 -5.030 1.00 50.78 207 SER A N 1
ATOM 1575 C CA . SER A 1 207 ? 4.840 -1.962 -6.245 1.00 50.78 207 SER A CA 1
ATOM 1576 C C . SER A 1 207 ? 3.689 -2.954 -6.035 1.00 50.78 207 SER A C 1
ATOM 1578 O O . SER A 1 207 ? 3.921 -4.046 -5.498 1.00 50.78 207 SER A O 1
ATOM 1580 N N . PRO A 1 208 ? 2.458 -2.616 -6.453 1.00 48.09 208 PRO A N 1
ATOM 1581 C CA . PRO A 1 208 ? 1.333 -3.522 -6.306 1.00 48.09 208 PRO A CA 1
ATOM 1582 C C . PRO A 1 208 ? 1.603 -4.811 -7.086 1.00 48.09 208 PRO A C 1
ATOM 1584 O O . PRO A 1 208 ? 1.983 -4.782 -8.256 1.00 48.09 208 PRO A O 1
ATOM 1587 N N . ALA A 1 209 ? 1.411 -5.954 -6.430 1.00 41.59 209 ALA A N 1
ATOM 1588 C CA . ALA A 1 209 ? 1.246 -7.220 -7.126 1.00 41.59 209 ALA A CA 1
ATOM 1589 C C . ALA A 1 209 ? -0.255 -7.382 -7.368 1.00 41.59 209 ALA A C 1
ATOM 1591 O O . ALA A 1 209 ? -1.001 -7.584 -6.414 1.00 41.59 209 ALA A O 1
ATOM 1592 N N . PHE A 1 210 ? -0.703 -7.244 -8.617 1.00 42.16 210 PHE A N 1
ATOM 1593 C CA . PHE A 1 210 ? -2.082 -7.574 -8.964 1.00 42.16 210 PHE A CA 1
ATOM 1594 C C . PHE A 1 210 ? -2.301 -9.074 -8.745 1.00 42.16 210 PHE A C 1
ATOM 1596 O O . PHE A 1 210 ? -1.611 -9.901 -9.342 1.00 42.16 210 PHE A O 1
ATOM 1603 N N . SER A 1 211 ? -3.256 -9.409 -7.883 1.00 46.59 211 SER A N 1
ATOM 1604 C CA . SER A 1 211 ? -3.904 -10.720 -7.837 1.00 46.59 211 SER A CA 1
ATOM 1605 C C . SER A 1 211 ? -5.376 -10.545 -8.206 1.00 46.59 211 SER A C 1
ATOM 1607 O O . SER A 1 211 ? -5.918 -9.455 -8.017 1.00 46.59 211 SER A O 1
ATOM 1609 N N . GLU A 1 212 ? -6.013 -11.587 -8.744 1.00 45.47 212 GLU A N 1
ATOM 1610 C CA . GLU A 1 212 ? -7.429 -11.544 -9.153 1.00 45.47 212 GLU A CA 1
ATOM 1611 C C . GLU A 1 212 ? -8.370 -11.153 -7.992 1.00 45.47 212 GLU A C 1
ATOM 1613 O O . GLU A 1 212 ? -9.418 -10.564 -8.238 1.00 45.47 212 GLU A O 1
ATOM 1618 N N . ASP A 1 213 ? -7.939 -11.362 -6.740 1.00 50.22 213 ASP A N 1
ATOM 1619 C CA . ASP A 1 213 ? -8.700 -11.091 -5.510 1.00 50.22 213 ASP A CA 1
ATOM 1620 C C . ASP A 1 213 ? -8.244 -9.825 -4.747 1.00 50.22 213 ASP A C 1
ATOM 1622 O O . ASP A 1 213 ? -8.539 -9.662 -3.558 1.00 50.22 213 ASP A O 1
ATOM 1626 N N . SER A 1 214 ? -7.470 -8.932 -5.378 1.00 60.06 214 SER A N 1
ATOM 1627 C CA . SER A 1 214 ? -6.981 -7.700 -4.737 1.00 60.06 214 SER A CA 1
ATOM 1628 C C . SER A 1 214 ? -7.154 -6.479 -5.626 1.00 60.06 214 SER A C 1
ATOM 1630 O O . SER A 1 214 ? -6.609 -6.434 -6.731 1.00 60.06 214 SER A O 1
ATOM 1632 N N . VAL A 1 215 ? -7.799 -5.442 -5.097 1.00 71.62 215 VAL A N 1
ATOM 1633 C CA . VAL A 1 215 ? -7.832 -4.126 -5.744 1.00 71.62 215 VAL A CA 1
ATOM 1634 C C . VAL A 1 215 ? -6.882 -3.184 -5.041 1.00 71.62 215 VAL A C 1
ATOM 1636 O O . VAL A 1 215 ? -6.854 -3.117 -3.816 1.00 71.62 215 VAL A O 1
ATOM 1639 N N . PHE A 1 216 ? -6.090 -2.465 -5.827 1.00 75.44 216 PHE A N 1
ATOM 1640 C CA . PHE A 1 216 ? -5.116 -1.517 -5.323 1.00 75.44 216 PHE A CA 1
ATOM 1641 C C . PHE A 1 216 ? -5.480 -0.118 -5.793 1.00 75.44 216 PHE A C 1
ATOM 1643 O O . PHE A 1 216 ? -5.530 0.124 -6.996 1.00 75.44 216 PHE A O 1
ATOM 1650 N N . VAL A 1 217 ? -5.708 0.786 -4.847 1.00 78.25 217 VAL A N 1
ATOM 1651 C CA . VAL A 1 217 ? -6.113 2.166 -5.100 1.00 78.25 217 VAL A CA 1
ATOM 1652 C C . VAL A 1 217 ? -5.240 3.134 -4.325 1.00 78.25 217 VAL A C 1
ATOM 1654 O O . VAL A 1 217 ? -4.737 2.766 -3.272 1.00 78.25 217 VAL A O 1
ATOM 1657 N N . ASP A 1 218 ? -5.041 4.367 -4.791 1.00 80.00 218 ASP A N 1
ATOM 1658 C CA . ASP A 1 218 ? -4.327 5.344 -3.957 1.00 80.00 218 ASP A CA 1
ATOM 1659 C C . ASP A 1 218 ? -5.175 5.716 -2.739 1.00 80.00 218 ASP A C 1
ATOM 1661 O O . ASP A 1 218 ? -4.676 5.692 -1.620 1.00 80.00 218 ASP A O 1
ATOM 1665 N N . ASP A 1 219 ? -6.475 5.930 -2.931 1.00 87.88 219 ASP A N 1
ATOM 1666 C CA . ASP A 1 219 ? -7.459 6.193 -1.884 1.00 87.88 219 ASP A CA 1
ATOM 1667 C C . ASP A 1 219 ? -8.867 5.750 -2.332 1.00 87.88 219 ASP A C 1
ATOM 1669 O O . ASP A 1 219 ? -9.066 5.372 -3.489 1.00 87.88 219 ASP A O 1
ATOM 1673 N N . LEU A 1 220 ? -9.855 5.773 -1.432 1.00 90.44 220 LEU A N 1
ATOM 1674 C CA . LEU A 1 220 ? -11.193 5.251 -1.736 1.00 90.44 220 LEU A CA 1
ATOM 1675 C C . LEU A 1 220 ? -11.984 6.116 -2.722 1.00 90.44 220 LEU A C 1
ATOM 1677 O O . LEU A 1 220 ? -12.865 5.593 -3.402 1.00 90.44 220 LEU A O 1
ATOM 1681 N N . THR A 1 221 ? -11.669 7.407 -2.862 1.00 89.06 221 THR A N 1
ATOM 1682 C CA . THR A 1 221 ? -12.335 8.265 -3.858 1.00 89.06 221 THR A CA 1
ATOM 1683 C C . THR A 1 221 ? -11.995 7.836 -5.281 1.00 89.06 221 THR A C 1
ATOM 1685 O O . THR A 1 221 ? -12.772 8.079 -6.201 1.00 89.06 221 THR A O 1
ATOM 1688 N N . LYS A 1 222 ? -10.881 7.114 -5.468 1.00 85.88 222 LYS A N 1
ATOM 1689 C CA . LYS A 1 222 ? -10.507 6.512 -6.751 1.00 85.88 222 LYS A CA 1
ATOM 1690 C C . LYS A 1 222 ? -11.407 5.352 -7.167 1.00 85.88 222 LYS A C 1
ATOM 1692 O O . LYS A 1 222 ? -11.258 4.881 -8.280 1.00 85.88 222 LYS A O 1
ATOM 1697 N N . LEU A 1 223 ? -12.322 4.880 -6.319 1.00 84.25 223 LEU A N 1
ATOM 1698 C CA . LEU A 1 223 ? -13.345 3.901 -6.709 1.00 84.25 223 LEU A CA 1
ATOM 1699 C C . LEU A 1 223 ? -14.541 4.539 -7.428 1.00 84.25 223 LEU A C 1
ATOM 1701 O O . LEU A 1 223 ? -15.385 3.825 -7.972 1.00 84.25 223 LEU A O 1
ATOM 1705 N N . LEU A 1 224 ? -14.618 5.867 -7.419 1.00 84.00 224 LEU A N 1
ATOM 1706 C CA . LEU A 1 224 ? -15.663 6.633 -8.075 1.00 84.00 224 LEU A CA 1
ATOM 1707 C C . LEU A 1 224 ? -15.247 7.022 -9.501 1.00 84.00 224 LEU A C 1
ATOM 1709 O O . LEU A 1 224 ? -14.051 7.065 -9.805 1.00 84.00 224 LEU A O 1
ATOM 1713 N N . PRO A 1 225 ? -16.209 7.358 -10.380 1.00 75.62 225 PRO A N 1
ATOM 1714 C CA . PRO A 1 225 ? -15.908 7.907 -11.696 1.00 75.62 225 PRO A CA 1
ATOM 1715 C C . PRO A 1 225 ? -14.968 9.117 -11.618 1.00 75.62 225 PRO A C 1
ATOM 1717 O O . PRO A 1 225 ? -15.006 9.897 -10.658 1.00 75.62 225 PRO A O 1
ATOM 1720 N N . ALA A 1 226 ? -14.122 9.274 -12.639 1.00 65.19 226 ALA A N 1
ATOM 1721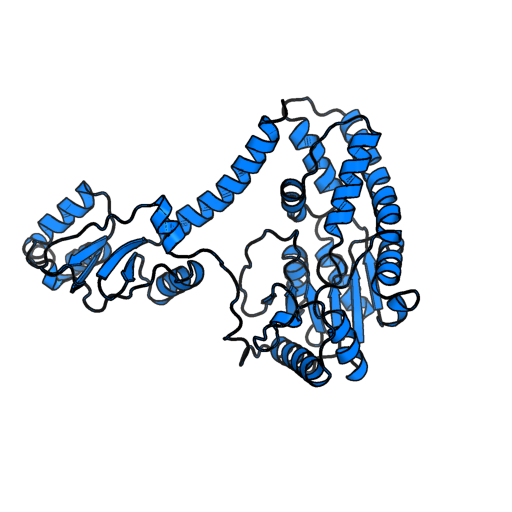 C CA . ALA A 1 226 ? -13.170 10.373 -12.710 1.00 65.19 226 ALA A CA 1
ATOM 1722 C C . ALA A 1 226 ? -13.900 11.724 -12.665 1.00 65.19 226 ALA A C 1
ATOM 1724 O O . ALA A 1 226 ? -14.740 12.026 -13.511 1.00 65.19 226 ALA A O 1
ATOM 1725 N N . SER A 1 227 ? -13.549 12.539 -11.677 1.00 62.19 227 SER A N 1
ATOM 1726 C CA . SER A 1 227 ? -14.027 13.908 -11.520 1.00 62.19 227 SER A CA 1
ATOM 1727 C C . SER A 1 227 ? -12.890 14.766 -10.976 1.00 62.19 227 SER A C 1
ATOM 1729 O O . SER A 1 227 ? -12.080 14.274 -10.188 1.00 62.19 227 SER A O 1
ATOM 1731 N N . ASP A 1 228 ? -12.870 16.046 -11.330 1.00 65.31 228 ASP A N 1
ATOM 1732 C CA . ASP A 1 228 ? -11.851 17.022 -10.919 1.00 65.31 228 ASP A CA 1
ATOM 1733 C C . ASP A 1 228 ? -12.069 17.511 -9.466 1.00 65.31 228 ASP A C 1
ATOM 1735 O O . ASP A 1 228 ? -12.146 18.704 -9.181 1.00 65.31 228 ASP A O 1
ATOM 1739 N N . ARG A 1 229 ? -12.282 16.564 -8.540 1.00 76.50 229 ARG A N 1
ATOM 1740 C CA . ARG A 1 229 ? -12.617 16.825 -7.132 1.00 76.50 229 ARG A CA 1
ATOM 1741 C C . ARG A 1 229 ? -11.371 16.799 -6.259 1.00 76.50 229 ARG A C 1
ATOM 1743 O O . ARG A 1 229 ? -10.504 15.941 -6.437 1.00 76.50 229 ARG A O 1
ATOM 1750 N N . ASN A 1 230 ? -11.325 17.674 -5.257 1.00 81.31 230 ASN A N 1
ATOM 1751 C CA . ASN A 1 230 ? -10.388 17.502 -4.157 1.00 81.31 230 ASN A CA 1
ATOM 1752 C C . ASN A 1 230 ? -10.789 16.235 -3.373 1.00 81.31 230 ASN A C 1
ATOM 1754 O O . ASN A 1 230 ? -11.926 16.148 -2.910 1.00 81.31 230 ASN A O 1
ATOM 1758 N N . PRO A 1 231 ? -9.896 15.243 -3.219 1.00 81.62 231 PRO A N 1
ATOM 1759 C CA . PRO A 1 231 ? -10.233 13.967 -2.588 1.00 81.62 231 PRO A CA 1
ATOM 1760 C C . PRO A 1 231 ? -10.611 14.090 -1.097 1.00 81.62 231 PRO A C 1
ATOM 1762 O O . PRO A 1 231 ? -11.221 13.176 -0.548 1.00 81.62 231 PRO A O 1
ATOM 1765 N N . TYR A 1 232 ? -10.271 15.200 -0.433 1.00 84.19 232 TYR A N 1
ATOM 1766 C CA . TYR A 1 232 ? -10.627 15.447 0.971 1.00 84.19 232 TYR A CA 1
ATOM 1767 C C . TYR A 1 232 ? -11.981 16.143 1.159 1.00 84.19 232 TYR A C 1
ATOM 1769 O O . TYR A 1 232 ? -12.463 16.232 2.290 1.00 84.19 232 TYR A O 1
ATOM 1777 N N . ASP A 1 233 ? -12.606 16.620 0.081 1.00 86.50 233 ASP A N 1
ATOM 1778 C CA . ASP A 1 233 ? -13.923 17.237 0.182 1.00 86.50 233 ASP A CA 1
ATOM 1779 C C . ASP A 1 233 ? -14.984 16.160 0.487 1.00 86.50 233 ASP A C 1
ATOM 1781 O O . ASP A 1 233 ? -14.916 15.057 -0.066 1.00 86.50 233 ASP A O 1
ATOM 1785 N N . PRO A 1 234 ? -15.985 16.451 1.343 1.00 87.38 234 PRO A N 1
ATOM 1786 C CA . PRO A 1 234 ? -17.058 15.506 1.633 1.00 87.38 234 PRO A CA 1
ATOM 1787 C C . PRO A 1 234 ? -17.798 15.079 0.365 1.00 87.38 234 PRO A C 1
ATOM 1789 O O . PRO A 1 234 ? -18.184 15.919 -0.452 1.00 87.38 234 PRO A O 1
ATOM 1792 N N . LEU A 1 235 ? -18.063 13.780 0.230 1.00 90.31 235 LEU A N 1
ATOM 1793 C CA . LEU A 1 235 ? -18.793 13.265 -0.924 1.00 90.31 235 LEU A CA 1
ATOM 1794 C C . LEU A 1 235 ? -20.271 13.683 -0.893 1.00 90.31 235 LEU A C 1
ATOM 1796 O O . LEU A 1 235 ? -20.879 13.903 0.163 1.00 90.31 235 LEU A O 1
ATOM 1800 N N . THR A 1 236 ? -20.891 13.764 -2.069 1.00 91.69 236 THR A N 1
ATOM 1801 C CA . THR A 1 236 ? -22.345 13.938 -2.169 1.00 91.69 236 THR A CA 1
ATOM 1802 C C . THR A 1 236 ? -23.077 12.675 -1.692 1.00 91.69 236 THR A C 1
ATOM 1804 O O . THR A 1 236 ? -22.478 11.626 -1.453 1.00 91.69 236 THR A O 1
ATOM 1807 N N . ALA A 1 237 ? -24.399 12.753 -1.510 1.00 90.31 237 ALA A N 1
ATOM 1808 C CA . ALA A 1 237 ? -25.186 11.562 -1.177 1.00 90.31 237 ALA A CA 1
ATOM 1809 C C . ALA A 1 237 ? -25.149 10.507 -2.298 1.00 90.31 237 ALA A C 1
ATOM 1811 O O . ALA A 1 237 ? -25.118 9.316 -1.997 1.00 90.31 237 ALA A O 1
ATOM 1812 N N . GLU A 1 238 ? -25.110 10.954 -3.554 1.00 90.62 238 GLU A N 1
ATOM 1813 C CA . GLU A 1 238 ? -24.983 10.104 -4.740 1.00 90.62 238 GLU A CA 1
ATOM 1814 C C . GLU A 1 238 ? -23.602 9.442 -4.792 1.00 90.62 238 GLU A C 1
ATOM 1816 O O . GLU A 1 238 ? -23.517 8.219 -4.808 1.00 90.62 238 GLU A O 1
ATOM 1821 N N . ASP A 1 239 ? -22.525 10.220 -4.647 1.00 91.19 239 ASP A N 1
ATOM 1822 C CA . ASP A 1 239 ? -21.158 9.684 -4.601 1.00 91.19 239 ASP A CA 1
ATOM 1823 C C . ASP A 1 239 ? -20.957 8.684 -3.450 1.00 91.19 239 ASP A C 1
ATOM 1825 O O . ASP A 1 239 ? -20.238 7.697 -3.592 1.00 91.19 239 ASP A O 1
ATOM 1829 N N . ARG A 1 240 ? -21.592 8.904 -2.290 1.00 93.31 240 ARG A N 1
ATOM 1830 C CA . ARG A 1 240 ? -21.567 7.930 -1.186 1.00 93.31 240 ARG A CA 1
ATOM 1831 C C . ARG A 1 240 ? -22.248 6.616 -1.558 1.00 93.31 240 ARG A C 1
ATOM 1833 O O . ARG A 1 240 ? -21.739 5.554 -1.197 1.00 93.31 240 ARG A O 1
ATOM 1840 N N . ALA A 1 241 ? -23.384 6.684 -2.249 1.00 90.50 241 ALA A N 1
ATOM 1841 C CA . ALA A 1 241 ? -24.080 5.498 -2.732 1.00 90.50 241 ALA A CA 1
ATOM 1842 C C . ALA A 1 241 ? -23.238 4.761 -3.787 1.00 90.50 241 ALA A C 1
ATOM 1844 O O . ALA A 1 241 ? -23.110 3.539 -3.715 1.00 90.50 241 ALA A O 1
ATOM 1845 N N . ASP A 1 242 ? -22.588 5.496 -4.690 1.00 90.19 242 ASP A N 1
ATOM 1846 C CA . ASP A 1 242 ? -21.691 4.941 -5.705 1.00 90.19 242 ASP A CA 1
ATOM 1847 C C . ASP A 1 242 ? -20.441 4.297 -5.101 1.00 90.19 242 ASP A C 1
ATOM 1849 O O . ASP A 1 242 ? -20.036 3.212 -5.530 1.00 90.19 242 ASP A O 1
ATOM 1853 N N . LEU A 1 243 ? -19.852 4.919 -4.075 1.00 92.19 243 LEU A N 1
ATOM 1854 C CA . LEU A 1 243 ? -18.719 4.360 -3.339 1.00 92.19 243 LEU A CA 1
ATOM 1855 C C . LEU A 1 243 ? -19.118 3.023 -2.718 1.00 92.19 243 LEU A C 1
ATOM 1857 O O . LEU A 1 243 ? -18.432 2.020 -2.908 1.00 92.19 243 LEU A O 1
ATOM 1861 N N . LEU A 1 244 ? -20.253 2.986 -2.019 1.00 93.06 244 LEU A N 1
ATOM 1862 C CA . LEU A 1 244 ? -20.753 1.764 -1.401 1.00 93.06 244 LEU A CA 1
ATOM 1863 C C . LEU A 1 244 ? -21.083 0.690 -2.452 1.00 93.06 244 LEU A C 1
ATOM 1865 O O . LEU A 1 244 ? -20.710 -0.471 -2.286 1.00 93.06 244 LEU A O 1
ATOM 1869 N N . ALA A 1 245 ? -21.694 1.066 -3.577 1.00 89.56 245 ALA A N 1
ATOM 1870 C CA . ALA A 1 245 ? -21.949 0.158 -4.692 1.00 89.56 245 ALA A CA 1
ATOM 1871 C C . ALA A 1 245 ? -20.648 -0.399 -5.300 1.00 89.56 245 ALA A C 1
ATOM 1873 O O . ALA A 1 245 ? -20.587 -1.575 -5.669 1.00 89.56 245 ALA A O 1
ATOM 1874 N N . ALA A 1 246 ? -19.583 0.405 -5.385 1.00 87.44 246 ALA A N 1
ATOM 1875 C CA . ALA A 1 246 ? -18.260 -0.064 -5.788 1.00 87.44 246 ALA A CA 1
ATOM 1876 C C . ALA A 1 246 ? -17.695 -1.092 -4.794 1.00 87.44 246 ALA A C 1
ATOM 1878 O O . ALA A 1 246 ? -17.230 -2.144 -5.230 1.00 87.44 246 ALA A O 1
ATOM 1879 N N . ILE A 1 247 ? -17.813 -0.853 -3.484 1.00 90.94 247 ILE A N 1
ATOM 1880 C CA . ILE A 1 247 ? -17.415 -1.816 -2.443 1.00 90.94 247 ILE A CA 1
ATOM 1881 C C . ILE A 1 247 ? -18.169 -3.148 -2.593 1.00 90.94 247 ILE A C 1
ATOM 1883 O O . ILE A 1 247 ? -17.542 -4.207 -2.595 1.00 90.94 247 ILE A O 1
ATOM 1887 N N . TYR A 1 248 ? -19.490 -3.114 -2.792 1.00 89.81 248 TYR A N 1
ATOM 1888 C CA . TYR A 1 248 ? -20.296 -4.320 -3.022 1.00 89.81 248 TYR A CA 1
ATOM 1889 C C . TYR A 1 248 ? -19.877 -5.087 -4.282 1.00 89.81 248 TYR A C 1
ATOM 1891 O O . TYR A 1 248 ? -19.779 -6.315 -4.260 1.00 89.81 248 TYR A O 1
ATOM 1899 N N . ARG A 1 249 ? -19.606 -4.378 -5.384 1.00 84.25 249 ARG A N 1
ATOM 1900 C CA . ARG A 1 249 ? -19.119 -4.988 -6.632 1.00 84.25 249 ARG A CA 1
ATOM 1901 C C . ARG A 1 249 ? -17.773 -5.682 -6.438 1.00 84.25 249 ARG A C 1
ATOM 1903 O O . ARG A 1 249 ? -17.607 -6.814 -6.886 1.00 84.25 249 ARG A O 1
ATOM 1910 N N . LEU A 1 250 ? -16.852 -5.029 -5.731 1.00 80.69 250 LEU A N 1
ATOM 1911 C CA . LEU A 1 250 ? -15.534 -5.578 -5.420 1.00 80.69 250 LEU A CA 1
ATOM 1912 C C . LEU A 1 250 ? -15.612 -6.814 -4.530 1.00 80.69 250 LEU A C 1
ATOM 1914 O O . LEU A 1 250 ? -14.956 -7.808 -4.819 1.00 80.69 250 LEU A O 1
ATOM 1918 N N . HIS A 1 251 ? -16.460 -6.790 -3.502 1.00 85.81 251 HIS A N 1
ATOM 1919 C CA . HIS A 1 251 ? -16.723 -7.961 -2.661 1.00 85.81 251 HIS A CA 1
ATOM 1920 C C . HIS A 1 251 ? -17.296 -9.144 -3.456 1.00 85.81 251 HIS A C 1
ATOM 1922 O O . HIS A 1 251 ? -16.940 -10.293 -3.211 1.00 85.81 251 HIS A O 1
ATOM 1928 N N . ALA A 1 252 ? -18.143 -8.877 -4.451 1.00 80.62 252 ALA A N 1
ATOM 1929 C CA . ALA A 1 252 ? -18.726 -9.901 -5.314 1.00 80.62 252 ALA A CA 1
ATOM 1930 C C . ALA A 1 252 ? -17.772 -10.428 -6.410 1.00 80.62 252 ALA A C 1
ATOM 1932 O O . ALA A 1 252 ? -18.236 -11.121 -7.317 1.00 80.62 252 ALA A O 1
ATOM 1933 N N . ASN A 1 253 ? -16.475 -10.088 -6.364 1.00 70.69 253 ASN A N 1
ATOM 1934 C CA . ASN A 1 253 ? -15.484 -10.356 -7.415 1.00 70.69 253 ASN A CA 1
ATOM 1935 C C . ASN A 1 253 ? -15.932 -9.855 -8.804 1.00 70.69 253 ASN A C 1
ATOM 1937 O O . ASN A 1 253 ? -15.612 -10.442 -9.838 1.00 70.69 253 ASN A O 1
ATOM 1941 N N . ASN A 1 254 ? -16.698 -8.761 -8.838 1.00 56.56 254 ASN A N 1
ATOM 1942 C CA . ASN A 1 254 ? -17.216 -8.164 -10.060 1.00 56.56 254 ASN A CA 1
ATOM 1943 C C . ASN A 1 254 ? -16.554 -6.804 -10.314 1.00 56.56 254 ASN A C 1
ATOM 1945 O O . ASN A 1 254 ? -17.066 -5.756 -9.928 1.00 56.56 254 ASN A O 1
ATOM 1949 N N . CYS A 1 255 ? -15.425 -6.815 -11.021 1.00 50.53 255 CYS A N 1
ATOM 1950 C CA . CYS A 1 255 ? -14.681 -5.601 -11.378 1.00 50.53 255 CYS A CA 1
ATOM 1951 C C . CYS A 1 255 ? -15.290 -4.817 -12.563 1.00 50.53 255 CYS A C 1
ATOM 1953 O O . CYS A 1 255 ? -14.670 -3.880 -13.075 1.00 50.53 255 CYS A O 1
ATOM 1955 N N . CYS A 1 256 ? -16.486 -5.185 -13.041 1.00 38.38 256 CYS A N 1
ATOM 1956 C CA . CYS A 1 256 ? -17.143 -4.525 -14.169 1.00 38.38 256 CYS A CA 1
ATOM 1957 C C . CYS A 1 256 ? -17.412 -3.037 -13.869 1.00 38.38 256 CYS A C 1
ATOM 1959 O O . CYS A 1 256 ? -18.043 -2.696 -12.869 1.00 38.38 256 CYS A O 1
ATOM 1961 N N . GLY A 1 257 ? -16.944 -2.145 -14.751 1.00 39.94 257 GLY A N 1
ATOM 1962 C CA . GLY A 1 257 ? -17.044 -0.687 -14.583 1.00 39.94 257 GLY A CA 1
ATOM 1963 C C . GLY A 1 257 ? -15.890 -0.042 -13.802 1.00 39.94 257 GLY A C 1
ATOM 1964 O O . GLY A 1 257 ? -15.786 1.178 -13.795 1.00 39.94 257 GLY A O 1
ATOM 1965 N N . LEU A 1 258 ? -14.989 -0.838 -13.214 1.00 46.00 258 LEU A N 1
ATOM 1966 C CA . LEU A 1 258 ? -13.744 -0.376 -12.574 1.00 46.00 258 LEU A CA 1
ATOM 1967 C C . LEU A 1 258 ? -12.526 -0.511 -13.509 1.00 46.00 258 LEU A C 1
ATOM 1969 O O . LEU A 1 258 ? -11.410 -0.149 -13.153 1.00 46.00 258 LEU A O 1
ATOM 1973 N N . THR A 1 259 ? -12.745 -1.004 -14.732 1.00 39.62 259 THR A N 1
ATOM 1974 C CA . THR A 1 259 ? -11.738 -1.225 -15.785 1.00 39.62 259 THR A CA 1
ATOM 1975 C C . THR A 1 259 ? -11.208 0.062 -16.426 1.00 39.62 259 THR A C 1
ATOM 1977 O O . THR A 1 259 ? -10.272 -0.002 -17.215 1.00 39.62 259 THR A O 1
ATOM 1980 N N . GLY A 1 260 ? -11.815 1.216 -16.124 1.00 40.16 260 GLY A N 1
ATOM 1981 C CA . GLY A 1 260 ? -11.334 2.547 -16.517 1.00 40.16 260 GLY A CA 1
ATOM 1982 C C . GLY A 1 260 ? -10.564 3.276 -15.413 1.00 40.16 260 GLY A C 1
ATOM 1983 O O . GLY A 1 260 ? -10.180 4.427 -15.600 1.00 40.16 260 GLY A O 1
ATOM 1984 N N . LEU A 1 261 ? -10.370 2.636 -14.258 1.00 39.09 261 LEU A N 1
ATOM 1985 C CA . LEU A 1 261 ? -9.578 3.188 -13.171 1.00 39.09 261 LEU A CA 1
ATOM 1986 C C . LEU A 1 261 ? -8.113 2.825 -13.422 1.00 39.09 261 LEU A C 1
ATOM 1988 O O . LEU A 1 261 ? -7.741 1.668 -13.612 1.00 39.09 261 LEU A O 1
ATOM 1992 N N . ASP A 1 262 ? -7.306 3.865 -13.553 1.00 35.62 262 ASP A N 1
ATOM 1993 C CA . ASP A 1 262 ? -5.980 3.812 -14.142 1.00 35.62 262 ASP A CA 1
ATOM 1994 C C . ASP A 1 262 ? -4.929 3.422 -13.092 1.00 35.62 262 ASP A C 1
ATOM 1996 O O . ASP A 1 262 ? -4.275 4.265 -12.475 1.00 35.62 262 ASP A O 1
ATOM 2000 N N . TRP A 1 263 ? -4.802 2.121 -12.831 1.00 40.16 263 TRP A N 1
ATOM 2001 C CA . TRP A 1 263 ? -4.000 1.606 -11.723 1.00 40.16 263 TRP A CA 1
ATOM 2002 C C . TRP A 1 263 ? -2.548 1.278 -12.130 1.00 40.16 263 TRP A C 1
ATOM 2004 O O . TRP A 1 263 ? -2.261 0.248 -12.736 1.00 40.16 263 TRP A O 1
ATOM 2014 N N . SER A 1 264 ? -1.609 2.112 -11.671 1.00 42.81 264 SER A N 1
ATOM 2015 C CA . SER A 1 264 ? -0.153 1.878 -11.545 1.00 42.81 264 SER A CA 1
ATOM 2016 C C . SER A 1 264 ? 0.704 1.747 -12.823 1.00 42.81 264 SER A C 1
ATOM 2018 O O . SER A 1 264 ? 0.817 0.689 -13.439 1.00 42.81 264 SER A O 1
ATOM 2020 N N . ASP A 1 265 ? 1.347 2.856 -13.190 1.00 48.25 265 ASP A N 1
ATOM 2021 C CA . ASP A 1 265 ? 2.803 3.106 -13.279 1.00 48.25 265 ASP A CA 1
ATOM 2022 C C . ASP A 1 265 ? 2.898 4.493 -13.945 1.00 48.25 265 ASP A C 1
ATOM 2024 O O . ASP A 1 265 ? 2.477 4.632 -15.094 1.00 48.25 265 ASP A O 1
ATOM 2028 N N . GLU A 1 266 ? 3.330 5.550 -13.241 1.00 55.34 266 GLU A N 1
ATOM 2029 C CA . GLU A 1 266 ? 3.479 6.875 -13.887 1.00 55.34 266 GLU A CA 1
ATOM 2030 C C . GLU A 1 266 ? 4.568 6.852 -14.968 1.00 55.34 266 GLU A C 1
ATOM 2032 O O . GLU A 1 266 ? 4.623 7.746 -15.814 1.00 55.34 266 GLU A O 1
ATOM 2037 N N . MET A 1 267 ? 5.424 5.825 -14.958 1.00 69.69 267 MET A N 1
ATOM 2038 C CA . MET A 1 267 ? 6.528 5.724 -15.886 1.00 69.69 267 MET A CA 1
ATOM 2039 C C . MET A 1 267 ? 6.055 5.438 -17.310 1.00 69.69 267 MET A C 1
ATOM 2041 O O . MET A 1 267 ? 5.369 4.449 -17.609 1.00 69.69 267 MET A O 1
ATOM 2045 N N . LYS A 1 268 ? 6.520 6.294 -18.213 1.00 84.62 268 LYS A N 1
ATOM 2046 C CA . LYS A 1 268 ? 6.219 6.227 -19.633 1.00 84.62 268 LYS A CA 1
ATOM 2047 C C . LYS A 1 268 ? 7.351 5.561 -20.399 1.00 84.62 268 LYS A C 1
ATOM 2049 O O . LYS A 1 268 ? 8.512 5.554 -19.988 1.00 84.62 268 LYS A O 1
ATOM 2054 N N . VAL A 1 269 ? 7.034 5.037 -21.576 1.00 85.75 269 VAL A N 1
ATOM 2055 C CA . VAL A 1 269 ? 8.028 4.513 -22.525 1.00 85.75 269 VAL A CA 1
ATOM 2056 C C . VAL A 1 269 ? 9.116 5.550 -22.835 1.00 85.75 269 VAL A C 1
ATOM 2058 O O . VAL A 1 269 ? 10.285 5.192 -23.000 1.00 85.75 269 VAL A O 1
ATOM 2061 N N . SER A 1 270 ? 8.759 6.836 -22.873 1.00 87.06 270 SER A N 1
ATOM 2062 C CA . SER A 1 270 ? 9.696 7.944 -23.072 1.00 87.06 270 SER A CA 1
ATOM 2063 C C . SER A 1 270 ? 10.812 7.987 -22.021 1.00 87.06 270 SER A C 1
ATOM 2065 O O . SER A 1 270 ? 11.945 8.328 -22.361 1.00 87.06 270 SER A O 1
ATOM 2067 N N . ASP A 1 271 ? 10.551 7.571 -20.782 1.00 82.50 271 ASP A N 1
ATOM 2068 C CA . ASP A 1 271 ? 11.547 7.556 -19.708 1.00 82.50 271 ASP A CA 1
ATOM 2069 C C . ASP A 1 271 ? 12.580 6.433 -19.895 1.00 82.50 271 ASP A C 1
ATOM 2071 O O . ASP A 1 271 ? 13.775 6.645 -19.677 1.00 82.50 271 ASP A O 1
ATOM 2075 N N . ILE A 1 272 ? 12.167 5.274 -20.425 1.00 83.25 272 ILE A N 1
ATOM 2076 C CA . ILE A 1 272 ? 13.100 4.212 -20.846 1.00 83.25 272 ILE A CA 1
ATOM 2077 C C . ILE A 1 272 ? 13.972 4.705 -22.009 1.00 83.25 272 ILE A C 1
ATOM 2079 O O . ILE A 1 272 ? 15.187 4.486 -22.019 1.00 83.25 272 ILE A O 1
ATOM 2083 N N . LEU A 1 273 ? 13.373 5.391 -22.989 1.00 86.12 273 LEU A N 1
ATOM 2084 C CA . LEU A 1 273 ? 14.090 5.891 -24.165 1.00 86.12 273 LEU A CA 1
ATOM 2085 C C . LEU A 1 273 ? 15.118 6.980 -23.829 1.00 86.12 273 LEU A C 1
ATOM 2087 O O . LEU A 1 273 ? 16.159 7.024 -24.482 1.00 86.12 273 LEU A O 1
ATOM 2091 N N . LYS A 1 274 ? 14.886 7.818 -22.808 1.00 82.25 274 LYS A N 1
ATOM 2092 C CA . LYS A 1 274 ? 15.879 8.807 -22.337 1.00 82.25 274 LYS A CA 1
ATOM 2093 C C . LYS A 1 274 ? 17.181 8.139 -21.887 1.00 82.25 274 LYS A C 1
ATOM 2095 O O . LYS A 1 274 ? 18.260 8.631 -22.202 1.00 82.25 274 LYS A O 1
ATOM 2100 N N . THR A 1 275 ? 17.077 7.009 -21.189 1.00 74.50 275 THR A N 1
ATOM 2101 C CA . THR A 1 275 ? 18.229 6.285 -20.627 1.00 74.50 275 THR A CA 1
ATOM 2102 C C . THR A 1 275 ? 18.880 5.353 -21.648 1.00 74.50 275 THR A C 1
ATOM 2104 O O . THR A 1 275 ? 20.104 5.252 -21.718 1.00 74.50 275 THR A O 1
ATOM 2107 N N . LYS A 1 276 ? 18.070 4.660 -22.456 1.00 78.88 276 LYS A N 1
ATOM 2108 C CA . LYS A 1 276 ? 18.538 3.713 -23.479 1.00 78.88 276 LYS A CA 1
ATOM 2109 C C . LYS A 1 276 ? 19.066 4.408 -24.741 1.00 78.88 276 LYS A C 1
ATOM 2111 O O . LYS A 1 276 ? 19.932 3.868 -25.430 1.00 78.88 276 LYS A O 1
ATOM 2116 N N . GLY A 1 277 ? 18.531 5.586 -25.051 1.00 77.25 277 GLY A N 1
ATOM 2117 C CA . GLY A 1 277 ? 18.662 6.247 -26.344 1.00 77.25 277 GLY A CA 1
ATOM 2118 C C . GLY A 1 277 ? 17.604 5.783 -27.353 1.00 77.25 277 GLY A C 1
ATOM 2119 O O . GLY A 1 277 ? 16.970 4.737 -27.213 1.00 77.25 277 GLY A O 1
ATOM 2120 N N . THR A 1 278 ? 17.428 6.575 -28.410 1.00 78.75 278 THR A N 1
ATOM 2121 C CA . THR A 1 278 ? 16.422 6.370 -29.470 1.00 78.75 278 THR A CA 1
ATOM 2122 C C . THR A 1 278 ? 16.962 5.618 -30.688 1.00 78.75 278 THR A C 1
ATOM 2124 O O . THR A 1 278 ? 16.260 5.441 -31.682 1.00 78.75 278 THR A O 1
ATOM 2127 N N . ALA A 1 279 ? 18.216 5.160 -30.640 1.00 78.12 279 ALA A N 1
ATOM 2128 C CA . ALA A 1 279 ? 18.857 4.499 -31.767 1.00 78.12 279 ALA A CA 1
ATOM 2129 C C . ALA A 1 279 ? 18.199 3.142 -32.063 1.00 78.12 279 ALA A C 1
ATOM 2131 O O . ALA A 1 279 ? 18.306 2.189 -31.289 1.00 78.12 279 ALA A O 1
ATOM 2132 N N . VAL A 1 280 ? 17.556 3.040 -33.225 1.00 84.75 280 VAL A N 1
ATOM 2133 C CA . VAL A 1 280 ? 16.936 1.804 -33.704 1.00 84.75 280 VAL A CA 1
ATOM 2134 C C . VAL A 1 280 ? 17.864 1.111 -34.690 1.00 84.75 280 VAL A C 1
ATOM 2136 O O . VAL A 1 280 ? 18.322 1.708 -35.664 1.00 84.75 280 VAL A O 1
ATOM 2139 N N . LYS A 1 281 ? 18.140 -0.173 -34.455 1.00 91.69 281 LYS A N 1
ATOM 2140 C CA . LYS A 1 281 ? 18.900 -1.000 -35.395 1.00 91.69 281 LYS A CA 1
ATOM 2141 C C . LYS A 1 281 ? 17.962 -1.542 -36.466 1.00 91.69 281 LYS A C 1
ATOM 2143 O O . LYS A 1 281 ? 16.961 -2.191 -36.160 1.00 91.69 281 LYS A O 1
ATOM 2148 N N . THR A 1 282 ? 18.299 -1.267 -37.719 1.00 93.81 282 THR A N 1
ATOM 2149 C CA . THR A 1 282 ? 17.469 -1.605 -38.876 1.00 93.81 282 THR A CA 1
ATOM 2150 C C . THR A 1 282 ? 18.167 -2.587 -39.805 1.00 93.81 282 THR A C 1
ATOM 2152 O O . THR A 1 282 ? 19.393 -2.737 -39.770 1.00 93.81 282 THR A O 1
ATOM 2155 N N . ILE A 1 283 ? 17.405 -3.257 -40.663 1.00 95.31 283 ILE A N 1
ATOM 2156 C CA . ILE A 1 283 ? 17.918 -4.079 -41.758 1.00 95.31 283 ILE A CA 1
ATOM 2157 C C . ILE A 1 283 ? 17.021 -3.935 -42.991 1.00 95.31 283 ILE A C 1
ATOM 2159 O O . ILE A 1 283 ? 15.817 -3.730 -42.865 1.00 95.31 283 ILE A O 1
ATOM 2163 N N . GLU A 1 284 ? 17.609 -4.028 -44.181 1.00 94.94 284 GLU A N 1
ATOM 2164 C CA . GLU A 1 284 ? 16.860 -3.949 -45.434 1.00 94.94 284 GLU A CA 1
ATOM 2165 C C . GLU A 1 284 ? 16.052 -5.229 -45.682 1.00 94.94 284 GLU A C 1
ATOM 2167 O O . GLU A 1 284 ? 16.495 -6.341 -45.387 1.00 94.94 284 GLU A O 1
ATOM 2172 N N . ALA A 1 285 ? 14.873 -5.077 -46.285 1.00 95.69 285 ALA A N 1
ATOM 2173 C CA . ALA A 1 285 ? 13.963 -6.181 -46.582 1.00 95.69 285 ALA A CA 1
ATOM 2174 C C . ALA A 1 285 ? 14.575 -7.223 -47.545 1.00 95.69 285 ALA A C 1
ATOM 2176 O O . ALA A 1 285 ? 14.258 -8.413 -47.479 1.00 95.69 285 ALA A O 1
ATOM 2177 N N . ASN A 1 286 ? 15.456 -6.778 -48.444 1.00 95.75 286 ASN A N 1
ATOM 2178 C CA . ASN A 1 286 ? 16.145 -7.602 -49.439 1.00 95.75 286 ASN A CA 1
ATOM 2179 C C . ASN A 1 286 ? 17.419 -8.284 -48.898 1.00 95.75 286 ASN A C 1
ATOM 2181 O O . ASN A 1 286 ? 17.971 -9.140 -49.593 1.00 95.75 286 ASN A O 1
ATOM 2185 N N . ALA A 1 287 ? 17.879 -7.924 -47.693 1.00 96.50 287 ALA A N 1
ATOM 2186 C CA . ALA A 1 287 ? 19.075 -8.493 -47.093 1.00 96.50 287 ALA A CA 1
ATOM 2187 C C . ALA A 1 287 ? 18.877 -9.987 -46.829 1.00 96.50 287 ALA A C 1
ATOM 2189 O O . ALA A 1 287 ? 17.765 -10.448 -46.564 1.00 96.50 287 ALA A O 1
ATOM 2190 N N . THR A 1 288 ? 19.962 -10.755 -46.887 1.00 97.88 288 THR A N 1
ATOM 2191 C CA . THR A 1 288 ? 19.900 -12.199 -46.648 1.00 97.88 288 THR A CA 1
ATOM 2192 C C . THR A 1 288 ? 19.800 -12.520 -45.157 1.00 97.88 288 THR A C 1
ATOM 2194 O O . THR A 1 288 ? 20.304 -11.774 -44.312 1.00 97.88 288 THR A O 1
ATOM 2197 N N . MET A 1 289 ? 19.230 -13.675 -44.808 1.00 97.50 289 MET A N 1
ATOM 2198 C CA . MET A 1 289 ? 19.212 -14.155 -43.418 1.00 97.50 289 MET A CA 1
ATOM 2199 C C . MET A 1 289 ? 20.627 -14.367 -42.861 1.00 97.50 289 MET A C 1
ATOM 2201 O O . MET A 1 289 ? 20.858 -14.179 -41.667 1.00 97.50 289 MET A O 1
ATOM 2205 N N . ARG A 1 290 ? 21.613 -14.682 -43.717 1.00 96.31 290 ARG A N 1
ATOM 2206 C CA . ARG A 1 290 ? 23.034 -14.703 -43.327 1.00 96.31 290 ARG A CA 1
ATOM 2207 C C . ARG A 1 290 ? 23.526 -13.322 -42.897 1.00 96.31 290 ARG A C 1
ATOM 2209 O O . ARG A 1 290 ? 24.204 -13.207 -41.875 1.00 96.31 290 ARG A O 1
ATOM 2216 N N . ALA A 1 291 ? 23.199 -12.283 -43.666 1.00 96.44 291 ALA A N 1
ATOM 2217 C CA . ALA A 1 291 ? 23.545 -10.910 -43.316 1.00 96.44 291 ALA A CA 1
ATOM 2218 C C . ALA A 1 291 ? 22.845 -10.480 -42.019 1.00 96.44 291 ALA A C 1
ATOM 2220 O O . ALA A 1 291 ? 23.488 -9.868 -41.168 1.00 96.44 291 ALA A O 1
ATOM 2221 N N . LEU A 1 292 ? 21.579 -10.870 -41.821 1.00 96.62 292 LEU A N 1
ATOM 2222 C CA . LEU A 1 292 ? 20.854 -10.654 -40.567 1.00 96.62 292 LEU A CA 1
ATOM 2223 C C . LEU A 1 292 ? 21.563 -11.304 -39.374 1.00 96.62 292 LEU A C 1
ATOM 2225 O O . LEU A 1 292 ? 21.834 -10.620 -38.392 1.00 96.62 292 LEU A O 1
ATOM 2229 N N . ALA A 1 293 ? 21.912 -12.591 -39.464 1.00 95.44 293 ALA A N 1
ATOM 2230 C CA . ALA A 1 293 ? 22.606 -13.306 -38.392 1.00 95.44 293 ALA A CA 1
ATOM 2231 C C . ALA A 1 293 ? 23.954 -12.650 -38.046 1.00 95.44 293 ALA A C 1
ATOM 2233 O O . ALA A 1 293 ? 24.294 -12.474 -36.874 1.00 95.44 293 ALA A O 1
ATOM 2234 N N . HIS A 1 294 ? 24.706 -12.217 -39.066 1.00 95.00 294 HIS A N 1
ATOM 2235 C CA . HIS A 1 294 ? 25.931 -11.447 -38.861 1.00 95.00 294 HIS A CA 1
ATOM 2236 C C . HIS A 1 294 ? 25.655 -10.115 -38.146 1.00 95.00 294 HIS A C 1
ATOM 2238 O O . HIS A 1 294 ? 26.392 -9.746 -37.231 1.00 95.00 294 HIS A O 1
ATOM 2244 N N . LYS A 1 295 ? 24.582 -9.411 -38.525 1.00 95.62 295 LYS A N 1
ATOM 2245 C CA . LYS A 1 295 ? 24.206 -8.123 -37.937 1.00 95.62 295 LYS A CA 1
ATOM 2246 C C . LYS A 1 295 ? 23.731 -8.270 -36.488 1.00 95.62 295 LYS A C 1
ATOM 2248 O O . LYS A 1 295 ? 24.149 -7.464 -35.666 1.00 95.62 295 LYS A O 1
ATOM 2253 N N . PHE A 1 296 ? 22.955 -9.304 -36.143 1.00 94.12 296 PHE A N 1
ATOM 2254 C CA . PHE A 1 296 ? 22.582 -9.596 -34.749 1.00 94.12 296 PHE A CA 1
ATOM 2255 C C . PHE A 1 296 ? 23.815 -9.764 -33.863 1.00 94.12 296 PHE A C 1
ATOM 2257 O O . PHE A 1 296 ? 23.928 -9.104 -32.831 1.00 94.12 296 PHE A O 1
ATOM 2264 N N . ARG A 1 297 ? 24.795 -10.559 -34.312 1.00 93.00 297 ARG A N 1
ATOM 2265 C CA . ARG A 1 297 ? 26.055 -10.744 -33.583 1.00 93.00 297 ARG A CA 1
ATOM 2266 C C . ARG A 1 297 ? 26.854 -9.445 -33.463 1.00 93.00 297 ARG A C 1
ATOM 2268 O O . ARG A 1 297 ? 27.371 -9.150 -32.390 1.00 93.00 297 ARG A O 1
ATOM 2275 N N . LYS A 1 298 ? 26.997 -8.702 -34.566 1.00 92.88 298 LYS A N 1
ATOM 2276 C CA . LYS A 1 298 ? 27.801 -7.473 -34.619 1.00 92.88 298 LYS A CA 1
ATOM 2277 C C . LYS A 1 298 ? 27.219 -6.369 -33.736 1.00 92.88 298 LYS A C 1
ATOM 2279 O O . LYS A 1 298 ? 27.969 -5.691 -33.046 1.00 92.88 298 LYS A O 1
ATOM 2284 N N . GLU A 1 299 ? 25.903 -6.190 -33.779 1.00 88.94 299 GLU A N 1
ATOM 2285 C CA . GLU A 1 299 ? 25.204 -5.105 -33.083 1.00 88.94 299 GLU A CA 1
ATOM 2286 C C . GLU A 1 299 ? 24.728 -5.503 -31.677 1.00 88.94 299 GLU A C 1
ATOM 2288 O O . GLU A 1 299 ? 24.264 -4.639 -30.942 1.00 88.94 299 GLU A O 1
ATOM 2293 N N . GLN A 1 300 ? 24.843 -6.785 -31.302 1.00 86.56 300 GLN A N 1
ATOM 2294 C CA . GLN A 1 300 ? 24.402 -7.342 -30.015 1.00 86.56 300 GLN A CA 1
ATOM 2295 C C . GLN A 1 300 ? 22.925 -7.048 -29.701 1.00 86.56 300 GLN A C 1
ATOM 2297 O O . GLN A 1 300 ? 22.571 -6.665 -28.587 1.00 86.56 300 GLN A O 1
ATOM 2302 N N . VAL A 1 301 ? 22.046 -7.223 -30.692 1.00 88.12 301 VAL A N 1
ATOM 2303 C CA . VAL A 1 301 ? 20.598 -6.996 -30.546 1.00 88.12 301 VAL A CA 1
ATOM 2304 C C . VAL A 1 301 ? 19.801 -8.251 -30.873 1.00 88.12 301 VAL A C 1
ATOM 2306 O O . VAL A 1 301 ? 20.171 -8.999 -31.771 1.00 88.12 301 VAL A O 1
ATOM 2309 N N . GLY A 1 302 ? 18.676 -8.443 -30.179 1.00 86.62 302 GLY A N 1
ATOM 2310 C CA . GLY A 1 302 ? 17.784 -9.592 -30.383 1.00 86.62 302 GLY A CA 1
ATOM 2311 C C . GLY A 1 302 ? 16.674 -9.374 -31.420 1.00 86.62 302 GLY A C 1
ATOM 2312 O O . GLY A 1 302 ? 15.937 -10.309 -31.745 1.00 86.62 302 GLY A O 1
ATOM 2313 N N . ALA A 1 303 ? 16.517 -8.144 -31.921 1.00 93.38 303 ALA A N 1
ATOM 2314 C CA . ALA A 1 303 ? 15.563 -7.794 -32.969 1.00 93.38 303 ALA A CA 1
ATOM 2315 C C . ALA A 1 303 ? 16.023 -6.579 -33.786 1.00 93.38 303 ALA A C 1
ATOM 2317 O O . ALA A 1 303 ? 16.747 -5.716 -33.286 1.00 93.38 303 ALA A O 1
ATOM 2318 N N . MET A 1 304 ? 15.583 -6.518 -35.043 1.00 94.88 304 MET A N 1
ATOM 2319 C CA . MET A 1 304 ? 15.819 -5.407 -35.964 1.00 94.88 304 MET A CA 1
ATOM 2320 C C . MET A 1 304 ? 14.533 -5.019 -36.679 1.00 94.88 304 MET A C 1
ATOM 2322 O O . MET A 1 304 ? 13.713 -5.877 -37.016 1.00 94.88 304 MET A O 1
ATOM 2326 N N . LEU A 1 305 ? 14.377 -3.720 -36.930 1.00 95.38 305 LEU A N 1
ATOM 2327 C CA . LEU A 1 305 ? 13.263 -3.214 -37.725 1.00 95.38 305 LEU A CA 1
ATOM 2328 C C . LEU A 1 305 ? 13.608 -3.212 -39.205 1.00 95.38 305 LEU A C 1
ATOM 2330 O O . LEU A 1 305 ? 14.735 -2.924 -39.604 1.00 95.38 305 LEU A O 1
ATOM 2334 N N . VAL A 1 306 ? 12.603 -3.489 -40.016 1.00 95.00 306 VAL A N 1
ATOM 2335 C CA . VAL A 1 306 ? 12.658 -3.336 -41.460 1.00 95.00 306 VAL A CA 1
ATOM 2336 C C . VAL A 1 306 ? 11.886 -2.075 -41.786 1.00 95.00 306 VAL A C 1
ATOM 2338 O O . VAL A 1 306 ? 10.686 -1.998 -41.520 1.00 95.00 306 VAL A O 1
ATOM 2341 N N . LEU A 1 307 ? 12.594 -1.073 -42.296 1.00 91.12 307 LEU A N 1
ATOM 2342 C CA . LEU A 1 307 ? 12.012 0.208 -42.680 1.00 91.12 307 LEU A CA 1
ATOM 2343 C C . LEU A 1 307 ? 11.962 0.322 -44.204 1.00 91.12 307 LEU A C 1
ATOM 2345 O O . LEU A 1 307 ? 12.758 -0.309 -44.899 1.00 91.12 307 LEU A O 1
ATOM 2349 N N . ASP A 1 308 ? 11.02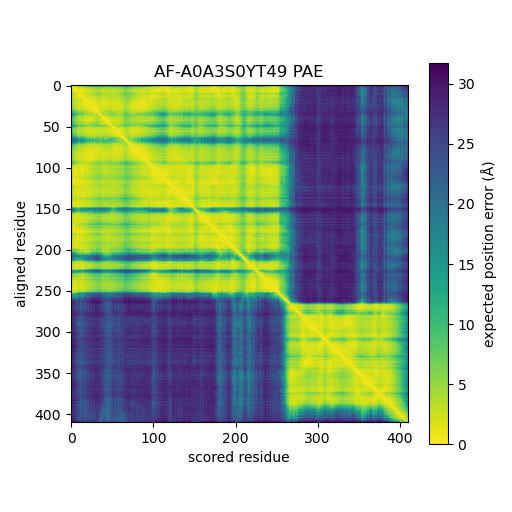5 1.115 -44.711 1.00 86.19 308 ASP A N 1
ATOM 2350 C CA . ASP A 1 308 ? 11.011 1.542 -46.107 1.00 86.19 308 ASP A CA 1
ATOM 2351 C C . ASP A 1 308 ? 11.989 2.706 -46.355 1.00 86.19 308 ASP A C 1
ATOM 2353 O O . ASP A 1 308 ? 12.548 3.287 -45.420 1.00 86.19 308 ASP A O 1
ATOM 2357 N N . ASP A 1 309 ? 12.162 3.083 -47.624 1.00 83.12 309 ASP A N 1
ATOM 2358 C CA . ASP A 1 309 ? 13.054 4.178 -48.038 1.00 83.12 309 ASP A CA 1
ATOM 2359 C C . ASP A 1 309 ? 12.645 5.553 -47.468 1.00 83.12 309 ASP A C 1
ATOM 2361 O O . ASP A 1 309 ? 13.430 6.500 -47.481 1.00 83.12 309 ASP A O 1
ATOM 2365 N N . LYS A 1 310 ? 11.412 5.682 -46.963 1.00 79.88 310 LYS A N 1
ATOM 2366 C CA . LYS A 1 310 ? 10.854 6.887 -46.333 1.00 79.88 310 LYS A CA 1
ATOM 2367 C C . LYS A 1 310 ? 10.899 6.822 -44.797 1.00 79.88 310 LYS A C 1
ATOM 2369 O O . LYS A 1 310 ? 10.452 7.766 -44.143 1.00 79.88 310 LYS A O 1
ATOM 2374 N N . GLY A 1 311 ? 11.442 5.748 -44.216 1.00 77.94 311 GLY A N 1
ATOM 2375 C CA . GLY A 1 311 ? 11.526 5.514 -42.772 1.00 77.94 311 GLY A CA 1
ATOM 2376 C C . GLY A 1 311 ? 10.261 4.923 -42.132 1.00 77.94 311 GLY A C 1
ATOM 2377 O O . GLY A 1 311 ? 10.179 4.860 -40.904 1.00 77.94 311 GLY A O 1
ATOM 2378 N N . GLY A 1 312 ? 9.279 4.497 -42.929 1.00 86.00 312 GLY A N 1
ATOM 2379 C CA . GLY A 1 312 ? 8.071 3.810 -42.477 1.00 86.00 312 GLY A CA 1
ATOM 2380 C C . GLY A 1 312 ? 8.350 2.367 -42.052 1.00 86.00 312 GLY A C 1
ATOM 2381 O O . GLY A 1 312 ? 9.180 1.681 -42.644 1.00 86.00 312 GLY A O 1
ATOM 2382 N N . LEU A 1 313 ? 7.662 1.887 -41.015 1.00 91.19 313 LEU A N 1
ATOM 2383 C CA . LEU A 1 313 ? 7.848 0.536 -40.482 1.00 91.19 313 LEU A CA 1
ATOM 2384 C C . LEU A 1 313 ? 7.197 -0.521 -41.392 1.00 91.19 313 LEU A C 1
ATOM 2386 O O . LEU A 1 313 ? 5.976 -0.614 -41.451 1.00 91.19 313 LEU A O 1
ATOM 2390 N N . GLN A 1 314 ? 8.003 -1.354 -42.059 1.00 93.62 314 GLN A N 1
ATOM 2391 C CA . GLN A 1 314 ? 7.517 -2.482 -42.872 1.00 93.62 314 GLN A CA 1
ATOM 2392 C C . GLN A 1 314 ? 7.429 -3.803 -42.101 1.00 93.62 314 GLN A C 1
ATOM 2394 O O . GLN A 1 314 ? 6.667 -4.696 -42.483 1.00 93.62 314 GLN A O 1
ATOM 2399 N N . GLY A 1 315 ? 8.246 -3.968 -41.061 1.00 93.25 315 GLY A N 1
ATOM 2400 C CA . GLY A 1 315 ? 8.266 -5.199 -40.286 1.00 93.25 315 GLY A CA 1
ATOM 2401 C C . GLY A 1 315 ? 9.302 -5.225 -39.172 1.00 93.25 315 GLY A C 1
ATOM 2402 O O . GLY A 1 315 ? 10.109 -4.310 -39.010 1.00 93.25 315 GLY A O 1
ATOM 2403 N N . ILE A 1 316 ? 9.288 -6.310 -38.408 1.00 95.50 316 ILE A N 1
ATOM 2404 C CA . ILE A 1 316 ? 10.292 -6.637 -37.394 1.00 95.50 316 ILE A CA 1
ATOM 2405 C C . ILE A 1 316 ? 10.774 -8.069 -37.604 1.00 95.50 316 ILE A C 1
ATOM 2407 O O . ILE A 1 316 ? 9.992 -8.949 -37.967 1.00 95.50 316 ILE A O 1
ATOM 2411 N N . ILE A 1 317 ? 12.061 -8.309 -37.373 1.00 95.94 317 ILE A N 1
ATOM 2412 C CA . ILE A 1 317 ? 12.633 -9.653 -37.380 1.00 95.94 317 ILE A CA 1
ATOM 2413 C C . ILE A 1 317 ? 13.525 -9.851 -36.158 1.00 95.94 317 ILE A C 1
ATOM 2415 O O . ILE A 1 317 ? 14.264 -8.950 -35.760 1.00 95.94 317 ILE A O 1
ATOM 2419 N N . SER A 1 318 ? 13.430 -11.022 -35.538 1.00 93.06 318 SER A N 1
ATOM 2420 C CA . SER A 1 318 ? 14.088 -11.352 -34.275 1.00 93.06 318 SER A CA 1
ATOM 2421 C C . SER A 1 318 ? 14.943 -12.613 -34.370 1.00 93.06 318 SER A C 1
ATOM 2423 O O . SER A 1 318 ? 14.827 -13.401 -35.308 1.00 93.06 318 SER A O 1
ATOM 2425 N N . GLU A 1 319 ? 15.776 -12.851 -33.359 1.00 92.31 319 GLU A N 1
ATOM 2426 C CA . GLU A 1 319 ? 16.529 -14.107 -33.231 1.00 92.31 319 GLU A CA 1
ATOM 2427 C C . GLU A 1 319 ? 15.611 -15.337 -33.188 1.00 92.31 319 GLU A C 1
ATOM 2429 O O . GLU A 1 319 ? 15.983 -16.408 -33.660 1.00 92.31 319 GLU A O 1
ATOM 2434 N N . ARG A 1 320 ? 14.383 -15.187 -32.672 1.00 88.12 320 ARG A N 1
ATOM 2435 C CA . ARG A 1 320 ? 13.386 -16.263 -32.674 1.00 88.12 320 ARG A CA 1
ATOM 2436 C C . ARG A 1 320 ? 12.942 -16.615 -34.090 1.00 88.12 320 ARG A C 1
ATOM 2438 O O . ARG A 1 320 ? 12.751 -17.791 -34.379 1.00 88.12 320 ARG A O 1
ATOM 2445 N N . ASP A 1 321 ? 12.802 -15.620 -34.962 1.00 91.38 321 ASP A N 1
ATOM 2446 C CA . ASP A 1 321 ? 12.459 -15.850 -36.367 1.00 91.38 321 ASP A CA 1
ATOM 2447 C C . ASP A 1 321 ? 13.600 -16.558 -37.097 1.00 91.38 321 ASP A C 1
ATOM 2449 O O . ASP A 1 321 ? 13.347 -17.449 -37.902 1.00 91.38 321 ASP A O 1
ATOM 2453 N N . LEU A 1 322 ? 14.853 -16.222 -36.762 1.00 92.56 322 LEU A N 1
ATOM 2454 C CA . LEU A 1 322 ? 16.025 -16.938 -37.263 1.00 92.56 322 LEU A CA 1
ATOM 2455 C C . LEU A 1 322 ? 16.026 -18.400 -36.790 1.00 92.56 322 LEU A C 1
ATOM 2457 O O . LEU A 1 322 ? 16.204 -19.294 -37.609 1.00 92.56 322 LEU A O 1
ATOM 2461 N N . ALA A 1 323 ? 15.787 -18.649 -35.499 1.00 91.25 323 ALA A N 1
ATOM 2462 C CA . ALA A 1 323 ? 15.734 -19.999 -34.936 1.00 91.25 323 ALA A CA 1
ATOM 2463 C C . ALA A 1 323 ? 14.609 -20.844 -35.556 1.00 91.25 323 ALA A C 1
ATOM 2465 O O . ALA A 1 323 ? 14.848 -21.979 -35.955 1.00 91.25 323 ALA A O 1
ATOM 2466 N N . ARG A 1 324 ? 13.408 -20.272 -35.704 1.00 90.88 324 ARG A N 1
ATOM 2467 C CA . ARG A 1 324 ? 12.292 -20.914 -36.413 1.00 90.88 324 ARG A CA 1
ATOM 2468 C C . ARG A 1 324 ? 12.637 -21.176 -37.879 1.00 90.88 324 ARG A C 1
ATOM 2470 O O . ARG A 1 324 ? 12.350 -22.245 -38.395 1.00 90.88 324 ARG A O 1
ATOM 2477 N N . GLY A 1 325 ? 13.298 -20.229 -38.541 1.00 93.12 325 GLY A N 1
ATOM 2478 C CA . GLY A 1 325 ? 13.721 -20.391 -39.927 1.00 93.12 325 GLY A CA 1
ATOM 2479 C C . GLY A 1 325 ? 14.722 -21.531 -40.133 1.00 93.12 325 GLY A C 1
ATOM 2480 O O . GLY A 1 325 ? 14.731 -22.137 -41.200 1.00 93.12 325 GLY A O 1
ATOM 2481 N N . VAL A 1 326 ? 15.553 -21.846 -39.131 1.00 94.31 326 VAL A N 1
ATOM 2482 C CA . VAL A 1 326 ? 16.466 -23.002 -39.192 1.00 94.31 326 VAL A CA 1
ATOM 2483 C C . VAL A 1 326 ? 15.678 -24.309 -39.207 1.00 94.31 326 VAL A C 1
ATOM 2485 O O . VAL A 1 326 ? 16.014 -25.196 -39.986 1.00 94.31 326 VAL A O 1
ATOM 2488 N N . ASP A 1 327 ? 14.637 -24.407 -38.382 1.00 94.56 327 ASP A N 1
ATOM 2489 C CA . ASP A 1 327 ? 13.746 -25.570 -38.319 1.00 94.56 327 ASP A CA 1
ATOM 2490 C C . ASP A 1 327 ? 12.936 -25.739 -39.617 1.00 94.56 327 ASP A C 1
ATOM 2492 O O . ASP A 1 327 ? 12.883 -26.826 -40.183 1.00 94.56 327 ASP A O 1
ATOM 2496 N N . GLU A 1 328 ? 12.375 -24.644 -40.142 1.00 95.44 328 GLU A N 1
ATOM 2497 C CA . GLU A 1 328 ? 11.502 -24.678 -41.324 1.00 95.44 328 GLU A CA 1
ATOM 2498 C C . GLU A 1 328 ? 12.255 -24.831 -42.660 1.00 95.44 328 GLU A C 1
ATOM 2500 O O . GLU A 1 328 ? 11.786 -25.546 -43.545 1.00 95.44 328 GLU A O 1
ATOM 2505 N N . TYR A 1 329 ? 13.397 -24.153 -42.838 1.00 94.31 329 TYR A N 1
ATOM 2506 C CA . TYR A 1 329 ? 14.063 -24.019 -44.149 1.00 94.31 329 TYR A CA 1
ATOM 2507 C C . TYR A 1 329 ? 15.486 -24.593 -44.194 1.00 94.31 329 TYR A C 1
ATOM 2509 O O . TYR A 1 329 ? 16.097 -24.642 -45.263 1.00 94.31 329 TYR A O 1
ATOM 2517 N N . GLY A 1 330 ? 16.048 -25.014 -43.056 1.00 93.44 330 GLY A N 1
ATOM 2518 C CA . GLY A 1 330 ? 17.341 -25.696 -42.983 1.00 93.44 330 GLY A CA 1
ATOM 2519 C C . GLY A 1 330 ? 18.465 -24.999 -43.762 1.00 93.44 330 GLY A C 1
ATOM 2520 O O . GLY A 1 330 ? 18.833 -23.854 -43.487 1.00 93.44 330 GLY A O 1
ATOM 2521 N N . MET A 1 331 ? 19.033 -25.710 -44.741 1.00 93.50 331 MET A N 1
ATOM 2522 C CA . MET A 1 331 ? 20.192 -25.256 -45.523 1.00 93.50 33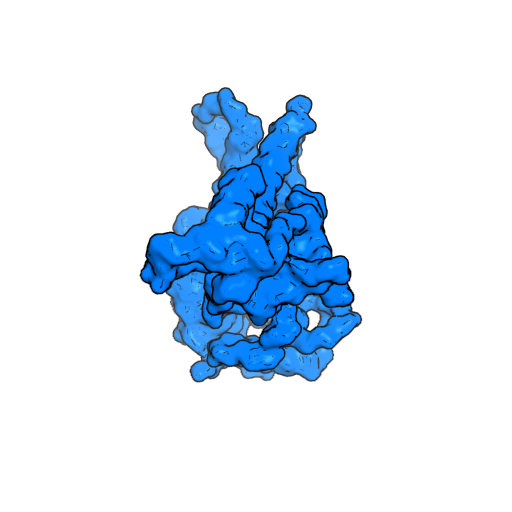1 MET A CA 1
ATOM 2523 C C . MET A 1 331 ? 19.898 -24.088 -46.473 1.00 93.50 331 MET A C 1
ATOM 2525 O O . MET A 1 331 ? 20.838 -23.393 -46.866 1.00 93.50 331 MET A O 1
ATOM 2529 N N . ASP A 1 332 ? 18.630 -23.839 -46.805 1.00 94.81 332 ASP A N 1
ATOM 2530 C CA . ASP A 1 332 ? 18.231 -22.768 -47.723 1.00 94.81 332 ASP A CA 1
ATOM 2531 C C . ASP A 1 332 ? 18.112 -21.411 -47.017 1.00 94.81 332 ASP A C 1
ATOM 2533 O O . ASP A 1 332 ? 18.313 -20.358 -47.638 1.00 94.81 332 ASP A O 1
ATOM 2537 N N . LEU A 1 333 ? 17.878 -21.423 -45.696 1.00 95.94 333 LEU A N 1
ATOM 2538 C CA . LEU A 1 333 ? 17.692 -20.227 -44.873 1.00 95.94 333 LEU A CA 1
ATOM 2539 C C . LEU A 1 333 ? 18.731 -19.127 -45.144 1.00 95.94 333 LEU A C 1
ATOM 2541 O O . LEU A 1 333 ? 18.320 -17.984 -45.337 1.00 95.94 333 LEU A O 1
ATOM 2545 N N . PRO A 1 334 ? 20.056 -19.394 -45.202 1.00 95.75 334 PRO A N 1
ATOM 2546 C CA . PRO A 1 334 ? 21.059 -18.338 -45.324 1.00 95.75 334 PRO A CA 1
ATOM 2547 C C . PRO A 1 334 ? 20.926 -17.466 -46.580 1.00 95.75 334 PRO A C 1
ATOM 2549 O O . PRO A 1 334 ? 21.437 -16.345 -46.560 1.00 95.75 334 PRO A O 1
ATOM 2552 N N . GLN A 1 335 ? 20.293 -17.969 -47.649 1.00 95.25 335 GLN A N 1
ATOM 2553 C CA . GLN A 1 335 ? 20.079 -17.245 -48.911 1.00 95.25 335 GLN A CA 1
ATOM 2554 C C . GLN A 1 335 ? 18.708 -16.564 -48.993 1.00 95.25 335 GLN A C 1
ATOM 2556 O O . GLN A 1 335 ? 18.521 -15.666 -49.816 1.00 95.25 335 GLN A O 1
ATOM 2561 N N . MET A 1 336 ? 17.757 -16.957 -48.142 1.00 97.69 336 MET A N 1
ATOM 2562 C CA . MET A 1 336 ? 16.445 -16.316 -48.071 1.00 97.69 336 MET A CA 1
ATOM 2563 C C . MET A 1 336 ? 16.573 -14.853 -47.647 1.00 97.69 336 MET A C 1
ATOM 2565 O O . MET A 1 336 ? 17.539 -14.457 -46.985 1.00 97.69 336 MET A O 1
ATOM 2569 N N . ARG A 1 337 ? 15.586 -14.038 -48.024 1.00 97.88 337 ARG A N 1
ATOM 2570 C CA . ARG A 1 337 ? 15.555 -12.615 -47.684 1.00 97.88 337 ARG A CA 1
ATOM 2571 C C . ARG A 1 337 ? 14.828 -12.394 -46.365 1.00 97.88 337 ARG A C 1
ATOM 2573 O O . ARG A 1 337 ? 13.874 -13.099 -46.048 1.00 97.88 337 ARG A O 1
ATOM 2580 N N . VAL A 1 338 ? 15.209 -11.344 -45.647 1.00 97.56 338 VAL A N 1
ATOM 2581 C CA . VAL A 1 338 ? 14.524 -10.894 -44.425 1.00 97.56 338 VAL A CA 1
ATOM 2582 C C . VAL A 1 338 ? 13.017 -10.729 -44.656 1.00 97.56 338 VAL A C 1
ATOM 2584 O O . VAL A 1 338 ? 12.217 -11.171 -43.834 1.00 97.56 338 VAL A O 1
ATOM 2587 N N . ALA A 1 339 ? 12.611 -10.178 -45.805 1.00 96.75 339 ALA A N 1
ATOM 2588 C CA . ALA A 1 339 ? 11.204 -10.000 -46.173 1.00 96.75 339 ALA A CA 1
ATOM 2589 C C . ALA A 1 339 ? 10.373 -11.295 -46.206 1.00 96.75 339 ALA A C 1
ATOM 2591 O O . ALA A 1 339 ? 9.141 -11.213 -46.164 1.00 96.75 339 ALA A O 1
ATOM 2592 N N . ASN A 1 340 ? 11.021 -12.461 -46.325 1.00 95.00 340 ASN A N 1
ATOM 2593 C CA . ASN A 1 340 ? 10.355 -13.759 -46.331 1.00 95.00 340 ASN A CA 1
ATOM 2594 C C . ASN A 1 340 ? 9.956 -14.216 -44.919 1.00 95.00 340 ASN A C 1
ATOM 2596 O O . ASN A 1 340 ? 8.965 -14.923 -44.794 1.00 95.00 340 ASN A O 1
ATOM 2600 N N . LEU A 1 341 ? 10.705 -13.819 -43.881 1.00 95.19 341 LEU A N 1
ATOM 2601 C CA . LEU A 1 341 ? 10.509 -14.296 -42.503 1.00 95.19 341 LEU A CA 1
ATOM 2602 C C . LEU A 1 341 ? 10.113 -13.191 -41.508 1.00 95.19 341 LEU A C 1
ATOM 2604 O O . LEU A 1 341 ? 9.738 -13.499 -40.378 1.00 95.19 341 LEU A O 1
ATOM 2608 N N . MET A 1 342 ? 10.195 -11.912 -41.889 1.00 95.12 342 MET A N 1
ATOM 2609 C CA . MET A 1 342 ? 9.837 -10.807 -40.996 1.00 95.12 342 MET A CA 1
ATOM 2610 C C . MET A 1 342 ? 8.343 -10.796 -40.646 1.00 95.12 342 MET A C 1
ATOM 2612 O O . MET A 1 342 ? 7.479 -11.082 -41.478 1.00 95.12 342 MET A O 1
ATOM 2616 N N . THR A 1 343 ? 8.027 -10.358 -39.431 1.00 91.75 343 THR A N 1
ATOM 2617 C CA . THR A 1 343 ? 6.651 -10.079 -39.015 1.00 91.75 343 THR A CA 1
ATOM 2618 C C . THR A 1 343 ? 6.219 -8.725 -39.572 1.00 91.75 343 THR A C 1
ATOM 2620 O O . THR A 1 343 ? 6.835 -7.709 -39.259 1.00 91.75 343 THR A O 1
ATOM 2623 N N . ARG A 1 344 ? 5.159 -8.707 -40.391 1.00 89.94 344 ARG A N 1
ATOM 2624 C CA . ARG A 1 344 ? 4.626 -7.485 -41.031 1.00 89.94 344 ARG A CA 1
ATOM 2625 C C . ARG A 1 344 ? 3.619 -6.735 -40.161 1.00 89.94 344 ARG A C 1
ATOM 2627 O O . ARG A 1 344 ? 3.618 -5.513 -40.140 1.00 89.94 344 ARG A O 1
ATOM 2634 N N . SER A 1 345 ? 2.777 -7.467 -39.430 1.00 85.50 345 SER A N 1
ATOM 2635 C CA . SER A 1 345 ? 1.820 -6.881 -38.486 1.00 85.50 345 SER A CA 1
ATOM 2636 C C . SER A 1 345 ? 2.520 -6.614 -37.160 1.00 85.50 345 SER A C 1
ATOM 2638 O O . SER A 1 345 ? 2.477 -7.436 -36.244 1.00 85.50 345 SER A O 1
ATOM 2640 N N . VAL A 1 346 ? 3.241 -5.499 -37.090 1.00 88.25 346 VAL A N 1
ATOM 2641 C CA . VAL A 1 346 ? 4.046 -5.161 -35.918 1.00 88.25 346 VAL A CA 1
ATOM 2642 C C . VAL A 1 346 ? 3.186 -4.459 -34.875 1.00 88.25 346 VAL A C 1
ATOM 2644 O O . VAL A 1 346 ? 2.572 -3.436 -35.159 1.00 88.25 346 VAL A O 1
ATOM 2647 N N . VAL A 1 347 ? 3.168 -4.995 -33.656 1.00 86.31 347 VAL A N 1
ATOM 2648 C CA . VAL A 1 347 ? 2.567 -4.319 -32.502 1.00 86.31 347 VAL A CA 1
ATOM 2649 C C . VAL A 1 347 ? 3.513 -3.214 -32.042 1.00 86.31 347 VAL A C 1
ATOM 2651 O O . VAL A 1 347 ? 4.686 -3.482 -31.782 1.00 86.31 347 VAL A O 1
ATOM 2654 N N . THR A 1 348 ? 3.010 -1.987 -31.945 1.00 89.94 348 THR A N 1
ATOM 2655 C CA . THR A 1 348 ? 3.778 -0.786 -31.585 1.00 89.94 348 THR A CA 1
ATOM 2656 C C . THR A 1 348 ? 3.229 -0.139 -30.319 1.00 89.94 348 THR A C 1
ATOM 2658 O O . THR A 1 348 ? 2.085 -0.388 -29.947 1.00 89.94 348 THR A O 1
ATOM 2661 N N . CYS A 1 349 ? 4.024 0.723 -29.689 1.00 89.00 349 CYS A N 1
ATOM 2662 C CA . CYS A 1 349 ? 3.595 1.581 -28.582 1.00 89.00 349 CYS A CA 1
ATOM 2663 C C . CYS A 1 349 ? 3.970 3.050 -28.848 1.00 89.00 349 CYS A C 1
ATOM 2665 O O . CYS A 1 349 ? 4.825 3.338 -29.688 1.00 89.00 349 CYS A O 1
ATOM 2667 N N . ALA A 1 350 ? 3.352 3.982 -28.133 1.00 90.31 350 ALA A N 1
ATOM 2668 C CA . ALA A 1 350 ? 3.689 5.401 -28.126 1.00 90.31 350 ALA A CA 1
ATOM 2669 C C . ALA A 1 350 ? 4.670 5.737 -26.984 1.00 90.31 350 ALA A C 1
ATOM 2671 O O . ALA A 1 350 ? 4.738 5.009 -25.993 1.00 90.31 350 ALA A O 1
ATOM 2672 N N . PRO A 1 351 ? 5.425 6.851 -27.062 1.00 87.38 351 PRO A N 1
ATOM 2673 C CA . PRO A 1 351 ? 6.275 7.302 -25.957 1.00 87.38 351 PRO A CA 1
ATOM 2674 C C . PRO A 1 351 ? 5.501 7.612 -24.673 1.00 87.38 351 PRO A C 1
ATOM 2676 O O . PRO A 1 351 ? 6.076 7.527 -23.593 1.00 87.38 351 PRO A O 1
ATOM 2679 N N . GLU A 1 352 ? 4.225 7.975 -24.799 1.00 86.62 352 GLU A N 1
ATOM 2680 C CA . GLU A 1 352 ? 3.337 8.291 -23.678 1.00 86.62 352 GLU A CA 1
ATOM 2681 C C . GLU A 1 352 ? 2.680 7.050 -23.065 1.00 86.62 352 GLU A C 1
ATOM 2683 O O . GLU A 1 352 ? 2.081 7.149 -21.994 1.00 86.62 352 GLU A O 1
ATOM 2688 N N . ASP A 1 353 ? 2.809 5.886 -23.713 1.00 81.31 353 ASP A N 1
ATOM 2689 C CA . ASP A 1 353 ? 2.283 4.640 -23.173 1.00 81.31 353 ASP A CA 1
ATOM 2690 C C . ASP A 1 353 ? 3.010 4.280 -21.881 1.00 81.31 353 ASP A C 1
ATOM 2692 O O . ASP A 1 353 ? 4.218 4.488 -21.722 1.00 81.31 353 ASP A O 1
ATOM 2696 N N . ARG A 1 354 ? 2.261 3.686 -20.959 1.00 80.38 354 ARG A N 1
ATOM 2697 C CA . ARG A 1 354 ? 2.793 3.238 -19.676 1.00 80.38 354 ARG A CA 1
ATOM 2698 C C . ARG A 1 354 ? 3.607 1.966 -19.838 1.00 80.38 354 ARG A C 1
ATOM 2700 O O . ARG A 1 354 ? 3.218 1.040 -20.558 1.00 80.38 354 ARG A O 1
ATOM 2707 N N . VAL A 1 355 ? 4.703 1.872 -19.092 1.00 79.69 355 VAL A N 1
ATOM 2708 C CA . VAL A 1 355 ? 5.578 0.690 -19.112 1.00 79.69 355 VAL A CA 1
ATOM 2709 C C . VAL A 1 355 ? 4.841 -0.570 -18.643 1.00 79.69 355 VAL A C 1
ATOM 2711 O O . VAL A 1 355 ? 5.061 -1.649 -19.196 1.00 79.69 355 VAL A O 1
ATOM 2714 N N . SER A 1 356 ? 3.919 -0.453 -17.683 1.00 68.25 356 SER A N 1
ATOM 2715 C CA . SER A 1 356 ? 3.076 -1.563 -17.218 1.00 68.25 356 SER A CA 1
ATOM 2716 C C . SER A 1 356 ? 2.177 -2.127 -18.325 1.00 68.25 356 SER A C 1
ATOM 2718 O O . SER A 1 356 ? 2.109 -3.346 -18.509 1.00 68.25 356 SER A O 1
ATOM 2720 N N . VAL A 1 357 ? 1.561 -1.252 -19.123 1.00 71.88 357 VAL A N 1
ATOM 2721 C CA . VAL A 1 357 ? 0.739 -1.631 -20.283 1.00 71.88 357 VAL A CA 1
ATOM 2722 C C . VAL A 1 357 ? 1.595 -2.338 -21.332 1.00 71.88 357 VAL A C 1
ATOM 2724 O O . VAL A 1 357 ? 1.244 -3.428 -21.784 1.00 71.88 357 VAL A O 1
ATOM 2727 N N . VAL A 1 358 ? 2.766 -1.787 -21.656 1.00 76.81 358 VAL A N 1
ATOM 2728 C CA . VAL A 1 358 ? 3.715 -2.417 -22.585 1.00 76.81 358 VAL A CA 1
ATOM 2729 C C . VAL A 1 358 ? 4.153 -3.802 -22.100 1.00 76.81 358 VAL A C 1
ATOM 2731 O O . VAL A 1 358 ? 4.190 -4.746 -22.891 1.00 76.81 358 VAL A O 1
ATOM 2734 N N . ALA A 1 359 ? 4.468 -3.958 -20.811 1.00 69.69 359 ALA A N 1
ATOM 2735 C CA . ALA A 1 359 ? 4.871 -5.240 -20.232 1.00 69.69 359 ALA A CA 1
ATOM 2736 C C . ALA A 1 359 ? 3.750 -6.291 -20.325 1.00 69.69 359 ALA A C 1
ATOM 2738 O O . ALA A 1 359 ? 4.009 -7.464 -20.624 1.00 69.69 359 ALA A O 1
ATOM 2739 N N . SER A 1 360 ? 2.502 -5.861 -20.120 1.00 67.12 360 SER A N 1
ATOM 2740 C CA . SER A 1 360 ? 1.317 -6.700 -20.301 1.00 67.12 360 SER A CA 1
ATOM 2741 C C . SER A 1 360 ? 1.171 -7.147 -21.758 1.00 67.12 360 SER A C 1
ATOM 2743 O O . SER A 1 360 ? 1.075 -8.347 -22.021 1.00 67.12 360 SER A O 1
ATOM 2745 N N . ILE A 1 361 ? 1.285 -6.220 -22.718 1.00 71.56 361 ILE A N 1
ATOM 2746 C CA . ILE A 1 361 ? 1.242 -6.525 -24.157 1.00 71.56 361 ILE A CA 1
ATOM 2747 C C . ILE A 1 361 ? 2.337 -7.531 -24.535 1.00 71.56 361 ILE A C 1
ATOM 2749 O O . ILE A 1 361 ? 2.049 -8.533 -25.191 1.00 71.56 361 ILE A O 1
ATOM 2753 N N . MET A 1 362 ? 3.581 -7.314 -24.087 1.00 77.06 362 MET A N 1
ATOM 2754 C CA . MET A 1 362 ? 4.700 -8.237 -24.323 1.00 77.06 362 MET A CA 1
ATOM 2755 C C . MET A 1 362 ? 4.395 -9.654 -23.820 1.00 77.06 362 MET A C 1
ATOM 2757 O O . MET A 1 362 ? 4.676 -10.640 -24.505 1.00 77.06 362 MET A O 1
ATOM 2761 N N . THR A 1 363 ? 3.783 -9.761 -22.642 1.00 66.69 363 THR A N 1
ATOM 2762 C CA . THR A 1 363 ? 3.440 -11.043 -22.015 1.00 66.69 363 THR A CA 1
ATOM 2763 C C . THR A 1 363 ? 2.301 -11.744 -22.753 1.00 66.69 363 THR A C 1
ATOM 2765 O O . THR A 1 363 ? 2.443 -12.906 -23.140 1.00 66.69 363 THR A O 1
ATOM 2768 N N . GLN A 1 364 ? 1.198 -11.033 -23.003 1.00 64.38 364 GLN A N 1
ATOM 2769 C CA . GLN A 1 364 ? -0.002 -11.572 -23.650 1.00 64.38 364 GLN A CA 1
ATOM 2770 C C . GLN A 1 364 ? 0.274 -12.001 -25.093 1.00 64.38 364 GLN A C 1
ATOM 2772 O O . GLN A 1 364 ? -0.078 -13.107 -25.496 1.00 64.38 364 GLN A O 1
ATOM 2777 N N . GLN A 1 365 ? 0.968 -11.154 -25.854 1.00 72.56 365 GLN A N 1
ATOM 2778 C CA . GLN A 1 365 ? 1.299 -11.411 -27.258 1.00 72.56 365 GLN A CA 1
ATOM 2779 C C . GLN A 1 365 ? 2.572 -12.263 -27.415 1.00 72.56 365 GLN A C 1
ATOM 2781 O O . GLN A 1 365 ? 2.962 -12.606 -28.528 1.00 72.56 365 GLN A O 1
ATOM 2786 N N . ARG A 1 366 ? 3.242 -12.623 -26.307 1.00 75.81 366 ARG A N 1
ATOM 2787 C CA . ARG A 1 366 ? 4.506 -13.388 -26.265 1.00 75.81 366 ARG A CA 1
ATOM 2788 C C . ARG A 1 366 ? 5.632 -12.776 -27.111 1.00 75.81 366 ARG A C 1
ATOM 2790 O O . ARG A 1 366 ? 6.533 -13.486 -27.584 1.00 75.81 366 ARG A O 1
ATOM 2797 N N . ILE A 1 367 ? 5.619 -11.456 -27.262 1.00 80.81 367 ILE A N 1
ATOM 2798 C CA . ILE A 1 367 ? 6.621 -10.669 -27.987 1.00 80.81 367 ILE A CA 1
ATOM 2799 C C . ILE A 1 367 ? 7.577 -10.013 -26.997 1.00 80.81 367 ILE A C 1
ATOM 2801 O O . ILE A 1 367 ? 7.221 -9.699 -25.869 1.00 80.81 367 ILE A O 1
ATOM 2805 N N . ARG A 1 368 ? 8.832 -9.835 -27.406 1.00 82.88 368 ARG A N 1
ATOM 2806 C CA . ARG A 1 368 ? 9.892 -9.319 -26.520 1.00 82.88 368 ARG A CA 1
ATOM 2807 C C . ARG A 1 368 ? 10.388 -7.935 -26.896 1.00 82.88 368 ARG A C 1
ATOM 2809 O O . ARG A 1 368 ? 11.211 -7.394 -26.171 1.00 82.88 368 ARG A O 1
ATOM 2816 N N . HIS A 1 369 ? 9.929 -7.405 -28.022 1.00 89.25 369 HIS A N 1
ATOM 2817 C CA . HIS A 1 369 ? 10.346 -6.122 -28.561 1.00 89.25 369 HIS A CA 1
ATOM 2818 C C . HIS A 1 369 ? 9.112 -5.399 -29.099 1.00 89.25 369 HIS A C 1
ATOM 2820 O O . HIS A 1 369 ? 8.321 -6.020 -29.808 1.00 89.25 369 HIS A O 1
ATOM 2826 N N . LEU A 1 370 ? 8.966 -4.117 -28.770 1.00 90.81 370 LEU A N 1
ATOM 2827 C CA . LEU A 1 370 ? 7.954 -3.226 -29.333 1.00 90.81 370 LEU A CA 1
ATOM 2828 C C . LEU A 1 370 ? 8.642 -1.994 -29.934 1.00 90.81 370 LEU A C 1
ATOM 2830 O O . LEU A 1 370 ? 9.403 -1.318 -29.234 1.00 90.81 370 LEU A O 1
ATOM 2834 N N . PRO A 1 371 ? 8.408 -1.677 -31.216 1.00 92.06 371 PRO A N 1
ATOM 2835 C CA . PRO A 1 371 ? 8.781 -0.385 -31.768 1.00 92.06 371 PRO A CA 1
ATOM 2836 C C . PRO A 1 371 ? 7.963 0.729 -31.117 1.00 92.06 371 PRO A C 1
ATOM 2838 O O . PRO A 1 371 ? 6.752 0.595 -30.933 1.00 92.06 371 PRO A O 1
ATOM 2841 N N . VAL A 1 372 ? 8.633 1.841 -30.831 1.00 93.19 372 VAL A N 1
ATOM 2842 C CA . VAL A 1 372 ? 8.004 3.066 -30.340 1.00 93.19 372 VAL A CA 1
ATOM 2843 C C . VAL A 1 372 ? 7.757 3.987 -31.526 1.00 93.19 372 VAL A C 1
ATOM 2845 O O . VAL A 1 372 ? 8.697 4.290 -32.266 1.00 93.19 372 VAL A O 1
ATOM 2848 N N . VAL A 1 373 ? 6.513 4.418 -31.722 1.00 88.12 373 VAL A N 1
ATOM 2849 C CA . VAL A 1 373 ? 6.075 5.165 -32.906 1.00 88.12 373 VAL A CA 1
ATOM 2850 C C . VAL A 1 373 ? 5.396 6.474 -32.505 1.00 88.12 373 VAL A C 1
ATOM 2852 O O . VAL A 1 373 ? 4.580 6.500 -31.589 1.00 88.12 373 VAL A O 1
ATOM 2855 N N . VAL A 1 374 ? 5.726 7.555 -33.215 1.00 86.00 374 VAL A N 1
ATOM 2856 C CA . VAL A 1 374 ? 5.064 8.869 -33.135 1.00 86.00 374 VAL A CA 1
ATOM 2857 C C . VAL A 1 374 ? 4.712 9.293 -34.553 1.00 86.00 374 VAL A C 1
ATOM 2859 O O . VAL A 1 374 ? 5.575 9.257 -35.428 1.00 86.00 374 VAL A O 1
ATOM 2862 N N . ASP A 1 375 ? 3.450 9.645 -34.798 1.00 82.44 375 ASP A N 1
ATOM 2863 C CA . ASP A 1 375 ? 2.956 10.096 -36.109 1.00 82.44 375 ASP A CA 1
ATOM 2864 C C . ASP A 1 375 ? 3.359 9.169 -37.275 1.00 82.44 375 ASP A C 1
ATOM 2866 O O . ASP A 1 375 ? 3.766 9.604 -38.353 1.00 82.44 375 ASP A O 1
ATOM 2870 N N . GLY A 1 376 ? 3.306 7.853 -37.037 1.00 79.56 376 GLY A N 1
ATOM 2871 C CA . GLY A 1 376 ? 3.656 6.825 -38.025 1.00 79.56 376 GLY A CA 1
ATOM 2872 C C . GLY A 1 376 ? 5.159 6.630 -38.268 1.00 79.56 376 GLY A C 1
ATOM 2873 O O . GLY A 1 376 ? 5.535 5.792 -39.087 1.00 79.56 376 GLY A O 1
ATOM 2874 N N . LYS A 1 377 ? 6.030 7.351 -37.553 1.00 85.81 377 LYS A N 1
ATOM 2875 C CA . LYS A 1 377 ? 7.490 7.204 -37.628 1.00 85.81 377 LYS A CA 1
ATOM 2876 C C . LYS A 1 377 ? 8.040 6.491 -36.406 1.00 85.81 377 LYS A C 1
ATOM 2878 O O . LYS A 1 377 ? 7.645 6.772 -35.277 1.00 85.81 377 LYS A O 1
ATOM 2883 N N . VAL A 1 378 ? 9.000 5.598 -36.623 1.00 89.88 378 VAL A N 1
ATOM 2884 C CA . VAL A 1 378 ? 9.684 4.922 -35.521 1.00 89.88 378 VAL A CA 1
ATOM 2885 C C . VAL A 1 378 ? 10.646 5.893 -34.839 1.00 89.88 378 VAL A C 1
ATOM 2887 O O . VAL A 1 378 ? 11.566 6.410 -35.469 1.00 89.88 378 VAL A O 1
ATOM 2890 N N . VAL A 1 379 ? 10.456 6.091 -33.538 1.00 88.88 379 VAL A N 1
ATOM 2891 C CA . VAL A 1 379 ? 11.305 6.934 -32.681 1.00 88.88 379 VAL A CA 1
ATOM 2892 C C . VAL A 1 379 ? 12.129 6.123 -31.679 1.00 88.88 379 VAL A C 1
ATOM 2894 O O . VAL A 1 379 ? 12.969 6.677 -30.975 1.00 88.88 379 VAL A O 1
ATOM 2897 N N . GLY A 1 380 ? 11.906 4.810 -31.593 1.00 90.88 380 GLY A N 1
ATOM 2898 C CA . GLY A 1 380 ? 12.646 3.939 -30.690 1.00 90.88 380 GLY A CA 1
ATOM 2899 C C . GLY A 1 380 ? 12.263 2.468 -30.812 1.00 90.88 380 GLY A C 1
ATOM 2900 O O . GLY A 1 380 ? 11.360 2.088 -31.555 1.00 90.88 380 GLY A O 1
ATOM 2901 N N . LEU A 1 381 ? 12.960 1.626 -30.054 1.00 91.50 381 LEU A N 1
ATOM 2902 C CA . LEU A 1 381 ? 12.653 0.207 -29.894 1.00 91.50 381 LEU A CA 1
ATOM 2903 C C . LEU A 1 381 ? 12.879 -0.154 -28.431 1.00 91.50 381 LEU A C 1
ATOM 2905 O O . LEU A 1 381 ? 13.991 0.016 -27.927 1.00 91.50 381 LEU A O 1
ATOM 2909 N N . ILE A 1 382 ? 11.861 -0.682 -27.766 1.00 89.69 382 ILE A N 1
ATOM 2910 C CA . ILE A 1 382 ? 11.956 -1.166 -26.387 1.00 89.69 382 ILE A CA 1
ATOM 2911 C C . ILE A 1 382 ? 11.857 -2.684 -26.357 1.00 89.69 382 ILE A C 1
ATOM 2913 O O . ILE A 1 382 ? 11.170 -3.298 -27.172 1.00 89.69 382 ILE A O 1
ATOM 2917 N N . SER A 1 383 ? 12.572 -3.298 -25.427 1.00 85.50 383 SER A N 1
ATOM 2918 C CA . SER A 1 383 ? 12.599 -4.735 -25.205 1.00 85.50 383 SER A CA 1
ATOM 2919 C C . SER A 1 383 ? 12.142 -5.075 -23.795 1.00 85.50 383 SER A C 1
ATOM 2921 O O . SER A 1 383 ? 12.198 -4.244 -22.889 1.00 85.50 383 SER A O 1
ATOM 2923 N N . ILE A 1 384 ? 11.767 -6.333 -23.581 1.00 79.12 384 ILE A N 1
ATOM 2924 C CA . ILE A 1 384 ? 11.489 -6.849 -22.239 1.00 79.12 384 ILE A CA 1
ATOM 2925 C C . ILE A 1 384 ? 12.701 -6.692 -21.308 1.00 79.12 384 ILE A C 1
ATOM 2927 O O . ILE A 1 384 ? 12.540 -6.473 -20.113 1.00 79.12 384 ILE A O 1
ATOM 2931 N N . GLY A 1 385 ? 13.920 -6.749 -21.858 1.00 77.56 385 GLY A N 1
ATOM 2932 C CA . GLY A 1 385 ? 15.149 -6.505 -21.110 1.00 77.56 385 GLY A CA 1
ATOM 2933 C C . GLY A 1 385 ? 15.255 -5.066 -20.613 1.00 77.56 385 GLY A C 1
ATOM 2934 O O . GLY A 1 385 ? 15.720 -4.863 -19.501 1.00 77.56 385 GLY A O 1
ATOM 2935 N N . ASP A 1 386 ? 14.770 -4.084 -21.376 1.00 82.88 386 ASP A N 1
ATOM 2936 C CA . ASP A 1 386 ? 14.755 -2.680 -20.946 1.00 82.88 386 ASP A CA 1
ATOM 2937 C C . ASP A 1 386 ? 13.725 -2.452 -19.838 1.00 82.88 386 ASP A C 1
ATOM 2939 O O . ASP A 1 386 ? 14.017 -1.774 -18.859 1.00 82.88 386 ASP A O 1
ATOM 2943 N N . VAL A 1 387 ? 12.552 -3.083 -19.957 1.00 75.38 387 VAL A N 1
ATOM 2944 C CA . VAL A 1 387 ? 11.513 -3.065 -18.916 1.00 75.38 387 VAL A CA 1
ATOM 2945 C C . VAL A 1 387 ? 12.039 -3.680 -17.612 1.00 75.38 387 VAL A C 1
ATOM 2947 O O . VAL A 1 387 ? 11.854 -3.116 -16.535 1.00 75.38 387 VAL A O 1
ATOM 2950 N N . LEU A 1 388 ? 12.728 -4.823 -17.696 1.00 68.56 388 LEU A N 1
ATOM 2951 C CA . LEU A 1 388 ? 13.317 -5.495 -16.534 1.00 68.56 388 LEU A CA 1
ATOM 2952 C C . LEU A 1 388 ? 14.502 -4.725 -15.953 1.00 68.56 388 LEU A C 1
ATOM 2954 O O . LEU A 1 388 ? 14.584 -4.570 -14.738 1.00 68.56 388 LEU A O 1
ATOM 2958 N N . LYS A 1 389 ? 15.412 -4.242 -16.806 1.00 67.12 389 LYS A N 1
ATOM 2959 C CA . LYS A 1 389 ? 16.563 -3.440 -16.392 1.00 67.12 389 LYS A CA 1
ATOM 2960 C C . LYS A 1 389 ? 16.097 -2.182 -15.682 1.00 67.12 389 LYS A C 1
ATOM 2962 O O . LYS A 1 389 ? 16.641 -1.883 -14.635 1.00 67.12 389 LYS A O 1
ATOM 2967 N N . HIS A 1 390 ? 15.061 -1.516 -16.183 1.00 65.56 390 HIS A N 1
ATOM 2968 C CA . HIS A 1 390 ? 14.488 -0.376 -15.485 1.00 65.56 390 HIS A CA 1
ATOM 2969 C C . HIS A 1 390 ? 13.979 -0.756 -14.092 1.00 65.56 390 HIS A C 1
ATOM 2971 O O . HIS A 1 390 ? 14.369 -0.122 -13.121 1.00 65.56 390 HIS A O 1
ATOM 2977 N N . ARG A 1 391 ? 13.178 -1.824 -13.964 1.00 61.12 391 ARG A N 1
ATOM 2978 C CA . ARG A 1 391 ? 12.707 -2.273 -12.641 1.00 61.12 391 ARG A CA 1
ATOM 2979 C C . ARG A 1 391 ? 13.862 -2.595 -11.693 1.00 61.12 391 ARG A C 1
ATOM 2981 O O . ARG A 1 391 ? 13.772 -2.328 -10.502 1.00 61.12 391 ARG A O 1
ATOM 2988 N N . LEU A 1 392 ? 14.947 -3.170 -12.206 1.00 54.09 392 LEU A N 1
ATOM 2989 C CA . LEU A 1 392 ? 16.148 -3.437 -11.416 1.00 54.09 392 LEU A CA 1
ATOM 2990 C C . LEU A 1 392 ? 16.909 -2.157 -11.068 1.00 54.09 392 LEU A C 1
ATOM 2992 O O . LEU A 1 392 ? 17.357 -2.035 -9.936 1.00 54.09 392 LEU A O 1
ATOM 2996 N N . ASP A 1 393 ? 17.043 -1.218 -12.002 1.00 55.88 393 ASP A N 1
ATOM 2997 C CA . ASP A 1 393 ? 17.704 0.069 -11.801 1.00 55.88 393 ASP A CA 1
ATOM 2998 C C . ASP A 1 393 ? 16.921 0.930 -10.807 1.00 55.88 393 ASP A C 1
ATOM 3000 O O . ASP A 1 393 ? 17.544 1.583 -9.988 1.00 55.88 393 ASP A O 1
ATOM 3004 N N . GLU A 1 394 ? 15.590 0.874 -10.791 1.00 56.78 394 GLU A N 1
ATOM 3005 C CA . GLU A 1 394 ? 14.733 1.507 -9.783 1.00 56.78 394 GLU A CA 1
ATOM 3006 C C . GLU A 1 394 ? 15.004 0.919 -8.390 1.00 56.78 394 GLU A C 1
ATOM 3008 O O . GLU A 1 394 ? 15.394 1.642 -7.473 1.00 56.78 394 GLU A O 1
ATOM 3013 N N . ILE A 1 395 ? 14.955 -0.413 -8.261 1.00 48.56 395 ILE A N 1
ATOM 3014 C CA . ILE A 1 395 ? 15.302 -1.129 -7.020 1.00 48.56 395 ILE A CA 1
ATOM 3015 C C . ILE A 1 395 ? 16.749 -0.823 -6.582 1.00 48.56 395 ILE A C 1
ATOM 3017 O O . ILE A 1 395 ? 17.055 -0.722 -5.389 1.00 48.56 395 ILE A O 1
ATOM 3021 N N . GLN A 1 396 ? 17.674 -0.688 -7.533 1.00 44.19 396 GLN A N 1
ATOM 3022 C CA . GLN A 1 396 ? 19.089 -0.442 -7.271 1.00 44.19 396 GLN A CA 1
ATOM 3023 C C . GLN A 1 396 ? 19.367 1.031 -6.952 1.00 44.19 396 GLN A C 1
ATOM 3025 O O . GLN A 1 396 ? 20.233 1.302 -6.126 1.00 44.19 396 GLN A O 1
ATOM 3030 N N . LEU A 1 397 ? 18.660 1.974 -7.574 1.00 46.09 397 LEU A N 1
ATOM 3031 C CA . LEU A 1 397 ? 18.719 3.405 -7.290 1.00 46.09 397 LEU A CA 1
ATOM 3032 C C . LEU A 1 397 ? 18.163 3.656 -5.893 1.00 46.09 397 LEU A C 1
ATOM 3034 O O . LEU A 1 397 ? 18.824 4.326 -5.113 1.00 46.09 397 LEU A O 1
ATOM 3038 N N . GLU A 1 398 ? 17.056 3.013 -5.520 1.00 46.81 398 GLU A N 1
ATOM 3039 C CA . GLU A 1 398 ? 16.589 2.972 -4.132 1.00 46.81 398 GLU A CA 1
ATOM 3040 C C . GLU A 1 398 ? 17.687 2.436 -3.202 1.00 46.81 398 GLU A C 1
ATOM 3042 O O . GLU A 1 398 ? 18.026 3.062 -2.197 1.00 46.81 398 GLU A O 1
ATOM 3047 N N . ALA A 1 399 ? 18.322 1.314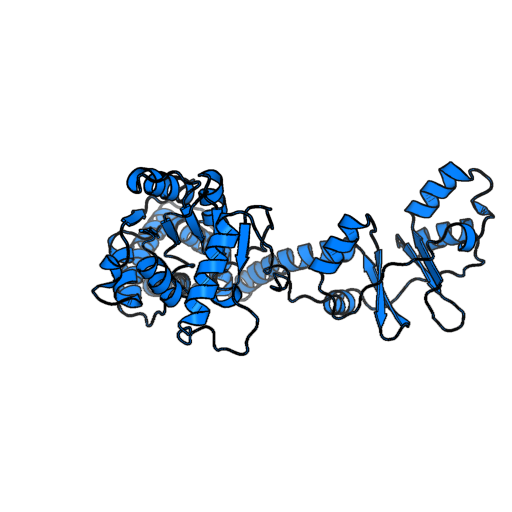 -3.556 1.00 40.31 399 ALA A N 1
ATOM 3048 C CA . ALA A 1 399 ? 19.413 0.739 -2.770 1.00 40.31 399 ALA A CA 1
ATOM 3049 C C . ALA A 1 399 ? 20.679 1.620 -2.715 1.00 40.31 399 ALA A C 1
ATOM 3051 O O . ALA A 1 399 ? 21.427 1.548 -1.736 1.00 40.31 399 ALA A O 1
ATOM 3052 N N . ASN A 1 400 ? 20.947 2.420 -3.748 1.00 41.47 400 ASN A N 1
ATOM 3053 C CA . ASN A 1 400 ? 22.115 3.288 -3.864 1.00 41.47 400 ASN A CA 1
ATOM 3054 C C . ASN A 1 400 ? 21.877 4.636 -3.182 1.00 41.47 400 ASN A C 1
ATOM 3056 O O . ASN A 1 400 ? 22.742 5.050 -2.428 1.00 41.47 400 ASN A O 1
ATOM 3060 N N . VAL A 1 401 ? 20.702 5.251 -3.321 1.00 43.09 401 VAL A N 1
ATOM 3061 C CA . VAL A 1 401 ? 20.277 6.422 -2.534 1.00 43.09 401 VAL A CA 1
ATOM 3062 C C . VAL A 1 401 ? 20.292 6.071 -1.046 1.00 43.09 401 VAL A C 1
ATOM 3064 O O . VAL A 1 401 ? 20.873 6.805 -0.251 1.00 43.09 401 VAL A O 1
ATOM 3067 N N . LEU A 1 402 ? 19.806 4.881 -0.666 1.00 46.47 402 LEU A N 1
ATOM 3068 C CA . LEU A 1 402 ? 19.964 4.342 0.691 1.00 46.47 402 LEU A CA 1
ATOM 3069 C C . LEU A 1 402 ? 21.432 4.254 1.148 1.00 46.47 402 LEU A C 1
ATOM 3071 O O . LEU A 1 402 ? 21.728 4.463 2.325 1.00 46.47 402 LEU A O 1
ATOM 3075 N N . ARG A 1 403 ? 22.365 3.908 0.249 1.00 41.22 403 ARG A N 1
ATOM 3076 C CA . ARG A 1 403 ? 23.807 3.844 0.556 1.00 41.22 403 ARG A CA 1
ATOM 3077 C C . ARG A 1 403 ? 24.469 5.218 0.568 1.00 41.22 403 ARG A C 1
ATOM 3079 O O . ARG A 1 403 ? 25.373 5.413 1.376 1.00 41.22 403 ARG A O 1
ATOM 3086 N N . ASP A 1 404 ? 24.046 6.133 -0.294 1.00 38.12 404 ASP A N 1
ATOM 3087 C CA . ASP A 1 404 ? 24.641 7.454 -0.470 1.00 38.12 404 ASP A CA 1
ATOM 3088 C C . ASP A 1 404 ? 24.159 8.418 0.608 1.00 38.12 404 ASP A C 1
ATOM 3090 O O . ASP A 1 404 ? 24.992 9.099 1.188 1.00 38.12 404 ASP A O 1
ATOM 3094 N N . VAL A 1 405 ? 22.891 8.366 1.025 1.00 41.53 405 VAL A N 1
ATOM 3095 C CA . VAL A 1 405 ? 22.413 9.056 2.241 1.00 41.53 405 VAL A CA 1
ATOM 3096 C C . VAL A 1 405 ? 23.132 8.532 3.493 1.00 41.53 405 VAL A C 1
ATOM 3098 O O . VAL A 1 405 ? 23.443 9.300 4.404 1.00 41.53 405 VAL A O 1
ATOM 3101 N N . ALA A 1 406 ? 23.470 7.237 3.528 1.00 42.94 406 ALA A N 1
ATOM 3102 C CA . ALA A 1 406 ? 24.281 6.649 4.596 1.00 42.94 406 ALA A CA 1
ATOM 3103 C C . ALA A 1 406 ? 25.784 7.004 4.507 1.00 42.94 406 ALA A C 1
ATOM 3105 O O . ALA A 1 406 ? 26.505 6.842 5.492 1.00 42.94 406 ALA A O 1
ATOM 3106 N N . ARG A 1 407 ? 26.277 7.472 3.349 1.00 36.62 407 ARG A N 1
ATOM 3107 C CA . ARG A 1 407 ? 27.683 7.859 3.115 1.00 36.62 407 ARG A CA 1
ATOM 3108 C C . ARG A 1 407 ? 27.920 9.367 3.162 1.00 36.62 407 ARG A C 1
ATOM 3110 O O . ARG A 1 407 ? 28.981 9.770 3.623 1.00 36.62 407 ARG A O 1
ATOM 3117 N N . SER A 1 408 ? 26.962 10.186 2.732 1.00 33.00 408 SER A N 1
ATOM 3118 C CA . SER A 1 408 ? 27.055 11.651 2.643 1.00 33.00 408 SER A CA 1
ATOM 3119 C C . SER A 1 408 ? 26.918 12.357 3.995 1.00 33.00 408 SER A C 1
ATOM 3121 O O . SER A 1 408 ? 26.805 13.577 4.045 1.00 33.00 408 SER A O 1
ATOM 3123 N N . ARG A 1 409 ? 26.874 11.592 5.089 1.00 39.91 409 ARG A N 1
ATOM 3124 C CA . ARG A 1 409 ? 26.781 12.085 6.467 1.00 39.91 409 ARG A CA 1
ATOM 3125 C C . ARG A 1 409 ? 27.961 11.615 7.328 1.00 39.91 409 ARG A C 1
ATOM 3127 O O . ARG A 1 409 ? 27.799 11.405 8.527 1.00 39.91 409 ARG A O 1
ATOM 3134 N N . ARG A 1 410 ? 29.118 11.389 6.698 1.00 37.47 410 ARG A N 1
ATOM 3135 C CA . ARG A 1 410 ? 30.414 11.297 7.384 1.00 37.47 410 ARG A CA 1
ATOM 3136 C C . ARG A 1 410 ? 31.080 12.654 7.464 1.00 37.47 410 ARG A C 1
ATOM 3138 O O . ARG A 1 410 ? 30.970 13.393 6.462 1.00 37.47 410 ARG A O 1
#

Mean predicted aligned error: 14.94 Å

Radius of gyration: 27.04 Å; Cα contacts (8 Å, |Δi|>4): 612; chains: 1; bounding box: 58×43×75 Å

Foldseek 3Di:
DAAAAEEEELDQAFWPLQVLLLVLLCVLCVVVVHPFDSDLLLSLVLVVLPALLSSLVCRLCLLCPPPDDDPVSVVVSVVSSVSSLVSSLVCLLVDQIETFFCNVLLLVLCVVVNHAYEYFYQRDPSSSQSNQCNHPNPCSVVSHPYYQYHVPDDPCSLLVRLVVVCVVVVDQQLNYEYEAREDVNQVSSVVSVHQYEYAHGPSHPDFDDDDLRYHYHVHLLLLDPDDPDDSRDDDDPVSSVSSVVSVRCSSVSHCPPVVPRDDDDQDFLLVLCVVVPQDAAADEQQDAVLVVVVCCVVVVDQKHFHADPVQFTQFMDGVVLVVVCCVVPNPCRRGDGNNVRTGRPAAAAERRDGLVVVLVCCVVVVNFKHFYDDPRHGRHMDGVVSSVVVVVVVVVVSVVCVVVVSVVPD

Secondary structure (DSSP, 8-state):
----EEEEETBTTTB--HHHHHHHHHHHHHHTT------HHHHHTTGGG-SHHHHHHHHHHHHTTTSPP-HHHHHHHHHHHHHHHHHHHHHHHH----PPTTHHHHHHHHHHTT-EEEEEESS-HHHHHHHHHHHH-TTGGGG-SEEEE----STTHHHHHHHHHHHHHTS-GGGEEEEESSHHHHHHHHHTT-EEEEE--TT--SPP---TTEEEESSGGGGSPP----TTSPPPHHHHHHHHHHHHHHHTT--TT-TTS--S---BHHHHHHHH-S---B--TTSBHHHHHHHHHHHT-SEEEEE-TTSBEEEEEEHHHHHHHHHHHGGGGGGSBHHHHSBSS---B-TTSBHHHHHHHHHHTT-SEEEEEETTEEEEEEEHHHHHHHHHHHHHHHHHHHHHHTTTT-

Nearest PDB structures (foldseek):
  3fhm-assembly2_B  TM=9.837E-01  e=3.972E-12  Agrobacterium fabrum str. C58
  3fhm-assembly2_C  TM=9.494E-01  e=2.406E-12  Agrobacterium fabrum str. C58
  3fhm-assembly1_D  TM=9.791E-01  e=1.598E-11  Agrobacterium fabrum str. C58
  4uav-assembly1_A  TM=7.239E-01  e=3.982E-15  Arabidopsis thaliana
  4fry-assembly1_A  TM=9.414E-01  e=5.643E-10  Burkholderia ambifaria MC40-6

Solvent-accessible surface area (backbone atoms only — not comparable to full-atom values): 22546 Å² total; per-residue (Å²): 126,68,80,49,34,42,37,37,24,40,66,29,34,42,24,81,49,64,67,51,48,42,51,18,48,40,50,41,34,48,74,73,73,36,93,62,89,58,50,73,68,70,51,29,72,35,54,86,61,60,37,69,57,54,33,48,47,49,53,54,50,65,72,46,66,94,57,85,90,48,72,66,57,56,52,47,48,53,51,46,44,57,49,21,54,52,43,28,48,58,50,48,68,71,46,94,54,60,54,32,36,40,46,67,46,47,56,53,40,38,51,76,71,67,37,44,32,32,39,39,35,67,43,44,59,70,47,46,54,38,49,33,32,51,54,56,36,94,61,28,64,75,71,34,81,41,77,45,57,44,63,67,72,55,91,63,41,48,42,48,54,47,51,53,44,44,69,72,65,76,54,64,38,78,26,32,38,36,37,19,14,41,67,69,50,40,53,25,36,44,75,64,51,29,38,37,38,33,24,52,18,96,52,51,81,74,79,85,78,85,46,101,69,46,49,71,36,68,36,56,54,64,65,42,81,94,67,101,64,66,60,82,57,84,68,52,76,64,55,29,50,47,42,52,51,41,52,53,30,52,65,61,75,42,62,81,88,54,80,82,54,89,71,74,58,94,52,28,39,46,61,55,35,69,76,74,47,51,81,65,60,67,47,57,49,80,39,31,40,45,57,49,55,50,44,32,65,74,69,73,46,66,58,33,36,22,50,47,100,86,53,38,78,55,25,38,42,37,57,66,48,53,56,51,36,44,75,76,45,48,90,56,35,52,74,38,36,37,63,79,67,38,43,58,87,64,67,67,42,41,48,80,38,37,46,54,58,52,53,49,50,29,61,76,70,71,42,58,64,35,44,24,40,57,97,76,32,68,59,27,66,49,38,54,64,55,59,49,50,46,57,49,49,52,57,45,48,54,55,43,51,58,48,43,65,67,54,77,73,114

pLDDT: mean 82.41, std 15.28, range [33.0, 98.25]